Protein 5FQ0 (pdb70)

B-factor: mean 30.16, std 8.98, range [16.71, 75.07]

Sequence (439 aa):
TGSFFINHEHDWQDVEPGIQRKIVAHTPDLMAVCVKFDRGAVGTPHQHERHDQIGYVVQGAFEVELEGEKRRLSPGDAFVAPHHTMHGAVALEPDSLVIDLFSPRRDDMLGSFFINDEHDWQDVEPGIQRKIVAHTPDLMAVCVKFDRGAVGTPHQHERHDQIGYVVQGAFEVELEGEKRRLSPGDAFVAPHHTMHGAVALEPDSLVIDLFSPRRDDMLSFFINDEHDWQDVEPGIQRKIVAHTPDLMAVCVKFDRGAVGTPHQHERHDQIGYVVQGAFEVELEGEKRRRLSPGDAFVAPHHTMHGAVALEPDSLVIDLFSPRRDDMLKSFFINDEHDWQDVEPGIQRKIVAHTPDLMAVCVKFDRGAVGTPHQHERHDQIGYVVQGAFEVELEGEKRRLSPGDAFVAPHHTMHGAVALEPDSLVIDLFSPRRDDMLHHH

Solvent-accessible surface area: 19416 Å² total; per-residue (Å²): 147,23,59,30,7,35,36,170,126,85,128,74,101,120,59,89,128,29,10,48,56,11,44,10,9,74,5,55,37,0,0,0,1,5,11,37,15,72,161,44,12,71,18,96,66,72,75,22,116,53,36,1,10,0,0,9,1,38,80,17,0,2,66,3,41,8,100,51,99,107,85,130,0,38,73,12,10,0,12,7,1,36,12,51,11,68,6,7,19,63,1,62,64,72,66,0,26,10,3,23,0,4,7,36,62,37,96,101,24,158,67,63,32,5,25,40,139,111,85,115,79,101,118,59,92,132,26,10,48,56,14,53,9,10,71,5,50,37,0,0,0,0,7,14,31,14,70,164,44,12,67,19,94,73,74,83,25,99,35,33,0,8,0,0,6,0,30,85,10,10,2,62,3,43,7,93,53,90,104,90,186,0,46,72,11,10,0,12,8,1,19,13,43,7,60,4,5,20,58,1,71,82,80,72,0,27,10,2,22,0,4,6,31,61,36,89,101,30,155,95,39,8,23,41,136,119,84,124,72,112,119,58,93,132,27,12,46,58,13,48,9,11,68,5,56,39,0,0,0,1,6,13,38,15,69,157,42,12,72,18,97,65,74,82,22,60,55,34,0,10,0,0,7,1,34,80,14,7,3,65,2,34,0,40,52,73,119,102,176,0,47,74,12,12,0,11,16,1,42,7,61,11,58,6,7,19,59,1,69,77,74,71,0,26,10,4,23,0,2,6,37,63,35,89,106,33,54,156,61,30,7,28,38,126,132,82,117,76,99,117,60,93,124,25,9,52,48,14,44,9,10,69,5,46,37,0,0,0,0,6,13,33,14,71,154,48,12,60,18,94,72,70,88,22,61,48,31,1,10,0,0,6,1,31,87,16,1,2,70,2,54,8,102,76,47,62,99,135,0,42,73,13,11,0,11,12,1,51,15,60,24,66,4,7,19,51,1,55,58,83,74,0,26,10,2,21,1,3,6,31,58,34,88,110,34,114,177,43,186

CATH classification: 2.60.120.10

Nearest PDB structures (foldseek):
  5fq0-assembly1_A  TM=1.008E+00  e=1.518E-20  Halomonas sp.
  5fq0-assembly2_D  TM=1.006E+00  e=2.445E-20  Halomonas sp.
  5fpz-assembly1_A-2  TM=9.943E-01  e=1.951E-15  Yersinia enterocolitica subsp. enterocolitica 8081
  5fpx-assembly1_A  TM=9.899E-01  e=4.690E-14  Yersinia enterocolitica subsp. enterocolitica 8081
  7x85-assembly2_C  TM=8.427E-01  e=2.463E-07  Gallus gallus

Radius of gyration: 24.19 Å; Cα contacts (8 Å, |Δi|>4): 1274; chains: 5; bounding box: 64×55×61 Å

Foldseek 3Di:
DDDAFDPVPDDWDDPDVQKTKDWGDADQFKTKMKMWGAAFDKFDKDFAQPKKKKKAWQAAWKFKAKQNDTDIGHHGDMDIAGGPIIMMITGHHGGTIIMIMMTRDDPVVD/DDAFDPVVDDWDDDDVQKTKDFGDADQFKTKIKMWGAAFDKFDKDFAQPKKKKKAWAAAWKFKAWQNDTDIDHHGDMDIGGGPIIMMITGHHGGTIIIIMITRDDPVVD/DAFDPVVDDWDDDDVQKTKDWGDADQFKTKIKMWGAAFDKFPKDFAQPKKKKKAWQAAWKFKDKPRDTDIDHHGGMDIAGGPIIMMITGHHGGTIIMIMITGDDCVVPD/DAFDPVVDDWDDPDPQKTKDFRDADQFKTKMKMWGAAFRKFDKDFAQPKKKKKAWAAAWKFKDKPHDTDIDHHGDMDIDGGPIIMMIGGHHGRTIIMIMITRDDPVVD

Secondary structure (DSSP, 8-state):
--EEE-GGGSPPEEEETTEEEEEEEEETTEEEEEEEE-TT-EEEEE--SS-EEEEEEEES-EEEEETTEEEEE-TT-EEEE-TT--EEEEE-STTEEEEEEEES--GGG-/-EEE-GGG---EEEETTEEEEEEEEETTEEEEEEEE-TT-EEEEE--SS-EEEEEEEES-EEEEETTEEEEE-TT-EEEE-TT--EEEEE-STTEEEEEEEES--GGG-/-EE-GGG-PPEEEETTEEEEEEEEETTEEEEEEEE-TT-EEEEE--SS-EEEEEEEES-EEEEETTEEEEE-TT-EEEE-TT--EEEEE-STTEEEEEEEES--GGG--/-EE-GGGS--EEEETTEEEEEEEEETTEEEEEEEE-TT-EEEEE--SS-EEEEEEEES-EEEEETTEEEEE-TT-EEEE-TT--EEEEE-STTEEEEEEEES--GGG-/---

Structure (mmCIF, N/CA/C/O backbone):
data_5FQ0
#
_entry.id   5FQ0
#
_cell.length_a   110.934
_cell.length_b   78.680
_cell.length_c   68.002
_cell.angle_alpha   90.00
_cell.angle_beta   113.91
_cell.angle_gamma   90.00
#
_symmetry.space_group_name_H-M   'C 1 2 1'
#
loop_
_entity.id
_entity.type
_entity.pdbx_description
1 polymer KDGF
2 polymer KDGF
3 polymer 'RESIDUAL CLEAVED HIS TAG'
4 non-polymer 'NICKEL (II) ION'
5 non-polymer 'CITRATE ANION'
6 water water
#
loop_
_atom_site.group_PDB
_atom_site.id
_atom_site.type_symbol
_atom_site.label_atom_id
_atom_site.label_alt_id
_atom_site.label_comp_id
_atom_site.label_asym_id
_atom_site.label_entity_id
_atom_site.label_seq_id
_atom_site.pdbx_PDB_ins_code
_atom_site.Cartn_x
_atom_site.Cartn_y
_atom_site.Cartn_z
_atom_site.occupancy
_atom_site.B_iso_or_equiv
_atom_site.auth_seq_id
_atom_site.auth_comp_id
_atom_site.auth_asym_id
_atom_site.auth_atom_id
_atom_site.pdbx_PDB_model_num
ATOM 1 N N . THR A 1 3 ? 22.257 61.268 0.249 1.00 52.64 3 THR A N 1
ATOM 2 C CA . THR A 1 3 ? 22.460 60.851 -1.180 1.00 55.61 3 THR A CA 1
ATOM 3 C C . THR A 1 3 ? 23.907 60.814 -1.759 1.00 55.66 3 THR A C 1
ATOM 4 O O . THR A 1 3 ? 24.197 59.985 -2.636 1.00 58.35 3 THR A O 1
ATOM 8 N N . GLY A 1 4 ? 24.782 61.724 -1.328 1.00 45.35 4 GLY A N 1
ATOM 9 C CA . GLY A 1 4 ? 26.132 61.813 -1.930 1.00 41.90 4 GLY A CA 1
ATOM 10 C C . GLY A 1 4 ? 26.350 63.067 -2.780 1.00 38.35 4 GLY A C 1
ATOM 11 O O . GLY A 1 4 ? 25.482 63.436 -3.561 1.00 37.27 4 GLY A O 1
ATOM 12 N N . SER A 1 5 ? 27.480 63.750 -2.582 1.00 31.80 5 SER A N 1
ATOM 13 C CA . SER A 1 5 ? 27.832 64.963 -3.347 1.00 31.38 5 SER A CA 1
ATOM 14 C C . SER A 1 5 ? 29.327 65.022 -3.568 1.00 28.00 5 SER A C 1
ATOM 15 O O . SER A 1 5 ? 30.107 64.344 -2.870 1.00 23.28 5 SER A O 1
ATOM 18 N N . PHE A 1 6 ? 29.714 65.879 -4.500 1.00 29.01 6 PHE A N 1
ATOM 19 C CA . PHE A 1 6 ? 31.116 66.202 -4.744 1.00 27.35 6 PHE A CA 1
ATOM 20 C C . PHE A 1 6 ? 31.340 67.649 -4.311 1.00 26.61 6 PHE A C 1
ATOM 21 O O . PHE A 1 6 ? 30.415 68.467 -4.370 1.00 26.66 6 PHE A O 1
ATOM 29 N N . PHE A 1 7 ? 32.550 67.967 -3.866 1.00 23.97 7 PHE A N 1
ATOM 30 C CA . PHE A 1 7 ? 32.941 69.359 -3.618 1.00 23.19 7 PHE A CA 1
ATOM 31 C C . PHE A 1 7 ? 34.100 69.687 -4.562 1.00 22.29 7 PHE A C 1
ATOM 32 O O . PHE A 1 7 ? 35.178 69.108 -4.444 1.00 22.21 7 PHE A O 1
ATOM 40 N N . ILE A 1 8 ? 33.881 70.601 -5.508 1.00 23.95 8 ILE A N 1
ATOM 41 C CA . ILE A 1 8 ? 34.958 71.058 -6.396 1.00 23.02 8 ILE A CA 1
ATOM 42 C C . ILE A 1 8 ? 35.445 72.404 -5.882 1.00 23.62 8 ILE A C 1
ATOM 43 O O . ILE A 1 8 ? 34.761 73.430 -6.012 1.00 23.00 8 ILE A O 1
ATOM 48 N N . ASN A 1 9 ? 36.623 72.390 -5.259 1.00 23.31 9 ASN A N 1
ATOM 49 C CA . ASN A 1 9 ? 37.117 73.557 -4.519 1.00 25.23 9 ASN A CA 1
ATOM 50 C C . ASN A 1 9 ? 37.086 74.868 -5.338 1.00 26.28 9 ASN A C 1
ATOM 51 O O . ASN A 1 9 ? 36.653 75.920 -4.847 1.00 22.72 9 ASN A O 1
ATOM 56 N N . HIS A 1 10 ? 37.562 74.788 -6.582 1.00 29.43 10 HIS A N 1
ATOM 57 C CA . HIS A 1 10 ? 37.630 75.950 -7.498 1.00 33.46 10 HIS A CA 1
ATOM 58 C C . HIS A 1 10 ? 36.304 76.662 -7.745 1.00 30.61 10 HIS A C 1
ATOM 59 O O . HIS A 1 10 ? 36.280 77.854 -8.082 1.00 31.81 10 HIS A O 1
ATOM 66 N N . GLU A 1 11 ? 35.229 75.898 -7.610 1.00 30.63 11 GLU A N 1
ATOM 67 C CA . GLU A 1 11 ? 33.847 76.315 -7.850 1.00 33.33 11 GLU A CA 1
ATOM 68 C C . GLU A 1 11 ? 33.211 77.086 -6.708 1.00 32.71 11 GLU A C 1
ATOM 69 O O . GLU A 1 11 ? 32.046 77.484 -6.856 1.00 29.72 11 GLU A O 1
ATOM 75 N N . HIS A 1 12 ? 33.912 77.253 -5.575 1.00 26.88 12 HIS A N 1
ATOM 76 C CA . HIS A 1 12 ? 33.294 77.884 -4.388 1.00 27.69 12 HIS A CA 1
ATOM 77 C C . HIS A 1 12 ? 34.162 79.049 -3.892 1.00 29.36 12 HIS A C 1
ATOM 78 O O . HIS A 1 12 ? 35.381 78.932 -3.878 1.00 29.75 12 HIS A O 1
ATOM 85 N N . ASP A 1 13 ? 33.549 80.186 -3.568 1.00 31.66 13 ASP A N 1
ATOM 86 C CA . ASP A 1 13 ? 34.254 81.331 -2.971 1.00 35.38 13 ASP A CA 1
ATOM 87 C C . ASP A 1 13 ? 34.610 81.073 -1.506 1.00 31.85 13 ASP A C 1
ATOM 88 O O . ASP A 1 13 ? 33.961 80.303 -0.819 1.00 27.68 13 ASP A O 1
ATOM 93 N N . TRP A 1 14 ? 35.603 81.807 -1.037 1.00 31.58 14 TRP A N 1
ATOM 94 C CA . TRP A 1 14 ? 35.880 81.961 0.367 1.00 29.43 14 TRP A CA 1
ATOM 95 C C . TRP A 1 14 ? 34.820 82.848 0.986 1.00 32.07 14 TRP A C 1
ATOM 96 O O . TRP A 1 14 ? 34.456 83.856 0.397 1.00 31.86 14 TRP A O 1
ATOM 107 N N . GLN A 1 15 ? 34.310 82.452 2.152 1.00 29.52 15 GLN A N 1
ATOM 108 C CA . GLN A 1 15 ? 33.495 83.315 2.971 1.00 31.35 15 GLN A CA 1
ATOM 109 C C . GLN A 1 15 ? 34.319 83.910 4.089 1.00 35.63 15 GLN A C 1
ATOM 110 O O . GLN A 1 15 ? 35.143 83.193 4.721 1.00 31.74 15 GLN A O 1
ATOM 116 N N . ASP A 1 16 ? 34.073 85.192 4.376 1.00 34.93 16 ASP A N 1
ATOM 117 C CA . ASP A 1 16 ? 34.732 85.878 5.506 1.00 38.09 16 ASP A CA 1
ATOM 118 C C . ASP A 1 16 ? 34.221 85.386 6.854 1.00 35.34 16 ASP A C 1
ATOM 119 O O . ASP A 1 16 ? 33.026 85.332 7.085 1.00 34.58 16 ASP A O 1
ATOM 124 N N . VAL A 1 17 ? 35.133 85.017 7.745 1.00 33.15 17 VAL A N 1
ATOM 125 C CA . VAL A 1 17 ? 34.753 84.627 9.102 1.00 33.28 17 VAL A CA 1
ATOM 126 C C . VAL A 1 17 ? 35.044 85.819 10.000 1.00 38.83 17 VAL A C 1
ATOM 127 O O . VAL A 1 17 ? 34.189 86.250 10.773 1.00 41.53 17 VAL A O 1
ATOM 131 N N . GLU A 1 18 ? 36.267 86.327 9.882 1.00 36.56 18 GLU A N 1
ATOM 132 C CA . GLU A 1 18 ? 36.692 87.532 10.544 1.00 38.41 18 GLU A CA 1
ATOM 133 C C . GLU A 1 18 ? 38.027 87.938 9.927 1.00 39.26 18 GLU A C 1
ATOM 134 O O . GLU A 1 18 ? 38.584 87.183 9.120 1.00 35.45 18 GLU A O 1
ATOM 140 N N . PRO A 1 19 ? 38.561 89.121 10.308 1.00 39.49 19 PRO A N 1
ATOM 141 C CA . PRO A 1 19 ? 39.800 89.623 9.681 1.00 40.47 19 PRO A CA 1
ATOM 142 C C . PRO A 1 19 ? 40.953 88.603 9.739 1.00 38.58 19 PRO A C 1
ATOM 143 O O . PRO A 1 19 ? 41.254 88.074 10.804 1.00 38.93 19 PRO A O 1
ATOM 147 N N . GLY A 1 20 ? 41.551 88.316 8.590 1.00 34.26 20 GLY A N 1
ATOM 148 C CA . GLY A 1 20 ? 42.597 87.310 8.495 1.00 39.69 20 GLY A CA 1
ATOM 149 C C . GLY A 1 20 ? 42.107 85.864 8.384 1.00 36.79 20 GLY A C 1
ATOM 150 O O . GLY A 1 20 ? 42.918 84.960 8.143 1.00 32.76 20 GLY A O 1
ATOM 151 N N . ILE A 1 21 ? 40.798 85.641 8.564 1.00 33.85 21 ILE A N 1
ATOM 152 C CA . ILE A 1 21 ? 40.227 84.274 8.512 1.00 29.83 21 ILE A CA 1
ATOM 153 C C . ILE A 1 21 ? 39.078 84.114 7.489 1.00 31.13 21 ILE A C 1
ATOM 154 O O . ILE A 1 21 ? 38.075 84.834 7.544 1.00 28.84 21 ILE A O 1
ATOM 159 N N . GLN A 1 22 ? 39.246 83.170 6.558 1.00 27.83 22 GLN A N 1
ATOM 160 C CA . GLN A 1 22 ? 38.188 82.806 5.622 1.00 27.48 22 GLN A CA 1
ATOM 161 C C . GLN A 1 22 ? 37.899 81.307 5.676 1.00 27.02 22 GLN A C 1
ATOM 162 O O . GLN A 1 22 ? 38.773 80.502 6.088 1.00 24.57 22 GLN A O 1
ATOM 168 N N . ARG A 1 23 ? 36.691 80.915 5.257 1.00 25.70 23 ARG A N 1
ATOM 169 C CA . ARG A 1 23 ? 36.396 79.495 5.150 1.00 24.68 23 ARG A CA 1
ATOM 170 C C . ARG A 1 23 ? 35.510 79.135 3.971 1.00 24.11 23 ARG A C 1
ATOM 171 O O . ARG A 1 23 ? 34.898 80.015 3.342 1.00 22.54 23 ARG A O 1
ATOM 179 N N . LYS A 1 24 ? 35.452 77.834 3.694 1.00 22.79 24 LYS A N 1
ATOM 180 C CA . LYS A 1 24 ? 34.478 77.243 2.768 1.00 23.75 24 LYS A CA 1
ATOM 181 C C . LYS A 1 24 ? 33.921 75.989 3.412 1.00 24.82 24 LYS A C 1
ATOM 182 O O . LYS A 1 24 ? 34.691 75.142 3.914 1.00 23.81 24 LYS A O 1
ATOM 188 N N . ILE A 1 25 ? 32.600 75.833 3.377 1.00 24.81 25 ILE A N 1
ATOM 189 C CA . ILE A 1 25 ? 31.999 74.585 3.844 1.00 25.20 25 ILE A CA 1
ATOM 190 C C . ILE A 1 25 ? 32.263 73.539 2.765 1.00 24.65 25 ILE A C 1
ATOM 191 O O . ILE A 1 25 ? 31.915 73.735 1.609 1.00 21.57 25 ILE A O 1
ATOM 196 N N . VAL A 1 26 ? 32.897 72.432 3.124 1.00 22.26 26 VAL A N 1
ATOM 197 C CA . VAL A 1 26 ? 33.261 71.442 2.122 1.00 22.07 26 VAL A CA 1
ATOM 198 C C . VAL A 1 26 ? 32.114 70.411 1.910 1.00 23.06 26 VAL A C 1
ATOM 199 O O . VAL A 1 26 ? 31.643 70.210 0.793 1.00 22.74 26 VAL A O 1
ATOM 203 N N . ALA A 1 27 ? 31.711 69.704 2.955 1.00 20.86 27 ALA A N 1
ATOM 204 C CA . ALA A 1 27 ? 30.636 68.714 2.809 1.00 22.35 27 ALA A CA 1
ATOM 205 C C . ALA A 1 27 ? 30.059 68.467 4.168 1.00 22.03 27 ALA A C 1
ATOM 206 O O . ALA A 1 27 ? 30.682 68.815 5.190 1.00 21.48 27 ALA A O 1
ATOM 208 N N . HIS A 1 28 ? 28.867 67.900 4.215 1.00 21.43 28 HIS A N 1
ATOM 209 C CA . HIS A 1 28 ? 28.311 67.475 5.501 1.00 23.69 28 HIS A CA 1
ATOM 210 C C . HIS A 1 28 ? 27.158 66.504 5.368 1.00 24.68 28 HIS A C 1
ATOM 211 O O . HIS A 1 28 ? 26.483 66.459 4.349 1.00 23.55 28 HIS A O 1
ATOM 218 N N . THR A 1 29 ? 26.976 65.719 6.419 1.00 23.06 29 THR A N 1
ATOM 219 C CA . THR A 1 29 ? 25.774 64.943 6.655 1.00 24.72 29 THR A CA 1
ATOM 220 C C . THR A 1 29 ? 25.321 65.425 8.031 1.00 26.62 29 THR A C 1
ATOM 221 O O . THR A 1 29 ? 25.997 66.270 8.633 1.00 26.74 29 THR A O 1
ATOM 225 N N . PRO A 1 30 ? 24.202 64.879 8.561 1.00 26.78 30 PRO A N 1
ATOM 226 C CA . PRO A 1 30 ? 23.873 65.333 9.918 1.00 26.11 30 PRO A CA 1
ATOM 227 C C . PRO A 1 30 ? 24.936 64.977 10.987 1.00 26.71 30 PRO A C 1
ATOM 228 O O . PRO A 1 30 ? 25.069 65.712 11.946 1.00 26.15 30 PRO A O 1
ATOM 232 N N . ASP A 1 31 ? 25.701 63.898 10.784 1.00 25.73 31 ASP A N 1
ATOM 233 C CA . ASP A 1 31 ? 26.724 63.416 11.739 1.00 26.18 31 ASP A CA 1
ATOM 234 C C . ASP A 1 31 ? 28.161 63.869 11.487 1.00 25.54 31 ASP A C 1
ATOM 235 O O . ASP A 1 31 ? 29.041 63.610 12.315 1.00 25.87 31 ASP A O 1
ATOM 240 N N . LEU A 1 32 ? 28.426 64.491 10.343 1.00 24.75 32 LEU A N 1
ATOM 241 C CA . LEU A 1 32 ? 29.797 64.693 9.905 1.00 23.74 32 LEU A CA 1
ATOM 242 C C . LEU A 1 32 ? 29.913 65.891 9.004 1.00 24.88 32 LEU A C 1
ATOM 243 O O . LEU A 1 32 ? 29.213 65.971 7.997 1.00 25.24 32 LEU A O 1
ATOM 248 N N . MET A 1 33 ? 30.850 66.793 9.323 1.00 22.95 33 MET A N 1
ATOM 249 C CA . MET A 1 33 ? 31.062 68.004 8.520 1.00 23.20 33 MET A CA 1
ATOM 250 C C . MET A 1 33 ? 32.565 68.290 8.321 1.00 23.64 33 MET A C 1
ATOM 251 O O . MET A 1 33 ? 33.362 68.022 9.249 1.00 22.55 33 MET A O 1
ATOM 256 N N . ALA A 1 34 ? 32.949 68.797 7.133 1.00 19.59 34 ALA A N 1
ATOM 257 C CA . ALA A 1 34 ? 34.317 69.293 6.849 1.00 20.13 34 ALA A CA 1
ATOM 258 C C . ALA A 1 34 ? 34.213 70.712 6.383 1.00 20.81 34 ALA A C 1
ATOM 259 O O . ALA A 1 34 ? 33.304 71.049 5.613 1.00 22.16 34 ALA A O 1
ATOM 261 N N . VAL A 1 35 ? 35.137 71.545 6.869 1.00 19.79 35 VAL A N 1
ATOM 262 C CA . VAL A 1 35 ? 35.194 72.978 6.574 1.00 19.57 35 VAL A CA 1
ATOM 263 C C . VAL A 1 35 ? 36.687 73.241 6.247 1.00 20.34 35 VAL A C 1
ATOM 264 O O . VAL A 1 35 ? 37.568 72.772 6.975 1.00 23.52 35 VAL A O 1
ATOM 268 N N . CYS A 1 36 ? 36.973 73.932 5.160 1.00 20.09 36 CYS A N 1
ATOM 269 C CA . CYS A 1 36 ? 38.359 74.364 4.861 1.00 21.84 36 CYS A CA 1
ATOM 270 C C . CYS A 1 36 ? 38.539 75.806 5.379 1.00 21.30 36 CYS A C 1
ATOM 271 O O . CYS A 1 36 ? 37.730 76.700 5.064 1.00 21.22 36 CYS A O 1
ATOM 274 N N . VAL A 1 37 ? 39.542 76.034 6.229 1.00 21.98 37 VAL A N 1
ATOM 275 C CA . VAL A 1 37 ? 39.720 77.361 6.829 1.00 21.66 37 VAL A CA 1
ATOM 276 C C . VAL A 1 37 ? 41.100 77.884 6.493 1.00 24.26 37 VAL A C 1
ATOM 277 O O . VAL A 1 37 ? 42.109 77.164 6.705 1.00 22.75 37 VAL A O 1
ATOM 281 N N . LYS A 1 38 ? 41.126 79.136 6.002 1.00 24.65 38 LYS A N 1
ATOM 282 C CA . LYS A 1 38 ? 42.337 79.819 5.533 1.00 27.35 38 LYS A CA 1
ATOM 283 C C . LYS A 1 38 ? 42.709 80.959 6.491 1.00 27.29 38 LYS A C 1
ATOM 284 O O . LYS A 1 38 ? 41.882 81.797 6.826 1.00 27.57 38 LYS A O 1
ATOM 290 N N . PHE A 1 39 ? 43.958 80.972 6.950 1.00 27.56 39 PHE A N 1
ATOM 291 C CA . PHE A 1 39 ? 44.405 81.970 7.951 1.00 25.13 39 PHE A CA 1
ATOM 292 C C . PHE A 1 39 ? 45.558 82.773 7.335 1.00 26.44 39 PHE A C 1
ATOM 293 O O . PHE A 1 39 ? 46.485 82.184 6.787 1.00 26.27 39 PHE A O 1
ATOM 301 N N . ASP A 1 40 ? 45.510 84.100 7.419 1.00 26.86 40 ASP A N 1
ATOM 302 C CA . ASP A 1 40 ? 46.734 84.896 7.235 1.00 28.25 40 ASP A CA 1
ATOM 303 C C . ASP A 1 40 ? 47.701 84.594 8.373 1.00 27.87 40 ASP A C 1
ATOM 304 O O . ASP A 1 40 ? 47.316 84.099 9.437 1.00 26.95 40 ASP A O 1
ATOM 309 N N . ARG A 1 41 ? 48.971 84.884 8.139 1.00 27.98 41 ARG A N 1
ATOM 310 C CA . ARG A 1 41 ? 49.970 84.711 9.164 1.00 26.70 41 ARG A CA 1
ATOM 311 C C . ARG A 1 41 ? 49.601 85.581 10.373 1.00 24.40 41 ARG A C 1
ATOM 312 O O . ARG A 1 41 ? 49.202 86.753 10.241 1.00 24.95 41 ARG A O 1
ATOM 320 N N . GLY A 1 42 ? 49.687 85.002 11.551 1.00 24.04 42 GLY A N 1
ATOM 321 C CA . GLY A 1 42 ? 49.295 85.731 12.746 1.00 24.58 42 GLY A CA 1
ATOM 322 C C . GLY A 1 42 ? 47.796 85.789 13.023 1.00 25.45 42 GLY A C 1
ATOM 323 O O . GLY A 1 42 ? 47.402 86.318 14.068 1.00 24.25 42 GLY A O 1
ATOM 324 N N . ALA A 1 43 ? 46.939 85.255 12.126 1.00 23.11 43 ALA A N 1
ATOM 325 C CA . ALA A 1 43 ? 45.507 85.197 12.480 1.00 20.82 43 ALA A CA 1
ATOM 326 C C . ALA A 1 43 ? 45.315 84.224 13.615 1.00 22.49 43 ALA A C 1
ATOM 327 O O . ALA A 1 43 ? 46.051 83.217 13.730 1.00 23.01 43 ALA A O 1
ATOM 329 N N . VAL A 1 44 ? 44.336 84.508 14.468 1.00 22.87 44 VAL A N 1
ATOM 330 C CA . VAL A 1 44 ? 44.145 83.768 15.717 1.00 25.23 44 VAL A CA 1
ATOM 331 C C . VAL A 1 44 ? 42.765 83.112 15.819 1.00 25.80 44 VAL A C 1
ATOM 332 O O . VAL A 1 44 ? 41.765 83.801 15.757 1.00 23.72 44 VAL A O 1
ATOM 336 N N . GLY A 1 45 ? 42.722 81.789 15.993 1.00 27.55 45 GLY A N 1
ATOM 337 C CA . GLY A 1 45 ? 41.506 81.124 16.468 1.00 26.66 45 GLY A CA 1
ATOM 338 C C . GLY A 1 45 ? 41.528 81.147 17.984 1.00 26.78 45 GLY A C 1
ATOM 339 O O . GLY A 1 45 ? 42.311 80.429 18.615 1.00 25.07 45 GLY A O 1
ATOM 340 N N . THR A 1 46 ? 40.688 81.997 18.573 1.00 30.79 46 THR A N 1
ATOM 341 C CA . THR A 1 46 ? 40.598 82.197 20.048 1.00 33.13 46 THR A CA 1
ATOM 342 C C . THR A 1 46 ? 40.303 80.880 20.788 1.00 31.05 46 THR A C 1
ATOM 343 O O . THR A 1 46 ? 39.495 80.075 20.317 1.00 33.76 46 THR A O 1
ATOM 347 N N . PRO A 1 47 ? 40.966 80.641 21.930 1.00 30.06 47 PRO A N 1
ATOM 348 C CA . PRO A 1 47 ? 40.722 79.351 22.577 1.00 29.18 47 PRO A CA 1
ATOM 349 C C . PRO A 1 47 ? 39.262 79.216 23.021 1.00 28.16 47 PRO A C 1
ATOM 350 O O . PRO A 1 47 ? 38.653 80.184 23.477 1.00 27.33 47 PRO A O 1
ATOM 354 N N . HIS A 1 48 ? 38.694 78.032 22.825 1.00 26.66 48 HIS A N 1
ATOM 355 C CA . HIS A 1 48 ? 37.271 77.795 23.082 1.00 24.01 48 HIS A CA 1
ATOM 356 C C . HIS A 1 48 ? 37.063 76.305 23.188 1.00 24.93 48 HIS A C 1
ATOM 357 O O . HIS A 1 48 ? 37.961 75.529 22.913 1.00 24.92 48 HIS A O 1
ATOM 364 N N . GLN A 1 49 ? 35.845 75.914 23.548 1.00 25.12 49 GLN A N 1
ATOM 365 C CA . GLN A 1 49 ? 35.472 74.542 23.755 1.00 27.01 49 GLN A CA 1
ATOM 366 C C . GLN A 1 49 ? 34.138 74.373 23.021 1.00 27.94 49 GLN A C 1
ATOM 367 O O . GLN A 1 49 ? 33.376 75.368 22.897 1.00 27.85 49 GLN A O 1
ATOM 373 N N . HIS A 1 50 ? 33.843 73.142 22.579 1.00 22.87 50 HIS A N 1
ATOM 374 C CA . HIS A 1 50 ? 32.492 72.777 22.107 1.00 24.39 50 HIS A CA 1
ATOM 375 C C . HIS A 1 50 ? 31.850 71.802 23.082 1.00 24.15 50 HIS A C 1
ATOM 376 O O . HIS A 1 50 ? 32.430 70.776 23.432 1.00 24.12 50 HIS A O 1
ATOM 383 N N . GLU A 1 51 ? 30.643 72.111 23.506 1.00 26.09 51 GLU A N 1
ATOM 384 C CA . GLU A 1 51 ? 29.984 71.214 24.451 1.00 29.02 51 GLU A CA 1
ATOM 385 C C . GLU A 1 51 ? 29.452 69.969 23.797 1.00 25.95 51 GLU A C 1
ATOM 386 O O . GLU A 1 51 ? 29.422 68.937 24.427 1.00 26.30 51 GLU A O 1
ATOM 392 N N . ARG A 1 52 ? 29.100 70.040 22.520 1.00 24.71 52 ARG A N 1
ATOM 393 C CA . ARG A 1 52 ? 28.408 68.902 21.881 1.00 25.79 52 ARG A CA 1
ATOM 394 C C . ARG A 1 52 ? 29.092 68.374 20.620 1.00 27.54 52 ARG A C 1
ATOM 395 O O . ARG A 1 52 ? 28.651 67.356 20.056 1.00 31.30 52 ARG A O 1
ATOM 403 N N . HIS A 1 53 ? 30.156 69.045 20.174 1.00 24.35 53 HIS A N 1
ATOM 404 C CA . HIS A 1 53 ? 30.860 68.591 18.947 1.00 24.60 53 HIS A CA 1
ATOM 405 C C . HIS A 1 53 ? 32.293 68.117 19.183 1.00 23.91 53 HIS A C 1
ATOM 406 O O . HIS A 1 53 ? 33.076 68.792 19.836 1.00 21.70 53 HIS A O 1
ATOM 413 N N . ASP A 1 54 ? 32.647 66.987 18.592 1.00 21.66 54 ASP A N 1
ATOM 414 C CA . ASP A 1 54 ? 34.058 66.625 18.488 1.00 22.04 54 ASP A CA 1
ATOM 415 C C . ASP A 1 54 ? 34.650 67.374 17.301 1.00 22.14 54 ASP A C 1
ATOM 416 O O . ASP A 1 54 ? 33.936 67.706 16.360 1.00 21.41 54 ASP A O 1
ATOM 421 N N . GLN A 1 55 ? 35.960 67.635 17.338 1.00 22.23 55 GLN A N 1
ATOM 422 C CA . GLN A 1 55 ? 36.628 68.371 16.259 1.00 21.28 55 GLN A CA 1
ATOM 423 C C . GLN A 1 55 ? 38.017 67.806 16.068 1.00 21.62 55 GLN A C 1
ATOM 424 O O . GLN A 1 55 ? 38.715 67.487 17.050 1.00 22.85 55 GLN A O 1
ATOM 430 N N . ILE A 1 56 ? 38.402 67.659 14.813 1.00 20.16 56 ILE A N 1
ATOM 431 C CA . ILE A 1 56 ? 39.770 67.328 14.412 1.00 19.40 56 ILE A CA 1
ATOM 432 C C . ILE A 1 56 ? 40.142 68.453 13.447 1.00 22.10 56 ILE A C 1
ATOM 433 O O . ILE A 1 56 ? 39.296 68.867 12.586 1.00 21.33 56 ILE A O 1
ATOM 438 N N . GLY A 1 57 ? 41.361 68.978 13.604 1.00 20.41 57 GLY A N 1
ATOM 439 C CA . GLY A 1 57 ? 41.900 69.951 12.671 1.00 20.13 57 GLY A CA 1
ATOM 440 C C . GLY A 1 57 ? 43.063 69.286 11.959 1.00 21.23 57 GLY A C 1
ATOM 441 O O . GLY A 1 57 ? 44.007 68.817 12.605 1.00 19.85 57 GLY A O 1
ATOM 442 N N . TYR A 1 58 ? 43.001 69.197 10.636 1.00 20.35 58 TYR A N 1
ATOM 443 C CA . TYR A 1 58 ? 44.071 68.553 9.845 1.00 20.23 58 TYR A CA 1
ATOM 444 C C . TYR A 1 58 ? 44.807 69.619 9.018 1.00 20.13 58 TYR A C 1
ATOM 445 O O . TYR A 1 58 ? 44.193 70.320 8.210 1.00 20.62 58 TYR A O 1
ATOM 454 N N . VAL A 1 59 ? 46.122 69.741 9.178 1.00 19.96 59 VAL A N 1
ATOM 455 C CA . VAL A 1 59 ? 46.806 70.856 8.556 1.00 19.10 59 VAL A CA 1
ATOM 456 C C . VAL A 1 59 ? 47.199 70.440 7.142 1.00 19.39 59 VAL A C 1
ATOM 457 O O . VAL A 1 59 ? 47.812 69.401 6.948 1.00 19.75 59 VAL A O 1
ATOM 461 N N . VAL A 1 60 ? 46.870 71.300 6.194 1.00 20.07 60 VAL A N 1
ATOM 462 C CA . VAL A 1 60 ? 47.042 71.047 4.767 1.00 24.50 60 VAL A CA 1
ATOM 463 C C . VAL A 1 60 ? 48.107 71.957 4.198 1.00 24.71 60 VAL A C 1
ATOM 464 O O . VAL A 1 60 ? 48.789 71.560 3.288 1.00 28.27 60 VAL A O 1
ATOM 468 N N . GLN A 1 61 ? 48.285 73.154 4.757 1.00 23.96 61 GLN A N 1
ATOM 469 C CA . GLN A 1 61 ? 49.259 74.109 4.211 1.00 25.35 61 GLN A CA 1
ATOM 470 C C . GLN A 1 61 ? 49.670 75.109 5.303 1.00 24.40 61 GLN A C 1
ATOM 471 O O . GLN A 1 61 ? 48.875 75.397 6.199 1.00 22.08 61 GLN A O 1
ATOM 477 N N . GLY A 1 62 ? 50.885 75.658 5.194 1.00 24.98 62 GLY A N 1
ATOM 478 C CA . GLY A 1 62 ? 51.396 76.631 6.192 1.00 24.02 62 GLY A CA 1
ATOM 479 C C . GLY A 1 62 ? 51.667 75.876 7.482 1.00 21.86 62 GLY A C 1
ATOM 480 O O . GLY A 1 62 ? 52.033 74.718 7.446 1.00 21.45 62 GLY A O 1
ATOM 481 N N . ALA A 1 63 ? 51.459 76.535 8.615 1.00 22.60 63 ALA A N 1
ATOM 482 C CA . ALA A 1 63 ? 51.632 75.909 9.905 1.00 21.40 63 ALA A CA 1
ATOM 483 C C . ALA A 1 63 ? 50.844 76.698 10.955 1.00 20.81 63 ALA A C 1
ATOM 484 O O . ALA A 1 63 ? 50.448 77.848 10.703 1.00 20.00 63 ALA A O 1
ATOM 486 N N . PHE A 1 64 ? 50.605 76.068 12.104 1.00 21.00 64 PHE A N 1
ATOM 487 C CA . PHE A 1 64 ? 49.793 76.628 13.170 1.00 22.29 64 PHE A CA 1
ATOM 488 C C . PHE A 1 64 ? 50.477 76.255 14.452 1.00 24.54 64 PHE A C 1
ATOM 489 O O . PHE A 1 64 ? 51.050 75.159 14.543 1.00 26.01 64 PHE A O 1
ATOM 497 N N . GLU A 1 65 ? 50.433 77.150 15.448 1.00 23.85 65 GLU A N 1
ATOM 498 C CA . GLU A 1 65 ? 50.682 76.680 16.802 1.00 24.38 65 GLU A CA 1
ATOM 499 C C . GLU A 1 65 ? 49.305 76.430 17.411 1.00 24.27 65 GLU A C 1
ATOM 500 O O . GLU A 1 65 ? 48.454 77.333 17.413 1.00 24.12 65 GLU A O 1
ATOM 506 N N . VAL A 1 66 ? 49.081 75.203 17.869 1.00 23.36 66 VAL A N 1
ATOM 507 C CA . VAL A 1 66 ? 47.759 74.794 18.354 1.00 25.18 66 VAL A CA 1
ATOM 508 C C . VAL A 1 66 ? 47.867 74.477 19.818 1.00 26.34 66 VAL A C 1
ATOM 509 O O . VAL A 1 66 ? 48.800 73.793 20.258 1.00 25.19 66 VAL A O 1
ATOM 513 N N . GLU A 1 67 ? 46.910 75.008 20.571 1.00 27.61 67 GLU A N 1
ATOM 514 C CA . GLU A 1 67 ? 46.870 74.749 22.007 1.00 29.10 67 GLU A CA 1
ATOM 515 C C . GLU A 1 67 ? 45.685 73.865 22.353 1.00 26.22 67 GLU A C 1
ATOM 516 O O . GLU A 1 67 ? 44.553 74.149 21.964 1.00 25.50 67 GLU A O 1
ATOM 522 N N . LEU A 1 68 ? 45.947 72.783 23.065 1.00 26.76 68 LEU A N 1
ATOM 523 C CA . LEU A 1 68 ? 44.903 71.864 23.504 1.00 26.29 68 LEU A CA 1
ATOM 524 C C . LEU A 1 68 ? 45.000 71.792 25.034 1.00 29.46 68 LEU A C 1
ATOM 525 O O . LEU A 1 68 ? 45.939 71.174 25.573 1.00 24.95 68 LEU A O 1
ATOM 530 N N . GLU A 1 69 ? 44.056 72.427 25.730 1.00 29.19 69 GLU A N 1
ATOM 531 C CA . GLU A 1 69 ? 44.066 72.423 27.196 1.00 32.83 69 GLU A CA 1
ATOM 532 C C . GLU A 1 69 ? 45.456 72.827 27.719 1.00 31.87 69 GLU A C 1
ATOM 533 O O . GLU A 1 69 ? 46.085 72.071 28.439 1.00 32.22 69 GLU A O 1
ATOM 539 N N . GLY A 1 70 ? 45.955 73.972 27.288 1.00 32.96 70 GLY A N 1
ATOM 540 C CA . GLY A 1 70 ? 47.259 74.465 27.754 1.00 38.46 70 GLY A CA 1
ATOM 541 C C . GLY A 1 70 ? 48.509 73.908 27.070 1.00 38.58 70 GLY A C 1
ATOM 542 O O . GLY A 1 70 ? 49.533 74.580 27.061 1.00 39.24 70 GLY A O 1
ATOM 543 N N . GLU A 1 71 ? 48.433 72.685 26.533 1.00 34.91 71 GLU A N 1
ATOM 544 C CA . GLU A 1 71 ? 49.533 72.050 25.806 1.00 35.71 71 GLU A CA 1
ATOM 545 C C . GLU A 1 71 ? 49.668 72.579 24.347 1.00 34.93 71 GLU A C 1
ATOM 546 O O . GLU A 1 71 ? 48.726 72.515 23.559 1.00 31.74 71 GLU A O 1
ATOM 552 N N . LYS A 1 72 ? 50.841 73.077 23.981 1.00 33.43 72 LYS A N 1
ATOM 553 C CA . LYS A 1 72 ? 51.033 73.638 22.641 1.00 34.53 72 LYS A CA 1
ATOM 554 C C . LYS A 1 72 ? 51.843 72.732 21.732 1.00 34.42 72 LYS A C 1
ATOM 555 O O . LYS A 1 72 ? 52.795 72.074 22.143 1.00 33.30 72 LYS A O 1
ATOM 561 N N . ARG A 1 73 ? 51.467 72.693 20.473 1.00 32.19 73 ARG A N 1
ATOM 562 C CA . ARG A 1 73 ? 52.298 71.976 19.538 1.00 33.68 73 ARG A CA 1
ATOM 563 C C . ARG A 1 73 ? 52.284 72.712 18.199 1.00 31.56 73 ARG A C 1
ATOM 564 O O . ARG A 1 73 ? 51.282 73.363 17.853 1.00 29.30 73 ARG A O 1
ATOM 572 N N . ARG A 1 74 ? 53.419 72.678 17.497 1.00 28.76 74 ARG A N 1
ATOM 573 C CA . ARG A 1 74 ? 53.513 73.335 16.191 1.00 30.52 74 ARG A CA 1
ATOM 574 C C . ARG A 1 74 ? 53.076 72.294 15.174 1.00 28.92 74 ARG A C 1
ATOM 575 O O . ARG A 1 74 ? 53.610 71.182 15.168 1.00 29.11 74 ARG A O 1
ATOM 583 N N . LEU A 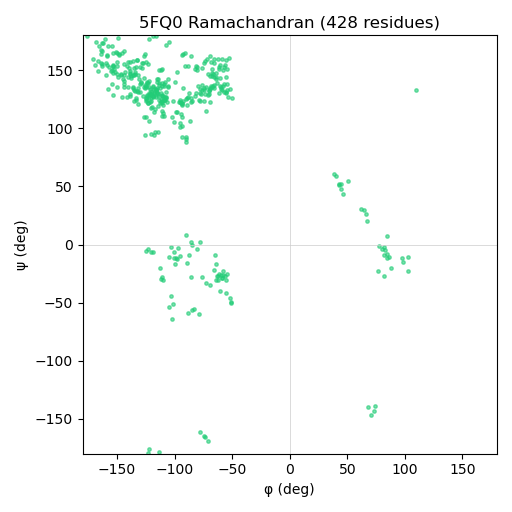1 75 ? 52.095 72.632 14.337 1.00 26.47 75 LEU A N 1
ATOM 584 C CA . LEU A 1 75 ? 51.561 71.640 13.369 1.00 23.72 75 LEU A CA 1
ATOM 585 C C . LEU A 1 75 ? 51.808 72.155 11.960 1.00 24.40 75 LEU A C 1
ATOM 586 O O . LEU A 1 75 ? 51.495 73.301 11.640 1.00 24.36 75 LEU A O 1
ATOM 591 N N . SER A 1 76 ? 52.378 71.303 11.119 1.00 25.10 76 SER A N 1
ATOM 592 C CA . SER A 1 76 ? 52.656 71.710 9.754 1.00 26.89 76 SER A CA 1
ATOM 593 C C . SER A 1 76 ? 51.914 70.719 8.854 1.00 24.39 76 SER A C 1
ATOM 594 O O . SER A 1 76 ? 51.182 69.865 9.357 1.00 22.68 76 SER A O 1
ATOM 597 N N . PRO A 1 77 ? 52.079 70.828 7.527 1.00 25.91 77 PRO A N 1
ATOM 598 C CA . PRO A 1 77 ? 51.113 70.077 6.725 1.00 23.13 77 PRO A CA 1
ATOM 599 C C . PRO A 1 77 ? 51.179 68.573 6.979 1.00 23.33 77 PRO A C 1
ATOM 600 O O . PRO A 1 77 ? 52.274 67.985 6.982 1.00 21.16 77 PRO A O 1
ATOM 604 N N . GLY A 1 78 ? 50.027 67.957 7.231 1.00 21.98 78 GLY A N 1
ATOM 605 C CA . GLY A 1 78 ? 50.007 66.512 7.419 1.00 19.94 78 GLY A CA 1
ATOM 606 C C . GLY A 1 78 ? 49.892 66.170 8.895 1.00 18.55 78 GLY A C 1
ATOM 607 O O . GLY A 1 78 ? 49.656 65.027 9.255 1.00 18.58 78 GLY A O 1
ATOM 608 N N . ASP A 1 79 ? 50.042 67.168 9.754 1.00 19.14 79 ASP A N 1
ATOM 609 C CA . ASP A 1 79 ? 49.855 66.980 11.191 1.00 19.24 79 ASP A CA 1
ATOM 610 C C . ASP A 1 79 ? 48.414 67.334 11.535 1.00 20.96 79 ASP A C 1
ATOM 611 O O . ASP A 1 79 ? 47.723 68.059 10.771 1.00 20.84 79 ASP A O 1
ATOM 616 N N . ALA A 1 80 ? 47.975 66.889 12.705 1.00 19.74 80 ALA A N 1
ATOM 617 C CA . ALA A 1 80 ? 46.591 67.118 13.117 1.00 20.00 80 ALA A CA 1
ATOM 618 C C . ALA A 1 80 ? 46.456 67.275 14.638 1.00 19.91 80 ALA A C 1
ATOM 619 O O . ALA A 1 80 ? 47.353 66.892 15.411 1.00 18.50 80 ALA A O 1
ATOM 621 N N . PHE A 1 81 ? 45.315 67.817 15.067 1.00 20.30 81 PHE A N 1
ATOM 622 C CA . PHE A 1 81 ? 44.905 67.693 16.470 1.00 22.08 81 PHE A CA 1
ATOM 623 C C . PHE A 1 81 ? 43.473 67.147 16.527 1.00 22.99 81 PHE A C 1
ATOM 624 O O . PHE A 1 81 ? 42.697 67.294 15.549 1.00 22.96 81 PHE A O 1
ATOM 632 N N . VAL A 1 82 ? 43.132 66.522 17.661 1.00 21.67 82 VAL A N 1
ATOM 633 C CA . VAL A 1 82 ? 41.746 66.155 17.969 1.00 21.86 82 VAL A CA 1
ATOM 634 C C . VAL A 1 82 ? 41.374 66.765 19.333 1.00 22.20 82 VAL A C 1
ATOM 635 O O . VAL A 1 82 ? 42.094 66.581 20.325 1.00 21.07 82 VAL A O 1
ATOM 639 N N . ALA A 1 83 ? 40.265 67.511 19.332 1.00 21.42 83 ALA A N 1
ATOM 640 C CA . ALA A 1 83 ? 39.661 68.052 20.521 1.00 23.51 83 ALA A CA 1
ATOM 641 C C . ALA A 1 83 ? 38.296 67.394 20.690 1.00 21.85 83 ALA A C 1
ATOM 642 O O . ALA A 1 83 ? 37.327 67.890 20.103 1.00 22.73 83 ALA A O 1
ATOM 644 N N . PRO A 1 84 ? 38.203 66.324 21.537 1.00 22.64 84 PRO A N 1
ATOM 645 C CA . PRO A 1 84 ? 36.873 65.813 21.899 1.00 23.09 84 PRO A CA 1
ATOM 646 C C . PRO A 1 84 ? 36.015 66.959 22.422 1.00 23.13 84 PRO A C 1
ATOM 647 O O . PRO A 1 84 ? 36.548 67.991 22.872 1.00 21.96 84 PRO A O 1
ATOM 651 N N . HIS A 1 85 ? 34.699 66.799 22.421 1.00 22.56 85 HIS A N 1
ATOM 652 C CA . HIS A 1 85 ? 33.897 67.847 23.019 1.00 22.60 85 HIS A CA 1
ATOM 653 C C . HIS A 1 85 ? 34.340 68.058 24.494 1.00 22.92 85 HIS A C 1
ATOM 654 O O . HIS A 1 85 ? 34.852 67.139 25.149 1.00 21.54 85 HIS A O 1
ATOM 661 N N . HIS A 1 86 ? 34.133 69.273 24.986 1.00 25.17 86 HIS A N 1
ATOM 662 C CA . HIS A 1 86 ? 34.659 69.722 26.280 1.00 28.71 86 HIS A CA 1
ATOM 663 C C . HIS A 1 86 ? 36.188 69.836 26.356 1.00 31.11 86 HIS A C 1
ATOM 664 O O . HIS A 1 86 ? 36.741 69.727 27.444 1.00 29.62 86 HIS A O 1
ATOM 671 N N . THR A 1 87 ? 36.864 70.065 25.221 1.00 30.57 87 THR A N 1
ATOM 672 C CA . THR A 1 87 ? 38.335 70.250 25.228 1.00 28.46 87 THR A CA 1
ATOM 673 C C . THR A 1 87 ? 38.694 71.616 24.678 1.00 28.06 87 THR A C 1
ATOM 674 O O . THR A 1 87 ? 38.337 71.926 23.541 1.00 27.02 87 THR A O 1
ATOM 678 N N . MET A 1 88 ? 39.342 72.458 25.503 1.00 26.80 88 MET A N 1
ATOM 679 C CA . MET A 1 88 ? 39.741 73.808 25.079 1.00 25.90 88 MET A CA 1
ATOM 680 C C . MET A 1 88 ? 40.784 73.645 23.991 1.00 25.30 88 MET A C 1
ATOM 681 O O . MET A 1 88 ? 41.678 72.813 24.121 1.00 24.32 88 MET A O 1
ATOM 686 N N . HIS A 1 89 ? 40.647 74.409 22.913 1.00 24.52 89 HIS A N 1
ATOM 687 C CA . HIS A 1 89 ? 41.603 74.382 21.815 1.00 23.51 89 HIS A CA 1
ATOM 688 C C . HIS A 1 89 ? 41.607 75.738 21.212 1.00 24.40 89 HIS A C 1
ATOM 689 O O . HIS A 1 89 ? 40.600 76.463 21.301 1.00 25.55 89 HIS A O 1
ATOM 696 N N . GLY A 1 90 ? 42.740 76.081 20.607 1.00 23.70 90 GLY A N 1
ATOM 697 C CA . GLY A 1 90 ? 42.923 77.371 19.935 1.00 23.71 90 GLY A CA 1
ATOM 698 C C . GLY A 1 90 ? 44.137 77.303 19.017 1.00 22.66 90 GLY A C 1
ATOM 699 O O . GLY A 1 90 ? 44.965 76.383 19.132 1.00 22.70 90 GLY A O 1
ATOM 700 N N . ALA A 1 91 ? 44.256 78.262 18.104 1.00 21.87 91 ALA A N 1
ATOM 701 C CA . ALA A 1 91 ? 45.363 78.230 17.132 1.00 23.42 91 ALA A CA 1
ATOM 702 C C . ALA A 1 91 ? 45.880 79.622 16.809 1.00 24.24 91 ALA A C 1
ATOM 703 O O . ALA A 1 91 ? 45.147 80.594 16.928 1.00 24.22 91 ALA A O 1
ATOM 705 N N . VAL A 1 92 ? 47.146 79.691 16.380 1.00 24.44 92 VAL A N 1
ATOM 706 C CA . VAL A 1 92 ? 47.727 80.916 15.830 1.00 24.18 92 VAL A CA 1
ATOM 707 C C . VAL A 1 92 ? 48.433 80.442 14.587 1.00 22.38 92 VAL A C 1
ATOM 708 O O . VAL A 1 92 ? 49.279 79.529 14.645 1.00 25.83 92 VAL A O 1
ATOM 712 N N . ALA A 1 93 ? 48.101 81.062 13.479 1.00 21.88 93 ALA A N 1
ATOM 713 C CA . ALA A 1 93 ? 48.698 80.711 12.188 1.00 24.25 93 ALA A CA 1
ATOM 714 C C . ALA A 1 93 ? 50.106 81.327 12.099 1.00 25.91 93 ALA A C 1
ATOM 715 O O . ALA A 1 93 ? 50.288 82.505 12.398 1.00 25.33 93 ALA A O 1
ATOM 717 N N . LEU A 1 94 ? 51.064 80.526 11.655 1.00 26.92 94 LEU A N 1
ATOM 718 C CA . LEU A 1 94 ? 52.492 80.859 11.674 1.00 28.10 94 LEU A CA 1
ATOM 719 C C . LEU A 1 94 ? 53.115 81.233 10.320 1.00 34.04 94 LEU A C 1
ATOM 720 O O . LEU A 1 94 ? 54.280 81.688 10.291 1.00 32.34 94 LEU A O 1
ATOM 725 N N . GLU A 1 95 ? 52.363 81.006 9.224 1.00 31.46 95 GLU A N 1
ATOM 726 C CA . GLU A 1 95 ? 52.801 81.271 7.866 1.00 33.17 95 GLU A CA 1
ATOM 727 C C . GLU A 1 95 ? 51.620 81.849 7.087 1.00 32.46 95 GLU A C 1
ATOM 728 O O . GLU A 1 95 ? 50.456 81.632 7.458 1.00 30.60 95 GLU A O 1
ATOM 734 N N . PRO A 1 96 ? 51.907 82.589 5.998 1.00 32.13 96 PRO A N 1
ATOM 735 C CA . PRO A 1 96 ? 50.829 83.099 5.152 1.00 31.12 96 PRO A CA 1
ATOM 736 C C . PRO A 1 96 ? 50.019 81.936 4.560 1.00 30.94 96 PRO A C 1
ATOM 737 O O . PRO A 1 96 ? 50.541 80.819 4.418 1.00 25.85 96 PRO A O 1
ATOM 741 N N . ASP A 1 97 ? 48.740 82.198 4.296 1.00 34.30 97 ASP A N 1
ATOM 742 C CA . ASP A 1 97 ? 47.796 81.211 3.723 1.00 33.49 97 ASP A CA 1
ATOM 743 C C . ASP A 1 97 ? 47.927 79.836 4.348 1.00 30.24 97 ASP A C 1
ATOM 744 O O . ASP A 1 97 ? 48.078 78.817 3.657 1.00 30.40 97 ASP A O 1
ATOM 749 N N . SER A 1 98 ? 47.872 79.818 5.673 1.00 28.37 98 SER A N 1
ATOM 750 C CA . SER A 1 98 ? 47.803 78.573 6.397 1.00 24.45 98 SER A CA 1
ATOM 751 C C . SER A 1 98 ? 46.383 78.041 6.222 1.00 24.03 98 SER A C 1
ATOM 752 O O . SER A 1 98 ? 45.412 78.804 6.279 1.00 25.35 98 SER A O 1
ATOM 755 N N . LEU A 1 99 ? 46.290 76.748 5.921 1.00 24.26 99 LEU A N 1
ATOM 756 C CA . LEU A 1 99 ? 45.017 76.021 5.644 1.00 24.65 99 LEU A CA 1
ATOM 757 C C . LEU A 1 99 ? 44.847 74.858 6.589 1.00 23.08 99 LEU A C 1
ATOM 758 O O . LEU A 1 99 ? 45.758 74.019 6.751 1.00 23.96 99 LEU A O 1
ATOM 763 N N . VAL A 1 100 ? 43.691 74.797 7.235 1.00 23.43 100 VAL A N 1
ATOM 764 C CA . VAL A 1 100 ? 43.381 73.635 8.085 1.00 23.34 100 VAL A CA 1
ATOM 765 C C . VAL A 1 100 ? 41.979 73.152 7.695 1.00 21.96 100 VAL A C 1
ATOM 766 O O . VAL A 1 100 ? 41.099 73.979 7.310 1.00 20.57 100 VAL A O 1
ATOM 770 N N . ILE A 1 101 ? 41.809 71.827 7.692 1.00 19.82 101 ILE A N 1
ATOM 771 C CA . ILE A 1 101 ? 40.493 71.222 7.533 1.00 20.79 101 ILE A CA 1
ATOM 772 C C . ILE A 1 101 ? 39.953 70.952 8.931 1.00 20.43 101 ILE A C 1
ATOM 773 O O . ILE A 1 101 ? 40.521 70.153 9.673 1.00 20.63 101 ILE A O 1
ATOM 778 N N . ASP A 1 102 ? 38.902 71.663 9.321 1.00 21.17 102 ASP A N 1
ATOM 779 C CA . ASP A 1 102 ? 38.172 71.370 10.566 1.00 19.75 102 ASP A CA 1
ATOM 780 C C . ASP A 1 102 ? 37.053 70.384 10.235 1.00 20.39 102 ASP A C 1
ATOM 781 O O . ASP A 1 102 ? 36.220 70.607 9.321 1.00 20.93 102 ASP A O 1
ATOM 786 N N . LEU A 1 103 ? 37.061 69.284 10.963 1.00 22.26 103 LEU A N 1
ATOM 787 C CA . LEU A 1 103 ? 36.089 68.225 10.850 1.00 23.17 103 LEU A CA 1
ATOM 788 C C . LEU A 1 103 ? 35.327 68.160 12.144 1.00 22.76 103 LEU A C 1
ATOM 789 O O . LEU A 1 103 ? 35.924 68.323 13.199 1.00 23.24 103 LEU A O 1
ATOM 794 N N . PHE A 1 104 ? 34.032 67.893 12.079 1.00 20.60 104 PHE A N 1
ATOM 795 C CA . PHE A 1 104 ? 33.163 67.934 13.247 1.00 18.98 104 PHE A CA 1
ATOM 796 C C . PHE A 1 104 ? 32.188 66.752 13.215 1.00 20.97 104 PHE A C 1
ATOM 797 O O . PHE A 1 104 ? 31.779 66.280 12.134 1.00 19.56 104 PHE A O 1
ATOM 805 N N . SER A 1 105 ? 31.850 66.247 14.399 1.00 21.29 105 SER A N 1
ATOM 806 C CA . SER A 1 105 ? 30.714 65.358 14.571 1.00 21.30 105 SER A CA 1
ATOM 807 C C . SER A 1 105 ? 30.021 65.777 15.859 1.00 23.88 105 SER A C 1
ATOM 808 O O . SER A 1 105 ? 30.697 65.928 16.883 1.00 23.62 105 SER A O 1
ATOM 811 N N . PRO A 1 106 ? 28.704 66.029 15.824 1.00 25.38 106 PRO A N 1
ATOM 812 C CA . PRO A 1 106 ? 27.881 66.023 14.598 1.00 25.03 106 PRO A CA 1
ATOM 813 C C . PRO A 1 106 ? 28.180 67.257 13.759 1.00 25.28 106 PRO A C 1
ATOM 814 O O . PRO A 1 106 ? 29.168 67.952 14.016 1.00 23.57 106 PRO A O 1
ATOM 818 N N . ARG A 1 107 ? 27.324 67.537 12.787 1.00 24.71 107 ARG A N 1
ATOM 819 C CA . ARG A 1 107 ? 27.469 68.697 11.938 1.00 28.26 107 ARG A CA 1
ATOM 820 C C . ARG A 1 107 ? 27.338 70.004 12.754 1.00 27.81 107 ARG A C 1
ATOM 821 O O . ARG A 1 107 ? 26.596 70.041 13.736 1.00 27.59 107 ARG A O 1
ATOM 829 N N . ARG A 1 108 ? 28.058 71.058 12.354 1.00 25.59 108 ARG A N 1
ATOM 830 C CA . ARG A 1 108 ? 27.921 72.367 13.008 1.00 25.42 108 ARG A CA 1
ATOM 831 C C . ARG A 1 108 ? 26.828 73.205 12.308 1.00 26.81 108 ARG A C 1
ATOM 832 O O . ARG A 1 108 ? 27.106 73.940 11.345 1.00 24.83 108 ARG A O 1
ATOM 840 N N . ASP A 1 109 ? 25.594 73.088 12.789 1.00 26.98 109 ASP A N 1
ATOM 841 C CA . ASP A 1 109 ? 24.463 73.751 12.133 1.00 30.86 109 ASP A CA 1
ATOM 842 C C . ASP A 1 109 ? 24.575 75.260 12.154 1.00 31.52 109 ASP A C 1
ATOM 843 O O . ASP A 1 109 ? 24.125 75.921 11.227 1.00 32.80 109 ASP A O 1
ATOM 848 N N . ASP A 1 110 ? 25.218 75.799 13.189 1.00 31.34 110 ASP A N 1
ATOM 849 C CA . ASP A 1 110 ? 25.489 77.237 13.279 1.00 33.88 110 ASP A CA 1
ATOM 850 C C . ASP A 1 110 ? 26.301 77.809 12.116 1.00 36.80 110 ASP A C 1
ATOM 851 O O . ASP A 1 110 ? 26.171 78.985 11.800 1.00 40.96 110 ASP A O 1
ATOM 856 N N . MET A 1 111 ? 27.121 76.994 11.458 1.00 38.03 111 MET A N 1
ATOM 857 C CA . MET A 1 111 ? 27.827 77.445 10.244 1.00 38.52 111 MET A CA 1
ATOM 858 C C . MET A 1 111 ? 26.963 77.290 8.986 1.00 41.36 111 MET A C 1
ATOM 859 O O . MET A 1 111 ? 27.414 77.635 7.882 1.00 39.63 111 MET A O 1
ATOM 864 N N . LEU A 1 112 ? 25.739 76.779 9.162 1.00 43.66 112 LEU A N 1
ATOM 865 C CA . LEU A 1 112 ? 24.861 76.318 8.058 1.00 47.96 112 LEU A CA 1
ATOM 866 C C . LEU A 1 112 ? 25.491 75.196 7.211 1.00 51.31 112 LEU A C 1
ATOM 867 O O . LEU A 1 112 ? 25.367 74.001 7.517 1.00 51.17 112 LEU A O 1
ATOM 872 N N . GLY B 2 4 ? 42.301 65.624 24.735 1.00 36.44 4 GLY B N 1
ATOM 873 C CA . GLY B 2 4 ? 42.910 65.998 23.403 1.00 37.41 4 GLY B CA 1
ATOM 874 C C . GLY B 2 4 ? 44.212 65.307 23.015 1.00 37.24 4 GLY B C 1
ATOM 875 O O . GLY B 2 4 ? 44.936 64.789 23.868 1.00 35.98 4 GLY B O 1
ATOM 876 N N . SER B 2 5 ? 44.534 65.297 21.719 1.00 34.26 5 SER B N 1
ATOM 877 C CA . SER B 2 5 ? 45.731 64.599 21.255 1.00 29.47 5 SER B CA 1
ATOM 878 C C . SER B 2 5 ? 46.263 65.235 19.953 1.00 26.41 5 SER B C 1
ATOM 879 O O . SER B 2 5 ? 45.508 65.900 19.215 1.00 22.70 5 SER B O 1
ATOM 882 N N . PHE B 2 6 ? 47.561 65.091 19.702 1.00 24.14 6 PHE B N 1
ATOM 883 C CA . PHE B 2 6 ? 48.196 65.622 18.471 1.00 23.58 6 PHE B CA 1
ATOM 884 C C . PHE B 2 6 ? 48.627 64.487 17.580 1.00 23.92 6 PHE B C 1
ATOM 885 O O . PHE B 2 6 ? 48.954 63.416 18.054 1.00 24.28 6 PHE B O 1
ATOM 893 N N . PHE B 2 7 ? 48.652 64.724 16.284 1.00 21.79 7 PHE B N 1
ATOM 894 C CA . PHE B 2 7 ? 49.200 63.708 15.392 1.00 22.24 7 PHE B CA 1
ATOM 895 C C . PHE B 2 7 ? 50.311 64.417 14.650 1.00 22.35 7 PHE B C 1
ATOM 896 O O . PHE B 2 7 ? 50.066 65.453 14.007 1.00 19.83 7 PHE B O 1
ATOM 904 N N . ILE B 2 8 ? 51.524 63.886 14.766 1.00 20.84 8 ILE B N 1
ATOM 905 C CA . ILE B 2 8 ? 52.659 64.444 14.081 1.00 21.49 8 ILE B CA 1
ATOM 906 C C . ILE B 2 8 ? 53.051 63.418 13.018 1.00 21.93 8 ILE B C 1
ATOM 907 O O . ILE B 2 8 ? 53.553 62.303 13.310 1.00 21.85 8 ILE B O 1
ATOM 912 N N . ASN B 2 9 ? 52.817 63.794 11.778 1.00 19.97 9 ASN B N 1
ATOM 913 C CA . ASN B 2 9 ? 52.992 62.853 10.686 1.00 21.04 9 ASN B CA 1
ATOM 914 C C . ASN B 2 9 ? 54.381 62.230 10.652 1.00 20.52 9 ASN B C 1
ATOM 915 O O . ASN B 2 9 ? 54.501 61.050 10.425 1.00 19.48 9 ASN B O 1
ATOM 920 N N . ASP B 2 10 ? 55.427 63.031 10.890 1.00 21.47 10 ASP B N 1
ATOM 921 C CA . ASP B 2 10 ? 56.802 62.530 10.889 1.00 23.46 10 ASP B CA 1
ATOM 922 C C . ASP B 2 10 ? 57.104 61.528 11.994 1.00 23.89 10 ASP B C 1
ATOM 923 O O . ASP B 2 10 ? 58.170 60.916 11.970 1.00 22.43 10 ASP B O 1
ATOM 928 N N . GLU B 2 11 ? 56.186 61.337 12.954 1.00 22.01 11 GLU B N 1
ATOM 929 C CA . GLU B 2 11 ? 56.434 60.391 14.031 1.00 22.24 11 GLU B CA 1
ATOM 930 C C . GLU B 2 11 ? 55.800 59.036 13.769 1.00 23.57 11 GLU B C 1
ATOM 931 O O . GLU B 2 11 ? 56.011 58.119 14.562 1.00 24.50 11 GLU B O 1
ATOM 937 N N . HIS B 2 12 ? 55.064 58.891 12.666 1.00 22.10 12 HIS B N 1
ATOM 938 C CA . HIS B 2 12 ? 54.312 57.654 12.380 1.00 21.83 12 HIS B CA 1
ATOM 939 C C . HIS B 2 12 ? 54.675 57.004 11.038 1.00 23.57 12 HIS B C 1
ATOM 940 O O . HIS B 2 12 ? 54.833 57.692 10.041 1.00 23.33 12 HIS B O 1
ATOM 947 N N . ASP B 2 13 ? 54.785 55.676 11.030 1.00 22.66 13 ASP B N 1
ATOM 948 C CA . ASP B 2 13 ? 55.065 54.889 9.821 1.00 24.49 13 ASP B CA 1
ATOM 949 C C . ASP B 2 13 ? 53.812 54.675 8.997 1.00 23.10 13 ASP B C 1
ATOM 950 O O . ASP B 2 13 ? 52.711 54.596 9.561 1.00 22.76 13 ASP B O 1
ATOM 955 N N . TRP B 2 14 ? 53.958 54.503 7.681 1.00 20.96 14 TRP B N 1
ATOM 956 C CA . TRP B 2 14 ? 52.830 54.026 6.880 1.00 22.84 14 TRP B CA 1
ATOM 957 C C . TRP B 2 14 ? 52.522 52.567 7.220 1.00 23.52 14 TRP B C 1
ATOM 958 O O . TRP B 2 14 ? 53.428 51.806 7.497 1.00 24.04 14 TRP B O 1
ATOM 969 N N . GLN B 2 15 ? 51.239 52.206 7.197 1.00 26.80 15 GLN B N 1
ATOM 970 C CA . GLN B 2 15 ? 50.774 50.849 7.475 1.00 29.95 15 GLN B CA 1
ATOM 971 C C . GLN B 2 15 ? 50.204 50.300 6.177 1.00 29.83 15 GLN B C 1
ATOM 972 O O . GLN B 2 15 ? 49.436 50.989 5.515 1.00 27.13 15 GLN B O 1
ATOM 978 N N . ASP B 2 16 ? 50.548 49.068 5.822 1.00 30.80 16 ASP B N 1
ATOM 979 C CA . ASP B 2 16 ? 49.999 48.451 4.610 1.00 33.98 16 ASP B CA 1
ATOM 980 C C . ASP B 2 16 ? 48.516 48.147 4.756 1.00 35.79 16 ASP B C 1
ATOM 981 O O . ASP B 2 16 ? 48.090 47.648 5.773 1.00 37.92 16 ASP B O 1
ATOM 986 N N . VAL B 2 17 ? 47.727 48.498 3.756 1.00 34.01 17 VAL B N 1
ATOM 987 C CA . VAL B 2 17 ? 46.319 48.185 3.770 1.00 34.56 17 VAL B CA 1
ATOM 988 C C . VAL B 2 17 ? 46.161 46.993 2.847 1.00 38.80 17 VAL B C 1
ATOM 989 O O . VAL B 2 17 ? 45.770 45.917 3.305 1.00 37.73 17 VAL B O 1
ATOM 993 N N . GLU B 2 18 ? 46.465 47.196 1.558 1.00 37.17 18 GLU B N 1
ATOM 994 C CA . GLU B 2 18 ? 46.539 46.124 0.553 1.00 39.61 18 GLU B CA 1
ATOM 995 C C . GLU B 2 18 ? 47.583 46.525 -0.501 1.00 41.12 18 GLU B C 1
ATOM 996 O O . GLU B 2 18 ? 48.176 47.596 -0.380 1.00 38.27 18 GLU B O 1
ATOM 1002 N N . PRO B 2 19 ? 47.855 45.663 -1.513 1.00 42.56 19 PRO B N 1
ATOM 1003 C CA . PRO B 2 19 ? 48.831 46.115 -2.514 1.00 40.42 19 PRO B CA 1
ATOM 1004 C C . PRO B 2 19 ? 48.435 47.443 -3.186 1.00 36.63 19 PRO B C 1
ATOM 1005 O O . PRO B 2 19 ? 47.265 47.654 -3.554 1.00 34.55 19 PRO B O 1
ATOM 1009 N N . GLY B 2 20 ? 49.405 48.356 -3.234 1.00 34.29 20 GLY B N 1
ATOM 1010 C CA . GLY B 2 20 ? 49.211 49.726 -3.762 1.00 30.05 20 GLY B CA 1
ATOM 1011 C C . GLY B 2 20 ? 48.596 50.724 -2.797 1.00 27.94 20 GLY B C 1
ATOM 1012 O O . GLY B 2 20 ? 48.408 51.893 -3.156 1.00 26.50 20 GLY B O 1
ATOM 1013 N N . ILE B 2 21 ? 48.251 50.274 -1.584 1.00 26.53 21 ILE B N 1
ATOM 1014 C CA . ILE B 2 21 ? 47.565 51.143 -0.608 1.00 26.31 21 ILE B CA 1
ATOM 1015 C C . ILE B 2 21 ? 48.172 51.067 0.804 1.00 25.62 21 ILE B C 1
ATOM 1016 O O . ILE B 2 21 ? 48.246 49.997 1.394 1.00 24.50 21 ILE B O 1
ATOM 1021 N N . GLN B 2 22 ? 48.561 52.221 1.337 1.00 24.72 22 GLN B N 1
ATOM 1022 C CA . GLN B 2 22 ? 49.033 52.362 2.723 1.00 24.81 22 GLN B CA 1
ATOM 1023 C C . GLN B 2 22 ? 48.251 53.451 3.457 1.00 23.38 22 GLN B C 1
ATOM 1024 O O . GLN B 2 22 ? 47.627 54.329 2.818 1.00 22.58 22 GLN B O 1
ATOM 1030 N N . ARG B 2 23 ? 48.305 53.436 4.790 1.00 22.24 23 ARG B N 1
ATOM 1031 C CA . ARG B 2 23 ? 47.612 54.465 5.549 1.00 23.17 23 ARG B CA 1
ATOM 1032 C C . ARG B 2 23 ? 48.251 54.788 6.863 1.00 21.40 23 ARG B C 1
ATOM 1033 O O . ARG B 2 23 ? 49.084 54.045 7.352 1.00 23.07 23 ARG B O 1
ATOM 1041 N N . LYS B 2 24 ? 47.844 55.908 7.426 1.00 20.04 24 LYS B N 1
ATOM 1042 C CA . LYS B 2 24 ? 48.139 56.215 8.823 1.00 20.69 24 LYS B CA 1
ATOM 1043 C C . LYS B 2 24 ? 46.824 56.667 9.476 1.00 20.81 24 LYS B C 1
ATOM 1044 O O . LYS B 2 24 ? 46.129 57.552 8.920 1.00 21.20 24 LYS B O 1
ATOM 1050 N N . ILE B 2 25 ? 46.504 56.093 10.636 1.00 20.04 25 ILE B N 1
ATOM 1051 C CA . ILE B 2 25 ? 45.356 56.543 11.434 1.00 21.35 25 ILE B CA 1
ATOM 1052 C C . ILE B 2 25 ? 45.764 57.880 12.045 1.00 22.51 25 ILE B C 1
ATOM 1053 O O . ILE B 2 25 ? 46.698 57.919 12.804 1.00 24.88 25 ILE B O 1
ATOM 1058 N N . VAL B 2 26 ? 45.103 58.965 11.669 1.00 20.14 26 VAL B N 1
ATOM 1059 C CA . VAL B 2 26 ? 45.488 60.308 12.095 1.00 20.26 26 VAL B CA 1
ATOM 1060 C C . VAL B 2 26 ? 45.013 60.597 13.542 1.00 23.63 26 VAL B C 1
ATOM 1061 O O . VAL B 2 26 ? 45.826 60.834 14.436 1.00 23.20 26 VAL B O 1
ATOM 1065 N N . ALA B 2 27 ? 43.703 60.534 13.774 1.00 21.82 27 ALA B N 1
ATOM 1066 C CA . ALA B 2 27 ? 43.141 60.877 15.098 1.00 22.81 27 ALA B CA 1
ATOM 1067 C C . ALA B 2 27 ? 41.715 60.330 15.144 1.00 22.86 27 ALA B C 1
ATOM 1068 O O . ALA B 2 27 ? 41.071 60.118 14.092 1.00 22.61 27 ALA B O 1
ATOM 1070 N N . HIS B 2 28 ? 41.206 60.092 16.346 1.00 22.50 28 HIS B N 1
ATOM 1071 C CA . HIS B 2 28 ? 39.810 59.683 16.450 1.00 22.56 28 HIS B CA 1
ATOM 1072 C C . HIS B 2 28 ? 39.239 59.951 17.826 1.00 24.01 28 HIS B C 1
ATOM 1073 O O . HIS B 2 28 ? 39.984 60.064 18.785 1.00 21.99 28 HIS B O 1
ATOM 1080 N N . THR B 2 29 ? 37.917 60.121 17.884 1.00 24.68 29 THR B N 1
ATOM 1081 C CA . THR B 2 29 ? 37.154 59.982 19.099 1.00 25.36 29 THR B CA 1
ATOM 1082 C C . THR B 2 29 ? 36.196 58.837 18.758 1.00 26.25 29 THR B C 1
ATOM 1083 O O . THR B 2 29 ? 36.229 58.331 17.622 1.00 24.97 29 THR B O 1
ATOM 1087 N N . PRO B 2 30 ? 35.325 58.433 19.706 1.00 24.71 30 PRO B N 1
ATOM 1088 C CA . PRO B 2 30 ? 34.308 57.464 19.309 1.00 23.91 30 PRO B CA 1
ATOM 1089 C C . PRO B 2 30 ? 33.381 57.916 18.194 1.00 24.32 30 PRO B C 1
ATOM 1090 O O . PRO B 2 30 ? 32.826 57.078 17.479 1.00 23.65 30 PRO B O 1
ATOM 1094 N N . ASP B 2 31 ? 33.173 59.216 18.038 1.00 24.09 31 ASP B N 1
ATOM 1095 C CA . ASP B 2 31 ? 32.244 59.684 17.006 1.00 26.16 31 ASP B CA 1
ATOM 1096 C C . ASP B 2 31 ? 32.914 60.246 15.758 1.00 25.71 31 ASP B C 1
ATOM 1097 O O . ASP B 2 31 ? 32.199 60.688 14.852 1.00 24.44 31 ASP B O 1
ATOM 1102 N N . LEU B 2 32 ? 34.253 60.301 15.724 1.00 23.24 32 LEU B N 1
ATOM 1103 C CA . LEU B 2 32 ? 34.922 61.00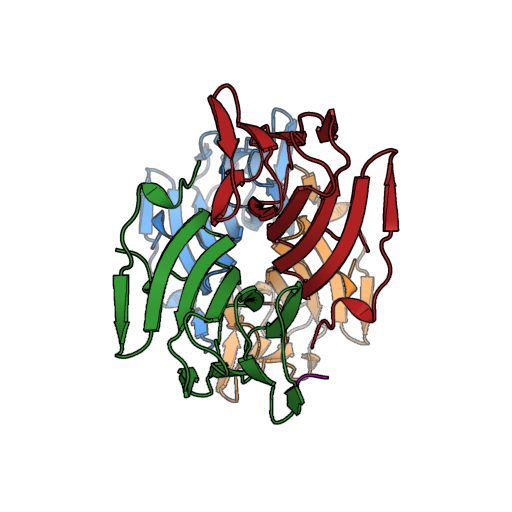1 14.632 1.00 21.91 32 LEU B CA 1
ATOM 1104 C C . LEU B 2 32 ? 36.310 60.441 14.431 1.00 22.05 32 LEU B C 1
ATOM 1105 O O . LEU B 2 32 ? 37.026 60.197 15.386 1.00 20.55 32 LEU B O 1
ATOM 1110 N N . MET B 2 33 ? 36.700 60.256 13.174 1.00 21.67 33 MET B N 1
ATOM 1111 C CA . MET B 2 33 ? 37.996 59.679 12.862 1.00 22.15 33 MET B CA 1
ATOM 1112 C C . MET B 2 33 ? 38.522 60.247 11.536 1.00 23.32 33 MET B C 1
ATOM 1113 O O . MET B 2 33 ? 37.735 60.504 10.600 1.00 22.43 33 MET B O 1
ATOM 1118 N N . ALA B 2 34 ? 39.836 60.437 11.467 1.00 21.75 34 ALA B N 1
ATOM 1119 C CA . ALA B 2 34 ? 40.517 60.849 10.248 1.00 21.01 34 ALA B CA 1
ATOM 1120 C C . ALA B 2 34 ? 41.621 59.835 9.965 1.00 21.01 34 ALA B C 1
ATOM 1121 O O . ALA B 2 34 ? 42.343 59.428 10.882 1.00 21.22 34 ALA B O 1
ATOM 1123 N N . VAL B 2 35 ? 41.756 59.451 8.699 1.00 21.68 35 VAL B N 1
ATOM 1124 C CA . VAL B 2 35 ? 42.757 58.485 8.262 1.00 22.14 35 VAL B CA 1
ATOM 1125 C C . VAL B 2 35 ? 43.423 59.089 7.035 1.00 22.65 35 VAL B C 1
ATOM 1126 O O . VAL B 2 35 ? 42.740 59.586 6.144 1.00 24.09 35 VAL B O 1
ATOM 1130 N N . CYS B 2 36 ? 44.751 59.086 6.977 1.00 21.35 36 CYS B N 1
ATOM 1131 C CA . CYS B 2 36 ? 45.410 59.554 5.750 1.00 21.50 36 CYS B CA 1
ATOM 1132 C C . CYS B 2 36 ? 45.701 58.301 4.930 1.00 19.97 36 CYS B C 1
ATOM 1133 O O . CYS B 2 36 ? 46.379 57.397 5.431 1.00 19.65 36 CYS B O 1
ATOM 1136 N N . VAL B 2 37 ? 45.188 58.240 3.690 1.00 19.82 37 VAL B N 1
ATOM 1137 C CA . VAL B 2 37 ? 45.358 57.048 2.822 1.00 18.94 37 VAL B CA 1
ATOM 1138 C C . VAL B 2 37 ? 46.175 57.401 1.559 1.00 19.19 37 VAL B C 1
ATOM 1139 O O . VAL B 2 37 ? 45.866 58.356 0.832 1.00 18.21 37 VAL B O 1
ATOM 1143 N N . LYS B 2 38 ? 47.232 56.628 1.326 1.00 19.48 38 LYS B N 1
ATOM 1144 C CA . LYS B 2 38 ? 48.139 56.830 0.196 1.00 20.18 38 LYS B CA 1
ATOM 1145 C C . LYS B 2 38 ? 47.980 55.724 -0.846 1.00 23.26 38 LYS B C 1
ATOM 1146 O O . LYS B 2 38 ? 48.165 54.532 -0.534 1.00 24.26 38 LYS B O 1
ATOM 1152 N N . PHE B 2 39 ? 47.708 56.138 -2.088 1.00 22.62 39 PHE B N 1
ATOM 1153 C CA . PHE B 2 39 ? 47.511 55.219 -3.193 1.00 23.14 39 PHE B CA 1
ATOM 1154 C C . PHE B 2 39 ? 48.685 55.341 -4.164 1.00 22.62 39 PHE B C 1
ATOM 1155 O O . PHE B 2 39 ? 49.107 56.426 -4.488 1.00 23.61 39 PHE B O 1
ATOM 1163 N N . ASP B 2 40 ? 49.191 54.212 -4.625 1.00 25.41 40 ASP B N 1
ATOM 1164 C CA . ASP B 2 40 ? 50.019 54.172 -5.805 1.00 26.55 40 ASP B CA 1
ATOM 1165 C C . ASP B 2 40 ? 49.126 54.510 -6.988 1.00 26.07 40 ASP B C 1
ATOM 1166 O O . ASP B 2 40 ? 47.903 54.365 -6.915 1.00 25.91 40 ASP B O 1
ATOM 1171 N N . ARG B 2 41 ? 49.727 54.991 -8.070 1.00 24.52 41 ARG B N 1
ATOM 1172 C CA . ARG B 2 41 ? 48.961 55.286 -9.275 1.00 24.99 41 ARG B CA 1
ATOM 1173 C C . ARG B 2 41 ? 48.231 54.032 -9.797 1.00 25.21 41 ARG B C 1
ATOM 1174 O O . ARG B 2 41 ? 48.792 52.939 -9.851 1.00 25.07 41 ARG B O 1
ATOM 1182 N N . GLY B 2 42 ? 46.955 54.173 -10.123 1.00 25.14 42 GLY B N 1
ATOM 1183 C CA . GLY B 2 42 ? 46.196 53.014 -10.601 1.00 24.80 42 GLY B CA 1
ATOM 1184 C C . GLY B 2 42 ? 45.734 52.037 -9.515 1.00 28.34 42 GLY B C 1
ATOM 1185 O O . GLY B 2 42 ? 45.084 51.045 -9.844 1.00 25.73 42 GLY B O 1
ATOM 1186 N N . ALA B 2 43 ? 46.066 52.287 -8.232 1.00 25.64 43 ALA B N 1
ATOM 1187 C CA . ALA B 2 43 ? 45.491 51.489 -7.135 1.00 26.37 43 ALA B CA 1
ATOM 1188 C C . ALA B 2 43 ? 43.985 51.775 -7.017 1.00 25.37 43 ALA B C 1
ATOM 1189 O O . ALA B 2 43 ? 43.520 52.892 -7.250 1.00 23.94 43 ALA B O 1
ATOM 1191 N N . VAL B 2 44 ? 43.222 50.745 -6.673 1.00 25.62 44 VAL B N 1
ATOM 1192 C CA . VAL B 2 44 ? 41.780 50.827 -6.740 1.00 26.10 44 VAL B CA 1
ATOM 1193 C C . VAL B 2 44 ? 41.163 50.632 -5.344 1.00 26.49 44 VAL B C 1
ATOM 1194 O O . VAL B 2 44 ? 41.464 49.649 -4.677 1.00 25.44 44 VAL B O 1
ATOM 1198 N N . GLY B 2 45 ? 40.294 51.567 -4.926 1.00 26.42 45 GLY B N 1
ATOM 1199 C CA . GLY B 2 45 ? 39.409 51.325 -3.784 1.00 25.98 45 GLY B CA 1
ATOM 1200 C C . GLY B 2 45 ? 38.115 50.852 -4.405 1.00 27.94 45 GLY B C 1
ATOM 1201 O O . GLY B 2 45 ? 37.400 51.650 -4.996 1.00 27.94 45 GLY B O 1
ATOM 1202 N N . THR B 2 46 ? 37.842 49.552 -4.330 1.00 28.36 46 THR B N 1
ATOM 1203 C CA . THR B 2 46 ? 36.665 48.961 -4.990 1.00 30.53 46 THR B CA 1
ATOM 1204 C C . THR B 2 46 ? 35.342 49.474 -4.382 1.00 31.59 46 THR B C 1
ATOM 1205 O O . THR B 2 46 ? 35.257 49.716 -3.177 1.00 29.24 46 THR B O 1
ATOM 1209 N N . PRO B 2 47 ? 34.314 49.658 -5.221 1.00 33.59 47 PRO B N 1
ATOM 1210 C CA . PRO B 2 47 ? 33.083 50.288 -4.735 1.00 34.25 47 PRO B CA 1
ATOM 1211 C C . PRO B 2 47 ? 32.457 49.486 -3.613 1.00 33.22 47 PRO B C 1
ATOM 1212 O O . PRO B 2 47 ? 32.416 48.267 -3.682 1.00 33.43 47 PRO B O 1
ATOM 1216 N N . HIS B 2 48 ? 32.005 50.185 -2.571 1.00 31.02 48 HIS B N 1
ATOM 1217 C CA . HIS B 2 48 ? 31.458 49.565 -1.375 1.00 27.41 48 HIS B CA 1
ATOM 1218 C C . HIS B 2 48 ? 30.573 50.639 -0.708 1.00 26.66 48 HIS B C 1
ATOM 1219 O O . HIS B 2 48 ? 30.559 51.814 -1.117 1.00 28.49 48 HIS B O 1
ATOM 1226 N N . GLN B 2 49 ? 29.833 50.215 0.306 1.00 28.22 49 GLN B N 1
ATOM 1227 C CA . GLN B 2 49 ? 28.908 51.050 1.081 1.00 29.24 49 GLN B CA 1
ATOM 1228 C C . GLN B 2 49 ? 29.259 50.799 2.512 1.00 26.52 49 GLN B C 1
ATOM 1229 O O . GLN B 2 49 ? 29.713 49.696 2.843 1.00 28.29 49 GLN B O 1
ATOM 1235 N N . HIS B 2 50 ? 29.011 51.775 3.377 1.00 24.97 50 HIS B N 1
ATOM 1236 C CA . HIS B 2 50 ? 29.031 51.494 4.796 1.00 26.20 50 HIS B CA 1
ATOM 1237 C C . HIS B 2 50 ? 27.618 51.498 5.361 1.00 25.80 50 HIS B C 1
ATOM 1238 O O . HIS B 2 50 ? 26.886 52.459 5.180 1.00 26.34 50 HIS B O 1
ATOM 1245 N N . GLU B 2 51 ? 27.251 50.407 6.025 1.00 27.52 51 GLU B N 1
ATOM 1246 C CA . GLU B 2 51 ? 25.958 50.303 6.721 1.00 29.75 51 GLU B CA 1
ATOM 1247 C C . GLU B 2 51 ? 25.842 51.376 7.813 1.00 29.93 51 GLU B C 1
ATOM 1248 O O . GLU B 2 51 ? 24.781 51.974 7.997 1.00 31.59 51 GLU B O 1
ATOM 1254 N N . ARG B 2 52 ? 26.938 51.628 8.532 1.00 28.20 52 ARG B N 1
ATOM 1255 C CA . ARG B 2 52 ? 26.872 52.426 9.765 1.00 27.52 52 ARG B CA 1
ATOM 1256 C C . ARG B 2 52 ? 27.679 53.721 9.794 1.00 28.33 52 ARG B C 1
ATOM 1257 O O . ARG B 2 52 ? 27.620 54.446 10.802 1.00 29.84 52 ARG B O 1
ATOM 1265 N N . HIS B 2 53 ? 28.497 53.988 8.774 1.00 25.61 53 HIS B N 1
ATOM 1266 C CA . HIS B 2 53 ? 29.406 55.157 8.846 1.00 23.57 53 HIS B CA 1
ATOM 1267 C C . HIS B 2 53 ? 29.185 56.155 7.707 1.00 22.03 53 HIS B C 1
ATOM 1268 O O . HIS B 2 53 ? 29.087 55.750 6.526 1.00 22.50 53 HIS B O 1
ATOM 1275 N N . ASP B 2 54 ? 29.120 57.448 8.033 1.00 20.77 54 ASP B N 1
ATOM 1276 C CA . ASP B 2 54 ? 29.208 58.485 6.995 1.00 21.41 54 ASP B CA 1
ATOM 1277 C C . ASP B 2 54 ? 30.702 58.642 6.688 1.00 24.09 54 ASP B C 1
ATOM 1278 O O . ASP B 2 54 ? 31.544 58.399 7.556 1.00 26.18 54 ASP B O 1
ATOM 1283 N N . GLN B 2 55 ? 31.021 59.012 5.453 1.00 23.37 55 GLN B N 1
ATOM 1284 C CA . GLN B 2 55 ? 32.391 59.166 5.007 1.00 21.32 55 GLN B CA 1
ATOM 1285 C C . GLN B 2 55 ? 32.534 60.445 4.197 1.00 21.88 55 GLN B C 1
ATOM 1286 O O . GLN B 2 55 ? 31.673 60.769 3.355 1.00 23.05 55 GLN B O 1
ATOM 1292 N N . ILE B 2 56 ? 33.605 61.192 4.470 1.00 21.18 56 ILE B N 1
ATOM 1293 C CA . ILE B 2 56 ? 34.059 62.235 3.559 1.00 20.72 56 ILE B CA 1
ATOM 1294 C C . ILE B 2 56 ? 35.472 61.877 3.113 1.00 22.07 56 ILE B C 1
ATOM 1295 O O . ILE B 2 56 ? 36.312 61.482 3.944 1.00 22.19 56 ILE B O 1
ATOM 1300 N N . GLY B 2 57 ? 35.753 62.012 1.817 1.00 20.44 57 GLY B N 1
ATOM 1301 C CA . GLY B 2 57 ? 37.134 61.904 1.313 1.00 19.57 57 GLY B CA 1
ATOM 1302 C C . GLY B 2 57 ? 37.621 63.261 0.836 1.00 20.79 57 GLY B C 1
ATOM 1303 O O . GLY B 2 57 ? 37.070 63.863 -0.101 1.00 21.49 57 GLY B O 1
ATOM 1304 N N . TYR B 2 58 ? 38.623 63.799 1.513 1.00 20.55 58 TYR B N 1
ATOM 1305 C CA . TYR B 2 58 ? 39.182 65.074 1.132 1.00 20.03 58 TYR B CA 1
ATOM 1306 C C . TYR B 2 58 ? 40.562 64.854 0.477 1.00 20.41 58 TYR B C 1
ATOM 1307 O O . TYR B 2 58 ? 41.464 64.251 1.102 1.00 21.89 58 TYR B O 1
ATOM 1316 N N . VAL B 2 59 ? 40.721 65.320 -0.767 1.00 19.21 59 VAL B N 1
ATOM 1317 C CA . VAL B 2 59 ? 41.919 65.058 -1.565 1.00 18.66 59 VAL B CA 1
ATOM 1318 C C . VAL B 2 59 ? 42.984 66.091 -1.214 1.00 19.82 59 VAL B C 1
ATOM 1319 O O . VAL B 2 59 ? 42.784 67.337 -1.309 1.00 18.35 59 VAL B O 1
ATOM 1323 N N . VAL B 2 60 ? 44.132 65.584 -0.803 1.00 19.82 60 VAL B N 1
ATOM 1324 C CA . VAL B 2 60 ? 45.218 66.526 -0.475 1.00 22.50 60 VAL B CA 1
ATOM 1325 C C . VAL B 2 60 ? 46.437 66.481 -1.408 1.00 22.44 60 VAL B C 1
ATOM 1326 O O . VAL B 2 60 ? 47.187 67.446 -1.447 1.00 23.27 60 VAL B O 1
ATOM 1330 N N . GLN B 2 61 ? 46.625 65.389 -2.144 1.00 21.13 61 GLN B N 1
ATOM 1331 C CA . GLN B 2 61 ? 47.766 65.252 -3.078 1.00 23.82 61 GLN B CA 1
ATOM 1332 C C . GLN B 2 61 ? 47.399 64.271 -4.204 1.00 24.02 61 GLN B C 1
ATOM 1333 O O . GLN B 2 61 ? 46.647 63.314 -3.978 1.00 23.59 61 GLN B O 1
ATOM 1339 N N . GLY B 2 62 ? 47.938 64.515 -5.401 1.00 24.30 62 GLY B N 1
ATOM 1340 C CA . GLY B 2 62 ? 47.685 63.663 -6.570 1.00 24.61 62 GLY B CA 1
ATOM 1341 C C . GLY B 2 62 ? 46.277 63.932 -7.081 1.00 25.45 62 GLY B C 1
ATOM 1342 O O . GLY B 2 62 ? 45.835 65.075 -7.086 1.00 26.75 62 GLY B O 1
ATOM 1343 N N . ALA B 2 63 ? 45.574 62.860 -7.462 1.00 25.68 63 ALA B N 1
ATOM 1344 C CA . ALA B 2 63 ? 44.268 62.927 -8.106 1.00 24.12 63 ALA B CA 1
ATOM 1345 C C . ALA B 2 63 ? 43.646 61.543 -8.080 1.00 22.73 63 ALA B C 1
ATOM 1346 O O . ALA B 2 63 ? 44.364 60.521 -8.059 1.00 24.77 63 ALA B O 1
ATOM 1348 N N . PHE B 2 64 ? 42.316 61.525 -8.025 1.00 22.25 64 PHE B N 1
ATOM 1349 C CA . PHE B 2 64 ? 41.510 60.291 -8.018 1.00 22.23 64 PHE B CA 1
ATOM 1350 C C . PHE B 2 64 ? 40.330 60.435 -8.965 1.00 24.17 64 PHE B C 1
ATOM 1351 O O . PHE B 2 64 ? 39.745 61.531 -9.065 1.00 22.43 64 PHE B O 1
ATOM 1359 N N . GLU B 2 65 ? 39.938 59.336 -9.611 1.00 24.78 65 GLU B N 1
ATOM 1360 C CA . GLU B 2 65 ? 38.580 59.303 -10.136 1.00 25.28 65 GLU B CA 1
ATOM 1361 C C . GLU B 2 65 ? 37.712 58.650 -9.073 1.00 23.61 65 GLU B C 1
ATOM 1362 O O . GLU B 2 65 ? 37.950 57.502 -8.668 1.00 25.39 65 GLU B O 1
ATOM 1368 N N . VAL B 2 66 ? 36.725 59.385 -8.599 1.00 21.86 66 VAL B N 1
ATOM 1369 C CA . VAL B 2 66 ? 35.878 58.893 -7.522 1.00 24.56 66 VAL B CA 1
ATOM 1370 C C . VAL B 2 66 ? 34.509 58.593 -8.115 1.00 25.32 66 VAL B C 1
ATOM 1371 O O . VAL B 2 66 ? 33.972 59.384 -8.925 1.00 24.69 66 VAL B O 1
ATOM 1375 N N . GLU B 2 67 ? 33.976 57.447 -7.712 1.00 25.27 67 GLU B N 1
ATOM 1376 C CA . GLU B 2 67 ? 32.642 57.020 -8.096 1.00 28.52 67 GLU B CA 1
ATOM 1377 C C . GLU B 2 67 ? 31.695 57.089 -6.912 1.00 28.71 67 GLU B C 1
ATOM 1378 O O . GLU B 2 67 ? 31.960 56.484 -5.867 1.00 29.80 67 GLU B O 1
ATOM 1384 N N . LEU B 2 68 ? 30.599 57.832 -7.089 1.00 27.35 68 LEU B N 1
ATOM 1385 C CA . LEU B 2 68 ? 29.590 58.007 -6.072 1.00 30.08 68 LEU B CA 1
ATOM 1386 C C . LEU B 2 68 ? 28.252 57.599 -6.663 1.00 29.51 68 LEU B C 1
ATOM 1387 O O . LEU B 2 68 ? 27.723 58.305 -7.516 1.00 29.62 68 LEU B O 1
ATOM 1392 N N . GLU B 2 69 ? 27.721 56.481 -6.190 1.00 32.98 69 GLU B N 1
ATOM 1393 C CA . GLU B 2 69 ? 26.489 55.863 -6.721 1.00 37.32 69 GLU B CA 1
ATOM 1394 C C . GLU B 2 69 ? 26.473 55.950 -8.252 1.00 37.43 69 GLU B C 1
ATOM 1395 O O . GLU B 2 69 ? 25.595 56.588 -8.830 1.00 37.87 69 GLU B O 1
ATOM 1401 N N . GLY B 2 70 ? 27.484 55.367 -8.893 1.00 37.37 70 GLY B N 1
ATOM 1402 C CA . GLY B 2 70 ? 27.594 55.402 -10.361 1.00 38.71 70 GLY B CA 1
ATOM 1403 C C . GLY B 2 70 ? 28.069 56.686 -11.033 1.00 38.33 70 GLY B C 1
ATOM 1404 O O . GLY B 2 70 ? 28.565 56.620 -12.149 1.00 43.90 70 GLY B O 1
ATOM 1405 N N . GLU B 2 71 ? 27.930 57.847 -10.384 1.00 38.00 71 GLU B N 1
ATOM 1406 C CA . GLU B 2 71 ? 28.489 59.107 -10.907 1.00 34.93 71 GLU B CA 1
ATOM 1407 C C . GLU B 2 71 ? 30.024 59.206 -10.666 1.00 34.65 71 GLU B C 1
ATOM 1408 O O . GLU B 2 71 ? 30.494 59.012 -9.547 1.00 35.48 71 GLU B O 1
ATOM 1414 N N . LYS B 2 72 ? 30.788 59.523 -11.708 1.00 32.04 72 LYS B N 1
ATOM 1415 C CA . LYS B 2 72 ? 32.250 59.650 -11.620 1.00 34.28 72 LYS B CA 1
ATOM 1416 C C . LYS B 2 72 ? 32.702 61.107 -11.736 1.00 39.29 72 LYS B C 1
ATOM 1417 O O . LYS B 2 72 ? 32.193 61.860 -12.590 1.00 39.73 72 LYS B O 1
ATOM 1423 N N . ARG B 2 73 ? 33.674 61.500 -10.907 1.00 34.27 73 ARG B N 1
ATOM 1424 C CA . ARG B 2 73 ? 34.372 62.783 -11.089 1.00 34.33 73 ARG B CA 1
ATOM 1425 C C . ARG B 2 73 ? 35.868 62.640 -10.839 1.00 29.96 73 ARG B C 1
ATOM 1426 O O . ARG B 2 73 ? 36.282 61.818 -10.005 1.00 28.03 73 ARG B O 1
ATOM 1434 N N . ARG B 2 74 ? 36.663 63.459 -11.529 1.00 27.29 74 ARG B N 1
ATOM 1435 C CA . ARG B 2 74 ? 38.122 63.530 -11.314 1.00 28.98 74 ARG B CA 1
ATOM 1436 C C . ARG B 2 74 ? 38.332 64.579 -10.233 1.00 27.69 74 ARG B C 1
ATOM 1437 O O . ARG B 2 74 ? 37.943 65.723 -10.411 1.00 29.31 74 ARG B O 1
ATOM 1445 N N . LEU B 2 75 ? 38.934 64.188 -9.118 1.00 23.89 75 LEU B N 1
ATOM 1446 C CA . LEU B 2 75 ? 39.116 65.092 -7.959 1.00 22.73 75 LEU B CA 1
ATOM 1447 C C . LEU B 2 75 ? 40.598 65.335 -7.740 1.00 23.18 75 LEU B C 1
ATOM 1448 O O . LEU B 2 75 ? 41.396 64.390 -7.732 1.00 24.22 75 LEU B O 1
ATOM 1453 N N . SER B 2 76 ? 40.972 66.601 -7.591 1.00 23.64 76 SER B N 1
ATOM 1454 C CA . SER B 2 76 ? 42.377 66.949 -7.343 1.00 24.89 76 SER B CA 1
ATOM 1455 C C . SER B 2 76 ? 42.486 67.610 -5.936 1.00 22.95 76 SER B C 1
ATOM 1456 O O . SER B 2 76 ? 41.455 67.708 -5.251 1.00 20.52 76 SER B O 1
ATOM 1459 N N . PRO B 2 77 ? 43.718 68.004 -5.484 1.00 23.41 77 PRO B N 1
ATOM 1460 C CA . PRO B 2 77 ? 43.928 68.555 -4.131 1.00 22.91 77 PRO B CA 1
ATOM 1461 C C . PRO B 2 77 ? 42.962 69.651 -3.800 1.00 22.95 77 PRO B C 1
ATOM 1462 O O . PRO B 2 77 ? 42.843 70.599 -4.557 1.00 22.03 77 PRO B O 1
ATOM 1466 N N . GLY B 2 78 ? 42.257 69.532 -2.677 1.00 22.49 78 GLY B N 1
ATOM 1467 C CA . GLY B 2 78 ? 41.290 70.569 -2.340 1.00 21.26 78 GLY B CA 1
ATOM 1468 C C . GLY B 2 78 ? 39.857 70.153 -2.633 1.00 21.85 78 GLY B C 1
ATOM 1469 O O . GLY B 2 78 ? 38.934 70.694 -2.023 1.00 21.68 78 GLY B O 1
ATOM 1470 N N . ASP B 2 79 ? 39.661 69.186 -3.535 1.00 21.35 79 ASP B N 1
ATOM 1471 C CA . ASP B 2 79 ? 38.316 68.682 -3.819 1.00 20.22 79 ASP B CA 1
ATOM 1472 C C . ASP B 2 79 ? 37.917 67.589 -2.863 1.00 20.13 79 ASP B C 1
ATOM 1473 O O . ASP B 2 79 ? 38.789 66.972 -2.218 1.00 22.00 79 ASP B O 1
ATOM 1478 N N . ALA B 2 80 ? 36.614 67.302 -2.777 1.00 19.04 80 ALA B N 1
ATOM 1479 C CA . ALA B 2 80 ? 36.149 66.249 -1.860 1.00 20.65 80 ALA B CA 1
ATOM 1480 C C . ALA B 2 80 ? 34.896 65.501 -2.341 1.00 21.16 80 ALA B C 1
ATOM 1481 O O . ALA B 2 80 ? 34.183 65.975 -3.225 1.00 23.07 80 ALA B O 1
ATOM 1483 N N . PHE B 2 81 ? 34.623 64.338 -1.769 1.00 22.39 81 PHE B N 1
ATOM 1484 C CA . PHE B 2 81 ? 33.270 63.740 -1.875 1.00 23.48 81 PHE B CA 1
ATOM 1485 C C . PHE B 2 81 ? 32.696 63.475 -0.487 1.00 23.33 81 PHE B C 1
ATOM 1486 O O . PHE B 2 81 ? 33.470 63.272 0.469 1.00 22.99 81 PHE B O 1
ATOM 1494 N N . VAL B 2 82 ? 31.358 63.432 -0.387 1.00 20.96 82 VAL B N 1
ATOM 1495 C CA . VAL B 2 82 ? 30.680 62.970 0.822 1.00 20.33 82 VAL B CA 1
ATOM 1496 C C . VAL B 2 82 ? 29.829 61.774 0.441 1.00 21.72 82 VAL B C 1
ATOM 1497 O O . VAL B 2 82 ? 29.068 61.880 -0.505 1.00 22.12 82 VAL B O 1
ATOM 1501 N N . ALA B 2 83 ? 30.014 60.644 1.151 1.00 19.42 83 ALA B N 1
ATOM 1502 C CA . ALA B 2 83 ? 29.159 59.468 1.054 1.00 21.21 83 ALA B CA 1
ATOM 1503 C C . ALA B 2 83 ? 28.433 59.125 2.358 1.00 21.69 83 ALA B C 1
ATOM 1504 O O . ALA B 2 83 ? 29.004 58.416 3.217 1.00 23.28 83 ALA B O 1
ATOM 1506 N N . PRO B 2 84 ? 27.163 59.559 2.494 1.00 21.03 84 PRO B N 1
ATOM 1507 C CA . PRO B 2 84 ? 26.412 59.197 3.718 1.00 21.55 84 PRO B CA 1
ATOM 1508 C C . PRO B 2 84 ? 26.355 57.664 3.826 1.00 22.12 84 PRO B C 1
ATOM 1509 O O . PRO B 2 84 ? 26.545 56.981 2.810 1.00 23.59 84 PRO B O 1
ATOM 1513 N N . HIS B 2 85 ? 26.098 57.113 5.007 1.00 22.85 85 HIS B N 1
ATOM 1514 C CA . HIS B 2 85 ? 26.008 55.660 5.112 1.00 23.32 85 HIS B CA 1
ATOM 1515 C C . HIS B 2 85 ? 24.985 55.108 4.096 1.00 25.13 85 HIS B C 1
ATOM 1516 O O . HIS B 2 85 ? 24.051 55.828 3.688 1.00 23.02 85 HIS B O 1
ATOM 1523 N N . HIS B 2 86 ? 25.200 53.868 3.645 1.00 25.68 86 HIS B N 1
ATOM 1524 C CA . HIS B 2 86 ? 24.417 53.294 2.533 1.00 30.04 86 HIS B CA 1
ATOM 1525 C C . HIS B 2 86 ? 24.617 53.929 1.143 1.00 31.66 86 HIS B C 1
ATOM 1526 O O . HIS B 2 86 ? 23.731 53.793 0.286 1.00 31.42 86 HIS B O 1
ATOM 1533 N N . THR B 2 87 ? 25.727 54.645 0.927 1.00 31.03 87 THR B N 1
ATOM 1534 C CA . THR B 2 87 ? 26.023 55.247 -0.392 1.00 28.72 87 THR B CA 1
ATOM 1535 C C . THR B 2 87 ? 27.269 54.529 -0.951 1.00 30.44 87 THR B C 1
ATOM 1536 O O . THR B 2 87 ? 28.313 54.427 -0.281 1.00 28.35 87 THR B O 1
ATOM 1540 N N . MET B 2 88 ? 27.121 53.985 -2.154 1.00 27.14 88 MET B N 1
ATOM 1541 C CA . MET B 2 88 ? 28.201 53.310 -2.850 1.00 27.08 88 MET B CA 1
ATOM 1542 C C . MET B 2 88 ? 29.243 54.300 -3.302 1.00 25.00 88 MET B C 1
ATOM 1543 O O . MET B 2 88 ? 28.926 55.325 -3.908 1.00 24.60 88 MET B O 1
ATOM 1548 N N . HIS B 2 89 ? 30.499 53.979 -3.046 1.00 22.87 89 HIS B N 1
ATOM 1549 C CA . HIS B 2 89 ? 31.571 54.862 -3.443 1.00 22.31 89 HIS B CA 1
ATOM 1550 C C . HIS B 2 89 ? 32.809 54.001 -3.646 1.00 23.45 89 HIS B C 1
ATOM 1551 O O . HIS B 2 89 ? 32.928 52.905 -3.072 1.00 25.63 89 HIS B O 1
ATOM 1558 N N . GLY B 2 90 ? 33.698 54.482 -4.496 1.00 24.59 90 GLY B N 1
ATOM 1559 C CA . GLY B 2 90 ? 34.958 53.795 -4.837 1.00 25.77 90 GLY B CA 1
ATOM 1560 C C . GLY B 2 90 ? 35.878 54.813 -5.483 1.00 24.94 90 GLY B C 1
ATOM 1561 O O . GLY B 2 90 ? 35.462 55.944 -5.757 1.00 23.80 90 GLY B O 1
ATOM 1562 N N . ALA B 2 91 ? 37.121 54.428 -5.744 1.00 24.38 91 ALA B N 1
ATOM 1563 C CA . ALA B 2 91 ? 38.115 55.370 -6.301 1.00 25.85 91 ALA B CA 1
ATOM 1564 C C . ALA B 2 91 ? 39.198 54.655 -7.082 1.00 25.38 91 ALA B C 1
ATOM 1565 O O . ALA B 2 91 ? 39.583 53.540 -6.748 1.00 25.54 91 ALA B O 1
ATOM 1567 N N . VAL B 2 92 ? 39.735 55.339 -8.084 1.00 24.49 92 VAL B N 1
ATOM 1568 C CA . VAL B 2 92 ? 40.946 54.892 -8.741 1.00 24.58 92 VAL B CA 1
ATOM 1569 C C . VAL B 2 92 ? 41.933 56.053 -8.621 1.00 23.65 92 VAL B C 1
ATOM 1570 O O . VAL B 2 92 ? 41.644 57.183 -9.038 1.00 25.18 92 VAL B O 1
ATOM 1574 N N . ALA B 2 93 ? 43.084 55.792 -8.013 1.00 24.15 93 ALA B N 1
ATOM 1575 C CA . ALA B 2 93 ? 44.131 56.823 -7.941 1.00 24.82 93 ALA B CA 1
ATOM 1576 C C . ALA B 2 93 ? 44.711 57.080 -9.342 1.00 25.42 93 ALA B C 1
ATOM 1577 O O . ALA B 2 93 ? 44.986 56.124 -10.083 1.00 24.51 93 ALA B O 1
ATOM 1579 N N . LEU B 2 94 ? 44.916 58.352 -9.687 1.00 24.18 94 LEU B N 1
ATOM 1580 C CA . LEU B 2 94 ? 45.450 58.712 -11.023 1.00 25.08 94 LEU B CA 1
ATOM 1581 C C . LEU B 2 94 ? 46.975 59.037 -11.036 1.00 25.53 94 LEU B C 1
ATOM 1582 O O . LEU B 2 94 ? 47.562 59.145 -12.109 1.00 24.96 94 LEU B O 1
ATOM 1587 N N . GLU B 2 95 ? 47.605 59.202 -9.867 1.00 23.36 95 GLU B N 1
ATOM 1588 C CA . GLU B 2 95 ? 49.036 59.648 -9.772 1.00 22.89 95 GLU B CA 1
ATOM 1589 C C . GLU B 2 95 ? 49.730 58.900 -8.649 1.00 22.81 95 GLU B C 1
ATOM 1590 O O . GLU B 2 95 ? 49.063 58.478 -7.697 1.00 24.43 95 GLU B O 1
ATOM 1596 N N . PRO B 2 96 ? 51.056 58.732 -8.731 1.00 22.34 96 PRO B N 1
ATOM 1597 C CA . PRO B 2 96 ? 51.773 58.083 -7.642 1.00 22.15 96 PRO B CA 1
ATOM 1598 C C . PRO B 2 96 ? 51.596 58.919 -6.364 1.00 23.33 96 PRO B C 1
ATOM 1599 O O . PRO B 2 96 ? 51.378 60.147 -6.441 1.00 21.40 96 PRO B O 1
ATOM 1603 N N . ASP B 2 97 ? 51.680 58.259 -5.215 1.00 21.76 97 ASP B N 1
ATOM 1604 C CA . ASP B 2 97 ? 51.506 58.959 -3.937 1.00 22.54 97 ASP B CA 1
ATOM 1605 C C . ASP B 2 97 ? 50.288 59.894 -3.924 1.00 21.05 97 ASP B C 1
ATOM 1606 O O . ASP B 2 97 ? 50.392 61.024 -3.458 1.00 19.99 97 ASP B O 1
ATOM 1611 N N . SER B 2 98 ? 49.138 59.449 -4.454 1.00 21.20 98 SER B N 1
ATOM 1612 C CA . SER B 2 98 ? 47.939 60.266 -4.327 1.00 21.06 98 SER B CA 1
ATOM 1613 C C . SER B 2 98 ? 47.429 60.113 -2.865 1.00 21.02 98 SER B C 1
ATOM 1614 O O . SER B 2 98 ? 47.361 58.996 -2.350 1.00 20.23 98 SER B O 1
ATOM 1617 N N . LEU B 2 99 ? 47.106 61.227 -2.208 1.00 20.10 99 LEU B N 1
ATOM 1618 C CA . LEU B 2 99 ? 46.698 61.186 -0.793 1.00 20.27 99 LEU B CA 1
ATOM 1619 C C . LEU B 2 99 ? 45.272 61.651 -0.615 1.00 19.46 99 LEU B C 1
ATOM 1620 O O . LEU B 2 99 ? 44.885 62.681 -1.157 1.00 19.37 99 LEU B O 1
ATOM 1625 N N . VAL B 2 100 ? 44.490 60.888 0.146 1.00 19.44 100 VAL B N 1
ATOM 1626 C CA . VAL B 2 100 ? 43.127 61.312 0.486 1.00 18.41 100 VAL B CA 1
ATOM 1627 C C . VAL B 2 100 ? 42.973 61.167 2.012 1.00 19.76 100 VAL B C 1
ATOM 1628 O O . VAL B 2 100 ? 43.436 60.195 2.620 1.00 20.20 100 VAL B O 1
ATOM 1632 N N . ILE B 2 101 ? 42.337 62.149 2.626 1.00 20.50 101 ILE B N 1
ATOM 1633 C CA . ILE B 2 101 ? 41.994 62.037 4.041 1.00 22.37 101 ILE B CA 1
ATOM 1634 C C . ILE B 2 101 ? 40.578 61.476 4.073 1.00 21.40 101 ILE B C 1
ATOM 1635 O O . ILE B 2 101 ? 39.627 62.167 3.636 1.00 19.34 101 ILE B O 1
ATOM 1640 N N . ASP B 2 102 ? 40.431 60.223 4.511 1.00 19.96 102 ASP B N 1
ATOM 1641 C CA . ASP B 2 102 ? 39.095 59.687 4.735 1.00 21.12 102 ASP B CA 1
ATOM 1642 C C . ASP B 2 102 ? 38.638 60.066 6.141 1.00 21.34 102 ASP B C 1
ATOM 1643 O O . ASP B 2 102 ? 39.345 59.788 7.115 1.00 19.88 102 ASP B O 1
ATOM 1648 N N . LEU B 2 103 ? 37.461 60.693 6.222 1.00 22.05 103 LEU B N 1
ATOM 1649 C CA . LEU B 2 103 ? 36.849 61.142 7.481 1.00 23.32 103 LEU B CA 1
ATOM 1650 C C . LEU B 2 103 ? 35.572 60.335 7.741 1.00 24.58 103 LEU B C 1
ATOM 1651 O O . LEU B 2 103 ? 34.784 60.126 6.819 1.00 22.87 103 LEU B O 1
ATOM 1656 N N . PHE B 2 104 ? 35.364 59.908 8.983 1.00 21.93 104 PHE B N 1
ATOM 1657 C CA . PHE B 2 104 ? 34.250 59.009 9.316 1.00 22.91 104 PHE B CA 1
ATOM 1658 C C . PHE B 2 104 ? 33.509 59.461 10.567 1.00 24.46 104 PHE B C 1
ATOM 1659 O O . PHE B 2 104 ? 34.103 60.056 11.466 1.00 22.11 104 PHE B O 1
ATOM 1667 N N . SER B 2 105 ? 32.206 59.179 10.610 1.00 25.02 105 SER B N 1
ATOM 1668 C CA . SER B 2 105 ? 31.427 59.253 11.835 1.00 23.68 105 SER B CA 1
ATOM 1669 C C . SER B 2 105 ? 30.458 58.065 11.781 1.00 25.19 105 SER B C 1
ATOM 1670 O O . SER B 2 105 ? 29.782 57.882 10.765 1.00 23.69 105 SER B O 1
ATOM 1673 N N . PRO B 2 106 ? 30.427 57.223 12.820 1.00 25.49 106 PRO B N 1
ATOM 1674 C CA . PRO B 2 106 ? 31.340 57.319 13.957 1.00 25.15 106 PRO B CA 1
ATOM 1675 C C . PRO B 2 106 ? 32.718 56.820 13.553 1.00 25.75 106 PRO B C 1
ATOM 1676 O O . PRO B 2 106 ? 33.018 56.716 12.361 1.00 24.58 106 PRO B O 1
ATOM 1680 N N . ARG B 2 107 ? 33.575 56.543 14.515 1.00 25.27 107 ARG B N 1
ATOM 1681 C CA . ARG B 2 107 ? 34.907 56.116 14.135 1.00 26.23 107 ARG B CA 1
ATOM 1682 C C . ARG B 2 107 ? 34.820 54.669 13.634 1.00 26.81 107 ARG B C 1
ATOM 1683 O O . ARG B 2 107 ? 33.866 53.957 13.991 1.00 23.08 107 ARG B O 1
ATOM 1691 N N . ARG B 2 108 ? 35.792 54.256 12.804 1.00 22.81 108 ARG B N 1
ATOM 1692 C CA . ARG B 2 108 ? 35.829 52.925 12.235 1.00 24.16 108 ARG B CA 1
ATOM 1693 C C . ARG B 2 108 ? 36.623 52.019 13.185 1.00 26.63 108 ARG B C 1
ATOM 1694 O O . ARG B 2 108 ? 37.837 51.986 13.110 1.00 27.41 108 ARG B O 1
ATOM 1702 N N . ASP B 2 109 ? 35.937 51.343 14.116 1.00 28.93 109 ASP B N 1
ATOM 1703 C CA . ASP B 2 109 ? 36.634 50.479 15.103 1.00 33.43 109 ASP B CA 1
ATOM 1704 C C . ASP B 2 109 ? 37.371 49.323 14.439 1.00 33.63 109 ASP B C 1
ATOM 1705 O O . ASP B 2 109 ? 38.391 48.857 14.959 1.00 34.48 109 ASP B O 1
ATOM 1710 N N . ASP B 2 110 ? 36.895 48.889 13.270 1.00 33.58 110 ASP B N 1
ATOM 1711 C CA . ASP B 2 110 ? 37.580 47.812 12.527 1.00 38.00 110 ASP B CA 1
ATOM 1712 C C . ASP B 2 110 ? 38.977 48.181 12.045 1.00 37.02 110 ASP B C 1
ATOM 1713 O O . ASP B 2 110 ? 39.735 47.313 11.689 1.00 41.01 110 ASP B O 1
ATOM 1718 N N . MET B 2 111 ? 39.307 49.468 12.012 1.00 39.35 111 MET B N 1
ATOM 1719 C CA . MET B 2 111 ? 40.688 49.906 11.743 1.00 37.12 111 MET B CA 1
ATOM 1720 C C . MET B 2 111 ? 41.486 50.022 13.037 1.00 40.48 111 MET B C 1
ATOM 1721 O O . MET B 2 111 ? 42.702 50.103 12.976 1.00 36.59 111 MET B O 1
ATOM 1726 N N . LEU B 2 112 ? 40.778 50.041 14.179 1.00 42.95 112 LEU B N 1
ATOM 1727 C CA . LEU B 2 112 ? 41.303 50.366 15.533 1.00 44.98 112 LEU B CA 1
ATOM 1728 C C . LEU B 2 112 ? 41.569 51.865 15.751 1.00 51.59 112 LEU B C 1
ATOM 1729 O O . LEU B 2 112 ? 40.662 52.666 16.014 1.00 45.01 112 LEU B O 1
ATOM 1734 N N . SER C 2 5 ? 14.873 68.246 31.645 1.00 38.24 5 SER C N 1
ATOM 1735 C CA . SER C 2 5 ? 15.633 67.563 32.759 1.00 42.26 5 SER C CA 1
ATOM 1736 C C . SER C 2 5 ? 14.837 66.469 33.551 1.00 38.00 5 SER C C 1
ATOM 1737 O O . SER C 2 5 ? 15.301 65.319 33.688 1.00 39.60 5 SER C O 1
ATOM 1740 N N . PHE C 2 6 ? 13.670 66.824 34.076 1.00 29.94 6 PHE C N 1
ATOM 1741 C CA . PHE C 2 6 ? 12.704 65.854 34.587 1.00 28.39 6 PHE C CA 1
ATOM 1742 C C . PHE C 2 6 ? 11.453 65.858 33.719 1.00 28.32 6 PHE C C 1
ATOM 1743 O O . PHE C 2 6 ? 11.007 66.917 33.293 1.00 26.79 6 PHE C O 1
ATOM 1751 N N . PHE C 2 7 ? 10.892 64.678 33.438 1.00 26.30 7 PHE C N 1
ATOM 1752 C CA . PHE C 2 7 ? 9.591 64.605 32.764 1.00 25.85 7 PHE C CA 1
ATOM 1753 C C . PHE C 2 7 ? 8.616 64.003 33.755 1.00 26.67 7 PHE C C 1
ATOM 1754 O O . PHE C 2 7 ? 8.836 62.880 34.250 1.00 26.03 7 PHE C O 1
ATOM 1762 N N . ILE C 2 8 ? 7.577 64.757 34.094 1.00 26.46 8 ILE C N 1
ATOM 1763 C CA . ILE C 2 8 ? 6.549 64.257 35.033 1.00 26.96 8 ILE C CA 1
ATOM 1764 C C . ILE C 2 8 ? 5.288 64.013 34.222 1.00 26.52 8 ILE C C 1
ATOM 1765 O O . ILE C 2 8 ? 4.684 64.946 33.700 1.00 26.31 8 ILE C O 1
ATOM 1770 N N . ASN C 2 9 ? 4.945 62.742 34.059 1.00 26.52 9 ASN C N 1
ATOM 1771 C CA . ASN C 2 9 ? 3.893 62.341 33.144 1.00 29.93 9 ASN C CA 1
ATOM 1772 C C . ASN C 2 9 ? 2.577 63.123 33.337 1.00 33.23 9 ASN C C 1
ATOM 1773 O O . ASN C 2 9 ? 2.007 63.636 32.367 1.00 32.06 9 ASN C O 1
ATOM 1778 N N . ASP C 2 10 ? 2.123 63.203 34.591 1.00 34.03 10 ASP C N 1
ATOM 1779 C CA . ASP C 2 10 ? 0.889 63.908 34.990 1.00 37.92 10 ASP C CA 1
ATOM 1780 C C . ASP C 2 10 ? 0.826 65.365 34.553 1.00 37.04 10 ASP C C 1
ATOM 1781 O O . ASP C 2 10 ? -0.254 65.933 34.431 1.00 35.63 10 ASP C O 1
ATOM 1786 N N . GLU C 2 11 ? 1.986 65.976 34.364 1.00 35.05 11 GLU C N 1
ATOM 1787 C CA . GLU C 2 11 ? 2.036 67.385 34.019 1.00 35.15 11 GLU C CA 1
ATOM 1788 C C . GLU C 2 11 ? 1.914 67.622 32.506 1.00 35.50 11 GLU C C 1
ATOM 1789 O O . GLU C 2 11 ? 1.989 68.761 32.056 1.00 34.56 11 GLU C O 1
ATOM 1795 N N . HIS C 2 12 ? 1.740 66.556 31.712 1.00 34.16 12 HIS C N 1
ATOM 1796 C CA . HIS C 2 12 ? 1.677 66.711 30.254 1.00 32.81 12 HIS C CA 1
ATOM 1797 C C . HIS C 2 12 ? 0.455 66.029 29.669 1.00 34.13 12 HIS C C 1
ATOM 1798 O O . HIS C 2 12 ? 0.084 64.932 30.104 1.00 34.92 12 HIS C O 1
ATOM 1805 N N . ASP C 2 13 ? -0.165 66.691 28.695 1.00 36.27 13 ASP C N 1
ATOM 1806 C CA . ASP C 2 13 ? -1.317 66.151 27.979 1.00 38.51 13 ASP C CA 1
ATOM 1807 C C . ASP C 2 13 ? -0.855 65.327 26.794 1.00 35.98 13 ASP C C 1
ATOM 1808 O O . ASP C 2 13 ? 0.231 65.552 26.272 1.00 30.81 13 ASP C O 1
ATOM 1813 N N . TRP C 2 14 ? -1.686 64.369 26.384 1.00 35.45 14 TRP C N 1
ATOM 1814 C CA . TRP C 2 14 ? -1.443 63.604 25.186 1.00 36.58 14 TRP C CA 1
ATOM 1815 C C . TRP C 2 14 ? -1.576 64.519 23.976 1.00 40.95 14 TRP C C 1
ATOM 1816 O O . TRP C 2 14 ? -2.479 65.350 23.925 1.00 44.63 14 TRP C O 1
ATOM 1827 N N . GLN C 2 15 ? -0.648 64.402 23.035 1.00 37.30 15 GLN C N 1
ATOM 1828 C CA . GLN C 2 15 ? -0.785 65.028 21.732 1.00 39.41 15 GLN C CA 1
ATOM 1829 C C . GLN C 2 15 ? -1.423 64.023 20.789 1.00 39.50 15 GLN C C 1
ATOM 1830 O O . GLN C 2 15 ? -1.019 62.860 20.760 1.00 36.44 15 GLN C O 1
ATOM 1836 N N . ASP C 2 16 ? -2.406 64.462 20.013 1.00 40.46 16 ASP C N 1
ATOM 1837 C CA . ASP C 2 16 ? -3.034 63.604 18.992 1.00 41.89 16 ASP C CA 1
ATOM 1838 C C . ASP C 2 16 ? -2.057 63.373 17.864 1.00 38.07 16 ASP C C 1
ATOM 1839 O O . ASP C 2 16 ? -1.447 64.313 17.411 1.00 41.17 16 ASP C O 1
ATOM 1844 N N . VAL C 2 17 ? -1.878 62.125 17.434 1.00 36.29 17 VAL C N 1
ATOM 1845 C CA . VAL C 2 17 ? -0.976 61.835 16.303 1.00 37.55 17 VAL C CA 1
ATOM 1846 C C . VAL C 2 17 ? -1.846 61.532 15.083 1.00 38.91 17 VAL C C 1
ATOM 1847 O O . VAL C 2 17 ? -1.685 62.141 14.031 1.00 38.28 17 VAL C O 1
ATOM 1851 N N . GLU C 2 18 ? -2.758 60.577 15.248 1.00 40.31 18 GLU C N 1
ATOM 1852 C CA . GLU C 2 18 ? -3.765 60.239 14.255 1.00 41.13 18 GLU C CA 1
ATOM 1853 C C . GLU C 2 18 ? -4.808 59.438 15.024 1.00 42.95 18 GLU C C 1
ATOM 1854 O O . GLU C 2 18 ? -4.536 59.034 16.142 1.00 42.13 18 GLU C O 1
ATOM 1860 N N . PRO C 2 19 ? -6.009 59.215 14.450 1.00 44.69 19 PRO C N 1
ATOM 1861 C CA . PRO C 2 19 ? -7.013 58.476 15.213 1.00 41.70 19 PRO C CA 1
ATOM 1862 C C . PRO C 2 19 ? -6.465 57.159 15.764 1.00 37.88 19 PRO C C 1
ATOM 1863 O O . PRO C 2 19 ? -5.748 56.419 15.056 1.00 37.36 19 PRO C O 1
ATOM 1867 N N . GLY C 2 20 ? -6.749 56.921 17.040 1.00 34.32 20 GLY C N 1
ATOM 1868 C CA . GLY C 2 20 ? -6.273 55.739 17.752 1.00 34.30 20 GLY C CA 1
ATOM 1869 C C . GLY C 2 20 ? -4.889 55.869 18.376 1.00 34.31 20 GLY C C 1
ATOM 1870 O O . GLY C 2 20 ? -4.487 55.009 19.191 1.00 32.39 20 GLY C O 1
ATOM 1871 N N . ILE C 2 21 ? -4.175 56.945 18.029 1.00 30.60 21 ILE C N 1
ATOM 1872 C CA . ILE C 2 21 ? -2.761 57.087 18.402 1.00 28.34 21 ILE C CA 1
ATOM 1873 C C . ILE C 2 21 ? -2.495 58.479 19.013 1.00 31.57 21 ILE C C 1
ATOM 1874 O O . ILE C 2 21 ? -2.741 59.524 18.386 1.00 30.56 21 ILE C O 1
ATOM 1879 N N . GLN C 2 22 ? -2.013 58.485 20.253 1.00 29.11 22 GLN C N 1
ATOM 1880 C CA . GLN C 2 22 ? -1.569 59.726 20.884 1.00 29.97 22 GLN C CA 1
ATOM 1881 C C . GLN C 2 22 ? -0.142 59.600 21.391 1.00 29.22 22 GLN C C 1
ATOM 1882 O O . GLN C 2 22 ? 0.388 58.471 21.519 1.00 27.20 22 GLN C O 1
ATOM 1888 N N . ARG C 2 23 ? 0.498 60.731 21.684 1.00 26.94 23 ARG C N 1
ATOM 1889 C CA . ARG C 2 23 ? 1.868 60.668 22.219 1.00 28.91 23 ARG C CA 1
ATOM 1890 C C . ARG C 2 23 ? 2.250 61.813 23.142 1.00 27.86 23 ARG C C 1
ATOM 1891 O O . ARG C 2 23 ? 1.639 62.889 23.114 1.00 24.63 23 ARG C O 1
ATOM 1899 N N . LYS C 2 24 ? 3.246 61.543 23.975 1.00 26.24 24 LYS C N 1
ATOM 1900 C CA . LYS C 2 24 ? 3.888 62.585 24.767 1.00 26.41 24 LYS C CA 1
ATOM 1901 C C . LYS C 2 24 ? 5.385 62.500 24.466 1.00 28.26 24 LYS C C 1
ATOM 1902 O O . LYS C 2 24 ? 5.947 61.399 24.483 1.00 26.92 24 LYS C O 1
ATOM 1908 N N . ILE C 2 25 ? 6.031 63.642 24.226 1.00 26.45 25 ILE C N 1
ATOM 1909 C CA . ILE C 2 25 ? 7.473 63.654 24.115 1.00 27.38 25 ILE C CA 1
ATOM 1910 C C . ILE C 2 25 ? 8.043 63.593 25.531 1.00 26.44 25 ILE C C 1
ATOM 1911 O O . ILE C 2 25 ? 7.763 64.454 26.369 1.00 25.02 25 ILE C O 1
ATOM 1916 N N . VAL C 2 26 ? 8.865 62.596 25.792 1.00 24.28 26 VAL C N 1
ATOM 1917 C CA . VAL C 2 26 ? 9.372 62.419 27.142 1.00 24.28 26 VAL C CA 1
ATOM 1918 C C . VAL C 2 26 ? 10.593 63.312 27.406 1.00 24.14 26 VAL C C 1
ATOM 1919 O O . VAL C 2 26 ? 10.590 64.083 28.349 1.00 25.63 26 VAL C O 1
ATOM 1923 N N . ALA C 2 27 ? 11.618 63.200 26.578 1.00 23.38 27 ALA C N 1
ATOM 1924 C CA . ALA C 2 27 ? 12.857 63.919 26.772 1.00 24.33 27 ALA C CA 1
ATOM 1925 C C . ALA C 2 27 ? 13.709 63.733 25.522 1.00 24.67 27 ALA C C 1
ATOM 1926 O O . ALA C 2 27 ? 13.494 62.788 24.717 1.00 23.96 27 ALA C O 1
ATOM 1928 N N . HIS C 2 28 ? 14.668 64.631 25.339 1.00 23.98 28 HIS C N 1
ATOM 1929 C CA . HIS C 2 28 ? 15.671 64.501 24.268 1.00 25.28 28 HIS C CA 1
ATOM 1930 C C . HIS C 2 28 ? 16.914 65.319 24.542 1.00 26.82 28 HIS C C 1
ATOM 1931 O O . HIS C 2 28 ? 16.880 66.268 25.302 1.00 23.36 28 HIS C O 1
ATOM 1938 N N . THR C 2 29 ? 18.007 64.894 23.920 1.00 26.56 29 THR C N 1
ATOM 1939 C CA . THR C 2 29 ? 19.205 65.664 23.747 1.00 25.30 29 THR C CA 1
ATOM 1940 C C . THR C 2 29 ? 19.332 65.665 22.217 1.00 25.88 29 THR C C 1
ATOM 1941 O O . THR C 2 29 ? 18.541 65.019 21.524 1.00 25.27 29 THR C O 1
ATOM 1945 N N . PRO C 2 30 ? 20.336 66.357 21.661 1.00 26.40 30 PRO C N 1
ATOM 1946 C CA . PRO C 2 30 ? 20.517 66.210 20.205 1.00 26.61 30 PRO C CA 1
ATOM 1947 C C . PRO C 2 30 ? 20.686 64.733 19.704 1.00 27.82 30 PRO C C 1
ATOM 1948 O O . PRO C 2 30 ? 20.281 64.410 18.571 1.00 27.24 30 PRO C O 1
ATOM 1952 N N . ASP C 2 31 ? 21.258 63.864 20.543 1.00 24.86 31 ASP C N 1
ATOM 1953 C CA . ASP C 2 31 ? 21.584 62.485 20.156 1.00 27.18 31 ASP C CA 1
ATOM 1954 C C . ASP C 2 31 ? 20.570 61.403 20.560 1.00 26.42 31 ASP C C 1
ATOM 1955 O O . ASP C 2 31 ? 20.697 60.261 20.113 1.00 28.15 31 ASP C O 1
ATOM 1960 N N . LEU C 2 32 ? 19.617 61.740 21.428 1.00 24.49 32 LEU C N 1
ATOM 1961 C CA . LEU C 2 32 ? 18.795 60.738 22.060 1.00 24.77 32 LEU C CA 1
ATOM 1962 C C . LEU C 2 32 ? 17.423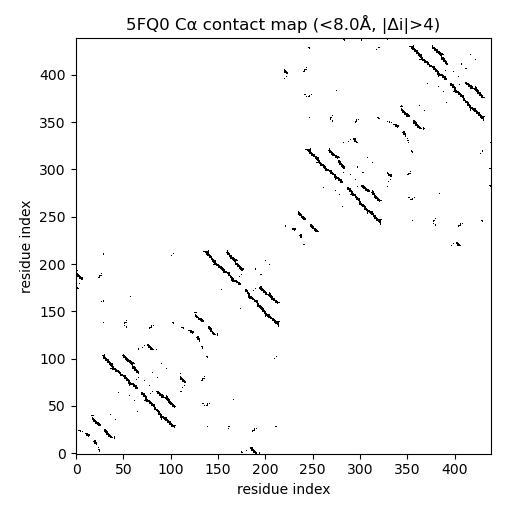 61.305 22.363 1.00 24.56 32 LEU C C 1
ATOM 1963 O O . LEU C 2 32 ? 17.310 62.435 22.863 1.00 23.49 32 LEU C O 1
ATOM 1968 N N . MET C 2 33 ? 16.383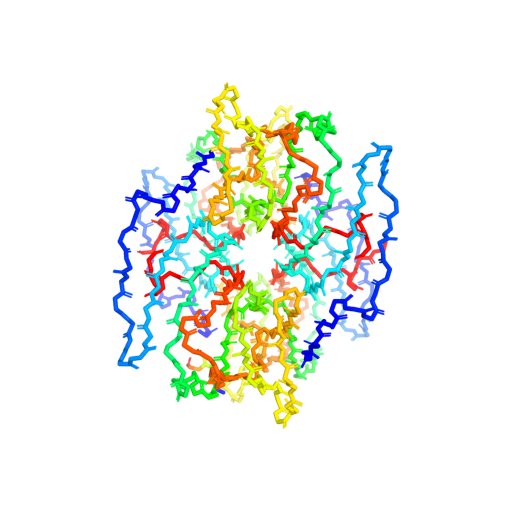 60.526 22.059 1.00 21.79 33 MET C N 1
ATOM 1969 C CA . MET C 2 33 ? 14.999 60.961 22.340 1.00 23.61 33 MET C CA 1
ATOM 1970 C C . MET C 2 33 ? 14.099 59.818 22.757 1.00 24.79 33 MET C C 1
ATOM 1971 O O . MET C 2 33 ? 14.229 58.726 22.206 1.00 24.32 33 MET C O 1
ATOM 1976 N N . ALA C 2 34 ? 13.202 60.059 23.730 1.00 22.87 34 ALA C N 1
ATOM 1977 C CA . ALA C 2 34 ? 12.216 59.073 24.095 1.00 22.10 34 ALA C CA 1
ATOM 1978 C C . ALA C 2 34 ? 10.833 59.693 23.975 1.00 25.04 34 ALA C C 1
ATOM 1979 O O . ALA C 2 34 ? 10.633 60.842 24.360 1.00 23.81 34 ALA C O 1
ATOM 1981 N N . VAL C 2 35 ? 9.887 58.909 23.456 1.00 24.79 35 VAL C N 1
ATOM 1982 C CA . VAL C 2 35 ? 8.490 59.320 23.256 1.00 25.53 35 VAL C CA 1
ATOM 1983 C C . VAL C 2 35 ? 7.612 58.204 23.815 1.00 27.20 35 VAL C C 1
ATOM 1984 O O . VAL C 2 35 ? 7.903 57.010 23.560 1.00 26.73 35 VAL C O 1
ATOM 1988 N N . CYS C 2 36 ? 6.571 58.562 24.587 1.00 26.22 36 CYS C N 1
ATOM 1989 C CA . CYS C 2 36 ? 5.553 57.602 25.021 1.00 24.99 36 CYS C CA 1
ATOM 1990 C C . CYS C 2 36 ? 4.399 57.620 24.021 1.00 27.27 36 CYS C C 1
ATOM 1991 O O . CYS C 2 36 ? 3.821 58.694 23.749 1.00 25.53 36 CYS C O 1
ATOM 1994 N N . VAL C 2 37 ? 4.081 56.457 23.447 1.00 23.51 37 VAL C N 1
ATOM 1995 C CA . VAL C 2 37 ? 3.027 56.396 22.440 1.00 24.54 37 VAL C CA 1
ATOM 1996 C C . VAL C 2 37 ? 1.881 55.470 22.913 1.00 25.66 37 VAL C C 1
ATOM 1997 O O . VAL C 2 37 ? 2.124 54.294 23.308 1.00 22.33 37 VAL C O 1
ATOM 2001 N N . LYS C 2 38 ? 0.657 56.011 22.877 1.00 22.84 38 LYS C N 1
ATOM 2002 C CA . LYS C 2 38 ? -0.558 55.297 23.329 1.00 26.11 38 LYS C CA 1
ATOM 2003 C C . LYS C 2 38 ? -1.415 54.881 22.144 1.00 26.44 38 LYS C C 1
ATOM 2004 O O . LYS C 2 38 ? -1.766 55.706 21.324 1.00 26.51 38 LYS C O 1
ATOM 2010 N N . PHE C 2 39 ? -1.756 53.595 22.092 1.00 28.71 39 PHE C N 1
ATOM 2011 C CA . PHE C 2 39 ? -2.489 52.998 20.972 1.00 29.09 39 PHE C CA 1
ATOM 2012 C C . PHE C 2 39 ? -3.790 52.436 21.518 1.00 27.73 39 PHE C C 1
ATOM 2013 O O . PHE C 2 39 ? -3.771 51.697 22.502 1.00 29.03 39 PHE C O 1
ATOM 2021 N N . ASP C 2 40 ? -4.910 52.750 20.870 1.00 28.58 40 ASP C N 1
ATOM 2022 C CA . ASP C 2 40 ? -6.157 51.996 21.092 1.00 29.44 40 ASP C CA 1
ATOM 2023 C C . ASP C 2 40 ? -6.029 50.622 20.465 1.00 28.60 40 ASP C C 1
ATOM 2024 O O . ASP C 2 40 ? -5.204 50.430 19.539 1.00 29.37 40 ASP C O 1
ATOM 2029 N N . ARG C 2 41 ? -6.863 49.676 20.904 1.00 27.54 41 ARG C N 1
ATOM 2030 C CA . ARG C 2 41 ? -6.837 48.327 20.302 1.00 28.56 41 ARG C CA 1
ATOM 2031 C C . ARG C 2 41 ? -7.025 48.428 18.798 1.00 28.61 41 ARG C C 1
ATOM 2032 O O . ARG C 2 41 ? -7.895 49.138 18.343 1.00 27.46 41 ARG C O 1
ATOM 2040 N N . GLY C 2 42 ? -6.175 47.755 18.031 1.00 28.79 42 GLY C N 1
ATOM 2041 C CA . GLY C 2 42 ? -6.343 47.771 16.591 1.00 28.63 42 GLY C CA 1
ATOM 2042 C C . GLY C 2 42 ? -5.727 48.945 15.861 1.00 27.24 42 GLY C C 1
ATOM 2043 O O . GLY C 2 42 ? -5.710 48.937 14.624 1.00 27.65 42 GLY C O 1
ATOM 2044 N N . ALA C 2 43 ? -5.230 49.954 16.603 1.00 27.45 43 ALA C N 1
ATOM 2045 C CA . ALA C 2 43 ? -4.486 51.066 15.987 1.00 24.41 43 ALA C CA 1
ATOM 2046 C C . ALA C 2 43 ? -3.175 50.523 15.356 1.00 25.01 43 ALA C C 1
ATOM 2047 O O . ALA C 2 43 ? -2.521 49.595 15.897 1.00 23.23 43 ALA C O 1
ATOM 2049 N N . VAL C 2 44 ? -2.814 51.118 14.228 1.00 23.63 44 VAL C N 1
ATOM 2050 C CA . VAL C 2 44 ? -1.778 50.587 13.363 1.00 26.03 44 VAL C CA 1
ATOM 2051 C C . VAL C 2 44 ? -0.626 51.571 13.151 1.00 27.47 44 VAL C C 1
ATOM 2052 O O . VAL C 2 44 ? -0.831 52.748 12.770 1.00 27.09 44 VAL C O 1
ATOM 2056 N N . GLY C 2 45 ? 0.588 51.067 13.368 1.00 26.75 45 GLY C N 1
ATOM 2057 C CA . GLY C 2 45 ? 1.809 51.779 12.934 1.00 29.07 45 GLY C CA 1
ATOM 2058 C C . GLY C 2 45 ? 2.190 51.209 11.585 1.00 27.44 45 GLY C C 1
ATOM 2059 O O . GLY C 2 45 ? 2.760 50.124 11.539 1.00 27.72 45 GLY C O 1
ATOM 2060 N N . THR C 2 46 ? 1.869 51.913 10.495 1.00 28.69 46 THR C N 1
ATOM 2061 C CA . THR C 2 46 ? 2.085 51.401 9.135 1.00 32.33 46 THR C CA 1
ATOM 2062 C C . THR C 2 46 ? 3.565 51.054 8.911 1.00 33.00 46 THR C C 1
ATOM 2063 O O . THR C 2 46 ? 4.434 51.817 9.330 1.00 32.85 46 THR C O 1
ATOM 2067 N N . PRO C 2 47 ? 3.861 49.899 8.279 1.00 33.74 47 PRO C N 1
ATOM 2068 C CA . PRO C 2 47 ? 5.285 49.593 8.139 1.00 31.45 47 PRO C CA 1
ATOM 2069 C C . PRO C 2 47 ? 6.040 50.750 7.456 1.00 33.24 47 PRO C C 1
ATOM 2070 O O . PRO C 2 47 ? 5.533 51.361 6.501 1.00 31.25 47 PRO C O 1
ATOM 2074 N N . HIS C 2 48 ? 7.228 51.063 7.970 1.00 29.78 48 HIS C N 1
ATOM 2075 C CA . HIS C 2 48 ? 8.050 52.154 7.434 1.00 28.22 48 HIS C CA 1
ATOM 2076 C C . HIS C 2 48 ? 9.508 51.964 7.883 1.00 27.99 48 HIS C C 1
ATOM 2077 O O . HIS C 2 48 ? 9.825 51.023 8.661 1.00 26.49 48 HIS C O 1
ATOM 2084 N N . GLN C 2 49 ? 10.373 52.865 7.403 1.00 26.83 49 GLN C N 1
ATOM 2085 C CA . GLN C 2 49 ? 11.822 52.800 7.619 1.00 30.21 49 GLN C CA 1
ATOM 2086 C C . GLN C 2 49 ? 12.357 54.192 7.912 1.00 29.22 49 GLN C C 1
ATOM 2087 O O . GLN C 2 49 ? 11.835 55.158 7.362 1.00 26.80 49 GLN C O 1
ATOM 2093 N N . HIS C 2 50 ? 13.400 54.308 8.737 1.00 26.68 50 HIS C N 1
ATOM 2094 C CA . HIS C 2 50 ? 14.091 55.606 8.892 1.00 25.30 50 HIS C CA 1
ATOM 2095 C C . HIS C 2 50 ? 15.464 55.556 8.238 1.00 26.53 50 HIS C C 1
ATOM 2096 O O . HIS C 2 50 ? 16.264 54.653 8.506 1.00 24.96 50 HIS C O 1
ATOM 2103 N N . GLU C 2 51 ? 15.718 56.524 7.370 1.00 24.56 51 GLU C N 1
ATOM 2104 C CA . GLU C 2 51 ? 17.018 56.594 6.685 1.00 26.17 51 GLU C CA 1
ATOM 2105 C C . GLU C 2 51 ? 18.166 56.961 7.649 1.00 24.87 51 GLU C C 1
ATOM 2106 O O . GLU C 2 51 ? 19.280 56.468 7.492 1.00 22.36 51 GLU C O 1
ATOM 2108 N N . ARG C 2 52 ? 17.885 57.813 8.646 1.00 22.92 52 ARG C N 1
ATOM 2109 C CA . ARG C 2 52 ? 18.943 58.344 9.525 1.00 23.76 52 ARG C CA 1
ATOM 2110 C C . ARG C 2 52 ? 18.775 58.036 11.035 1.00 25.35 52 ARG C C 1
ATOM 2111 O O . ARG C 2 52 ? 19.647 58.396 11.811 1.00 29.18 52 ARG C O 1
ATOM 2119 N N . HIS C 2 53 ? 17.663 57.440 11.462 1.00 22.67 53 HIS C N 1
ATOM 2120 C CA . HIS C 2 53 ? 17.404 57.256 12.901 1.00 22.95 53 HIS C CA 1
ATOM 2121 C C . HIS C 2 53 ? 17.351 55.784 13.253 1.00 22.04 53 HIS C C 1
ATOM 2122 O O . HIS C 2 53 ? 16.702 55.006 12.545 1.00 22.29 53 HIS C O 1
ATOM 2129 N N . ASP C 2 54 ? 18.043 55.391 14.326 1.00 21.29 54 ASP C N 1
ATOM 2130 C CA . ASP C 2 54 ? 17.873 54.048 14.943 1.00 20.47 54 ASP C CA 1
ATOM 2131 C C . ASP C 2 54 ? 16.637 54.166 15.839 1.00 21.55 54 ASP C C 1
ATOM 2132 O O . ASP C 2 54 ? 16.355 55.261 16.347 1.00 21.04 54 ASP C O 1
ATOM 2137 N N . GLN C 2 55 ? 15.910 53.058 16.047 1.00 21.40 55 GLN C N 1
ATOM 2138 C CA . GLN C 2 55 ? 14.704 53.068 16.891 1.00 21.18 55 GLN C CA 1
ATOM 2139 C C . GLN C 2 55 ? 14.626 51.818 17.738 1.00 23.22 55 GLN C C 1
ATOM 2140 O O . GLN C 2 55 ? 14.898 50.710 17.243 1.00 23.04 55 GLN C O 1
ATOM 2146 N N . ILE C 2 56 ? 14.284 51.982 19.019 1.00 19.74 56 ILE C N 1
ATOM 2147 C CA . ILE C 2 56 ? 13.953 50.839 19.840 1.00 21.07 56 ILE C CA 1
ATOM 2148 C C . ILE C 2 56 ? 12.529 51.103 20.353 1.00 21.66 56 ILE C C 1
ATOM 2149 O O . ILE C 2 56 ? 12.207 52.227 20.719 1.00 19.62 56 ILE C O 1
ATOM 2154 N N . GLY C 2 57 ? 11.661 50.088 20.306 1.00 22.40 57 GLY C N 1
ATOM 2155 C CA . GLY C 2 57 ? 10.305 50.167 20.902 1.00 20.77 57 GLY C CA 1
ATOM 2156 C C . GLY C 2 57 ? 10.321 49.277 22.132 1.00 25.01 57 GLY C C 1
ATOM 2157 O O . GLY C 2 57 ? 10.690 48.091 22.025 1.00 23.62 57 GLY C O 1
ATOM 2158 N N . TYR C 2 58 ? 9.964 49.839 23.306 1.00 23.77 58 TYR C N 1
ATOM 2159 C CA . TYR C 2 58 ? 9.886 49.054 24.555 1.00 22.15 58 TYR C CA 1
ATOM 2160 C C . TYR C 2 58 ? 8.422 49.093 25.030 1.00 22.38 58 TYR C C 1
ATOM 2161 O O . TYR C 2 58 ? 7.889 50.166 25.290 1.00 19.61 58 TYR C O 1
ATOM 2170 N N . VAL C 2 59 ? 7.759 47.929 25.077 1.00 21.73 59 VAL C N 1
ATOM 2171 C CA . VAL C 2 59 ? 6.342 47.875 25.441 1.00 20.39 59 VAL C CA 1
ATOM 2172 C C . VAL C 2 59 ? 6.166 47.997 26.954 1.00 21.51 59 VAL C C 1
ATOM 2173 O O . VAL C 2 59 ? 6.806 47.278 27.748 1.00 21.18 59 VAL C O 1
ATOM 2177 N N . VAL C 2 60 ? 5.274 48.893 27.339 1.00 21.47 60 VAL C N 1
ATOM 2178 C CA . VAL C 2 60 ? 5.068 49.193 28.751 1.00 24.09 60 VAL C CA 1
ATOM 2179 C C . VAL C 2 60 ? 3.697 48.693 29.203 1.00 25.03 60 VAL C C 1
ATOM 2180 O O . VAL C 2 60 ? 3.546 48.308 30.353 1.00 27.66 60 VAL C O 1
ATOM 2184 N N . GLN C 2 61 ? 2.731 48.633 28.282 1.00 24.21 61 GLN C N 1
ATOM 2185 C CA . GLN C 2 61 ? 1.333 48.308 28.630 1.00 27.93 61 GLN C CA 1
ATOM 2186 C C . GLN C 2 61 ? 0.642 47.732 27.410 1.00 26.63 61 GLN C C 1
ATOM 2187 O O . GLN C 2 61 ? 0.990 48.112 26.281 1.00 24.07 61 GLN C O 1
ATOM 2193 N N . GLY C 2 62 ? -0.337 46.840 27.630 1.00 25.21 62 GLY C N 1
ATOM 2194 C CA . GLY C 2 62 ? -1.055 46.242 26.517 1.00 23.06 62 GLY C CA 1
ATOM 2195 C C . GLY C 2 62 ? -0.127 45.328 25.740 1.00 22.50 62 GLY C C 1
ATOM 2196 O O . GLY C 2 62 ? 0.668 44.582 26.324 1.00 23.98 62 GLY C O 1
ATOM 2197 N N . ALA C 2 63 ? -0.230 45.347 24.425 1.00 23.86 63 ALA C N 1
ATOM 2198 C CA . ALA C 2 63 ? 0.539 44.386 23.594 1.00 26.10 63 ALA C CA 1
ATOM 2199 C C . ALA C 2 63 ? 0.472 44.774 22.144 1.00 26.27 63 ALA C C 1
ATOM 2200 O O . ALA C 2 63 ? -0.440 45.474 21.708 1.00 28.58 63 ALA C O 1
ATOM 2202 N N . PHE C 2 64 ? 1.484 44.358 21.400 1.00 26.91 64 PHE C N 1
ATOM 2203 C CA . PHE C 2 64 ? 1.610 44.738 19.998 1.00 25.36 64 PHE C CA 1
ATOM 2204 C C . PHE C 2 64 ? 2.054 43.514 19.227 1.00 27.09 64 PHE C C 1
ATOM 2205 O O . PHE C 2 64 ? 2.865 42.694 19.745 1.00 28.59 64 PHE C O 1
ATOM 2213 N N . GLU C 2 65 ? 1.565 43.391 17.993 1.00 26.07 65 GLU C N 1
ATOM 2214 C CA . GLU C 2 65 ? 2.296 42.584 17.029 1.00 26.66 65 GLU C CA 1
ATOM 2215 C C . GLU C 2 65 ? 3.210 43.512 16.255 1.00 22.83 65 GLU C C 1
ATOM 2216 O O . GLU C 2 65 ? 2.755 44.432 15.572 1.00 22.76 65 GLU C O 1
ATOM 2222 N N . VAL C 2 66 ? 4.493 43.211 16.319 1.00 23.91 66 VAL C N 1
ATOM 2223 C CA . VAL C 2 66 ? 5.516 44.057 15.697 1.00 24.14 66 VAL C CA 1
ATOM 2224 C C . VAL C 2 66 ? 6.194 43.309 14.584 1.00 23.60 66 VAL C C 1
ATOM 2225 O O . VAL C 2 66 ? 6.641 42.177 14.771 1.00 23.76 66 VAL C O 1
ATOM 2229 N N . GLU C 2 67 ? 6.280 43.956 13.437 1.00 24.52 67 GLU C N 1
ATOM 2230 C CA . GLU C 2 67 ? 6.967 43.380 12.303 1.00 28.22 67 GLU C CA 1
ATOM 2231 C C . GLU C 2 67 ? 8.329 44.058 12.059 1.00 28.90 67 GLU C C 1
ATOM 2232 O O . GLU C 2 67 ? 8.457 45.301 12.127 1.00 29.45 67 GLU C O 1
ATOM 2238 N N . LEU C 2 68 ? 9.341 43.227 11.800 1.00 26.90 68 LEU C N 1
ATOM 2239 C CA . LEU C 2 68 ? 10.677 43.691 11.384 1.00 26.58 68 LEU C CA 1
ATOM 2240 C C . LEU C 2 68 ? 11.018 42.960 10.097 1.00 25.15 68 LEU C C 1
ATOM 2241 O O . LEU C 2 68 ? 11.202 41.741 10.121 1.00 26.20 68 LEU C O 1
ATOM 2246 N N . GLU C 2 69 ? 11.042 43.685 8.983 1.00 24.54 69 GLU C N 1
ATOM 2247 C CA . GLU C 2 69 ? 11.371 43.090 7.696 1.00 28.62 69 GLU C CA 1
ATOM 2248 C C . GLU C 2 69 ? 10.661 41.725 7.538 1.00 27.28 69 GLU C C 1
ATOM 2249 O O . GLU C 2 69 ? 11.302 40.713 7.283 1.00 25.72 69 GLU C O 1
ATOM 2255 N N . GLY C 2 70 ? 9.356 41.696 7.775 1.00 29.68 70 GLY C N 1
ATOM 2256 C CA . GLY C 2 70 ? 8.567 40.482 7.546 1.00 29.63 70 GLY C CA 1
ATOM 2257 C C . GLY C 2 70 ? 8.496 39.512 8.709 1.00 33.58 70 GLY C C 1
ATOM 2258 O O . GLY C 2 70 ? 7.602 38.683 8.741 1.00 35.86 70 GLY C O 1
ATOM 2259 N N . GLU C 2 71 ? 9.421 39.582 9.667 1.00 30.19 71 GLU C N 1
ATOM 2260 C CA . GLU C 2 71 ? 9.269 38.776 10.869 1.00 31.81 71 GLU C CA 1
ATOM 2261 C C . GLU C 2 71 ? 8.316 39.453 11.850 1.00 34.69 71 GLU C C 1
ATOM 2262 O O . GLU C 2 71 ? 8.457 40.642 12.155 1.00 36.98 71 GLU C O 1
ATOM 2268 N N . LYS C 2 72 ? 7.342 38.695 12.340 1.00 36.50 72 LYS C N 1
ATOM 2269 C CA . LYS C 2 72 ? 6.346 39.209 13.268 1.00 35.29 72 LYS C CA 1
ATOM 2270 C C . LYS C 2 72 ? 6.519 38.514 14.612 1.00 34.42 72 LYS C C 1
ATOM 2271 O O . LYS C 2 72 ? 6.834 37.329 14.657 1.00 34.79 72 LYS C O 1
ATOM 2277 N N . ARG C 2 73 ? 6.337 39.255 15.699 1.00 29.45 73 ARG C N 1
ATOM 2278 C CA . ARG C 2 73 ? 6.381 38.685 17.044 1.00 29.77 73 ARG C CA 1
ATOM 2279 C C . ARG C 2 73 ? 5.403 39.455 17.871 1.00 26.50 73 ARG C C 1
ATOM 2280 O O . ARG C 2 73 ? 5.225 40.666 17.667 1.00 26.11 73 ARG C O 1
ATOM 2288 N N . ARG C 2 74 ? 4.786 38.737 18.805 1.00 25.47 74 A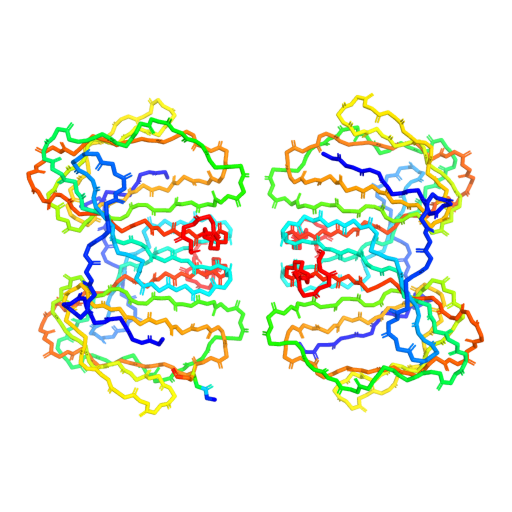RG C N 1
ATOM 2289 C CA A ARG C 2 74 ? 3.889 39.326 19.775 0.41 26.78 74 ARG C CA 1
ATOM 2290 C CA B ARG C 2 74 ? 3.903 39.333 19.768 0.59 26.53 74 ARG C CA 1
ATOM 2291 C C . ARG C 2 74 ? 4.733 39.919 20.909 1.00 27.69 74 ARG C C 1
ATOM 2292 O O . ARG C 2 74 ? 5.486 39.193 21.581 1.00 31.05 74 ARG C O 1
ATOM 2307 N N . LEU C 2 75 ? 4.616 41.227 21.126 1.00 25.12 75 LEU C N 1
ATOM 2308 C CA . LEU C 2 75 ? 5.407 41.871 22.230 1.00 25.34 75 LEU C CA 1
ATOM 2309 C C . LEU C 2 75 ? 4.511 42.329 23.365 1.00 24.55 75 LEU C C 1
ATOM 2310 O O . LEU C 2 75 ? 3.574 43.104 23.151 1.00 26.71 75 LEU C O 1
ATOM 2315 N N . SER C 2 76 ? 4.789 41.813 24.560 1.00 25.73 76 SER C N 1
ATOM 2316 C CA . SER C 2 76 ? 4.032 42.136 25.766 1.00 26.30 76 SER C CA 1
ATOM 2317 C C . SER C 2 76 ? 4.824 43.088 26.685 1.00 24.72 76 SER C C 1
ATOM 2318 O O . SER C 2 76 ? 5.960 43.385 26.387 1.00 22.02 76 SER C O 1
ATOM 2321 N N . PRO C 2 77 ? 4.214 43.571 27.790 1.00 26.56 77 PRO C N 1
ATOM 2322 C CA . PRO C 2 77 ? 4.944 44.589 28.584 1.00 26.68 77 PRO C CA 1
ATOM 2323 C C . PRO C 2 77 ? 6.304 44.050 28.977 1.00 25.41 77 PRO C C 1
ATOM 2324 O O . PRO C 2 77 ? 6.407 42.898 29.376 1.00 24.86 77 PRO C O 1
ATOM 2328 N N . GLY C 2 78 ? 7.369 44.818 28.743 1.00 26.23 78 GLY C N 1
ATOM 2329 C CA . GLY C 2 78 ? 8.712 44.310 29.064 1.00 24.22 78 GLY C CA 1
ATOM 2330 C C . GLY C 2 78 ? 9.453 43.739 27.870 1.00 24.42 78 GLY C C 1
ATOM 2331 O O . GLY C 2 78 ? 10.651 43.506 27.928 1.00 24.41 78 GLY C O 1
ATOM 2332 N N . ASP C 2 79 ? 8.747 43.477 26.777 1.00 24.83 79 ASP C N 1
ATOM 2333 C CA . ASP C 2 79 ? 9.417 43.026 25.571 1.00 23.32 79 ASP C CA 1
ATOM 2334 C C . ASP C 2 79 ? 9.767 44.261 24.727 1.00 21.77 79 ASP C C 1
ATOM 2335 O O . ASP C 2 79 ? 9.230 45.331 24.957 1.00 22.18 79 ASP C O 1
ATOM 2340 N N . ALA C 2 80 ? 10.645 44.096 23.740 1.00 21.31 80 ALA C N 1
ATOM 2341 C CA . ALA C 2 80 ? 11.095 45.210 22.924 1.00 23.05 80 ALA C CA 1
ATOM 2342 C C . ALA C 2 80 ? 11.474 44.747 21.535 1.00 21.47 80 ALA C C 1
ATOM 2343 O O . ALA C 2 80 ? 11.665 43.574 21.286 1.00 23.08 80 ALA C O 1
ATOM 2345 N N . PHE C 2 81 ? 11.620 45.694 20.639 1.00 22.43 81 PHE C N 1
ATOM 2346 C CA . PHE C 2 81 ? 12.293 45.436 19.380 1.00 22.33 81 PHE C CA 1
ATOM 2347 C C . PHE C 2 81 ? 13.303 46.543 19.124 1.00 22.55 81 PHE C C 1
ATOM 2348 O O . PHE C 2 81 ? 13.141 47.688 19.613 1.00 21.89 81 PHE C O 1
ATOM 2356 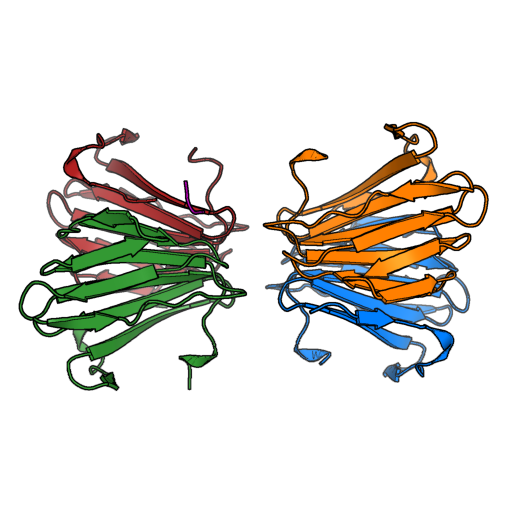N N . VAL C 2 82 ? 14.278 46.226 18.275 1.00 23.39 82 VAL C N 1
ATOM 2357 C CA . VAL C 2 82 ? 15.227 47.212 17.769 1.00 22.34 82 VAL C CA 1
ATOM 2358 C C . VAL C 2 82 ? 15.179 47.244 16.248 1.00 21.92 82 VAL C C 1
ATOM 2359 O O . VAL C 2 82 ? 15.274 46.203 15.598 1.00 22.46 82 VAL C O 1
ATOM 2363 N N . ALA C 2 83 ? 14.994 48.438 15.695 1.00 20.54 83 ALA C N 1
ATOM 2364 C CA . ALA C 2 83 ? 15.028 48.684 14.266 1.00 20.58 83 ALA C CA 1
ATOM 2365 C C . ALA C 2 83 ? 16.130 49.709 13.962 1.00 21.73 83 ALA C C 1
ATOM 2366 O O . ALA C 2 83 ? 15.885 50.929 14.046 1.00 22.37 83 ALA C O 1
ATOM 2368 N N . PRO C 2 84 ? 17.339 49.228 13.602 1.00 22.69 84 PRO C N 1
ATOM 2369 C CA . PRO C 2 84 ? 18.385 50.146 13.169 1.00 25.23 84 PRO C CA 1
ATOM 2370 C C . PRO C 2 84 ? 17.942 50.873 11.928 1.00 23.94 84 PRO C C 1
ATOM 2371 O O . PRO C 2 84 ? 17.012 50.413 11.263 1.00 22.02 84 PRO C O 1
ATOM 2375 N N . HIS C 2 85 ? 18.559 52.019 11.616 1.00 23.81 85 HIS C N 1
ATOM 2376 C CA . HIS C 2 85 ? 18.096 52.757 10.438 1.00 24.48 85 HIS C CA 1
ATOM 2377 C C . HIS C 2 85 ? 18.161 51.830 9.202 1.00 24.87 85 HIS C C 1
ATOM 2378 O O . HIS C 2 85 ? 18.941 50.887 9.175 1.00 22.73 85 HIS C O 1
ATOM 2385 N N . HIS C 2 86 ? 17.332 52.108 8.206 1.00 25.26 86 HIS C N 1
ATOM 2386 C CA . HIS C 2 86 ? 17.175 51.236 7.038 1.00 27.22 86 HIS C CA 1
ATOM 2387 C C . HIS C 2 86 ? 16.599 49.858 7.356 1.00 29.06 86 HIS C C 1
ATOM 2388 O O . HIS C 2 86 ? 16.907 48.898 6.660 1.00 30.66 86 HIS C O 1
ATOM 2395 N N . THR C 2 87 ? 15.761 49.765 8.399 1.00 28.05 87 THR C N 1
ATOM 2396 C CA . THR C 2 87 ? 15.025 48.539 8.721 1.00 26.17 87 THR C CA 1
ATOM 2397 C C . THR C 2 87 ? 13.518 48.806 8.795 1.00 26.46 87 THR C C 1
ATOM 2398 O O . THR C 2 87 ? 13.046 49.693 9.538 1.00 23.90 87 THR C O 1
ATOM 2402 N N . MET C 2 88 ? 12.773 48.033 8.003 1.00 25.66 88 MET C N 1
ATOM 2403 C CA . MET C 2 88 ? 11.314 48.112 7.976 1.00 24.55 88 MET C CA 1
ATOM 2404 C C . MET C 2 88 ? 10.699 47.581 9.258 1.00 24.59 88 MET C C 1
ATOM 2405 O O . MET C 2 88 ? 11.041 46.480 9.742 1.00 26.37 88 MET C O 1
ATOM 2410 N N . HIS C 2 89 ? 9.819 48.385 9.835 1.00 23.81 89 HIS C N 1
ATOM 2411 C CA . HIS C 2 89 ? 9.160 48.012 11.058 1.00 23.43 89 HIS C CA 1
ATOM 2412 C C . HIS C 2 89 ? 7.752 48.592 11.049 1.00 22.63 89 HIS C C 1
ATOM 2413 O O . HIS C 2 89 ? 7.504 49.656 10.497 1.00 24.21 89 HIS C O 1
ATOM 2420 N N . GLY C 2 90 ? 6.829 47.864 11.654 1.00 22.74 90 GLY C N 1
ATOM 2421 C CA . GLY C 2 90 ? 5.463 48.337 11.781 1.00 21.76 90 GLY C CA 1
ATOM 2422 C C . GLY C 2 90 ? 4.848 47.669 12.978 1.00 20.74 90 GLY C C 1
ATOM 2423 O O . GLY C 2 90 ? 5.439 46.751 13.545 1.00 23.81 90 GLY C O 1
ATOM 2424 N N . ALA C 2 91 ? 3.660 48.103 13.378 1.00 21.48 91 ALA C N 1
ATOM 2425 C CA . ALA C 2 91 ? 3.031 47.489 14.585 1.00 22.79 91 ALA C CA 1
ATOM 2426 C C . ALA C 2 91 ? 1.510 47.565 14.529 1.00 23.07 91 ALA C C 1
ATOM 2427 O O . ALA C 2 91 ? 0.938 48.456 13.897 1.00 24.48 91 ALA C O 1
ATOM 2429 N N . VAL C 2 92 ? 0.863 46.593 15.157 1.00 22.76 92 VAL C N 1
ATOM 2430 C CA . VAL C 2 92 ? -0.572 46.668 15.376 1.00 22.10 92 VAL C CA 1
ATOM 2431 C C . VAL C 2 92 ? -0.791 46.516 16.869 1.00 21.86 92 VAL C C 1
ATOM 2432 O O . VAL C 2 92 ? -0.269 45.565 17.464 1.00 23.52 92 VAL C O 1
ATOM 2436 N N . ALA C 2 93 ? -1.533 47.441 17.477 1.00 21.95 93 ALA C N 1
ATOM 2437 C CA . ALA C 2 93 ? -1.843 47.312 18.907 1.00 24.35 93 ALA C CA 1
ATOM 2438 C C . ALA C 2 93 ? -2.899 46.210 19.126 1.00 25.74 93 ALA C C 1
ATOM 2439 O O . ALA C 2 93 ? -3.877 46.147 18.410 1.00 26.13 93 ALA C O 1
ATOM 2441 N N . LEU C 2 94 ? -2.657 45.334 20.087 1.00 27.24 94 LEU C N 1
ATOM 2442 C CA . LEU C 2 94 ? -3.498 44.153 20.313 1.00 29.65 94 LEU C CA 1
ATOM 2443 C C . LEU C 2 94 ? -4.515 44.317 21.471 1.00 32.94 94 LEU C C 1
ATOM 2444 O O . LEU C 2 94 ? -5.480 43.532 21.574 1.00 32.68 94 LEU C O 1
ATOM 2449 N N . GLU C 2 95 ? -4.297 45.325 22.328 1.00 32.35 95 GLU C N 1
ATOM 2450 C CA . GLU C 2 95 ? -5.148 45.576 23.513 1.00 33.79 95 GLU C CA 1
ATOM 2451 C C . GLU C 2 95 ? -5.428 47.056 23.715 1.00 33.01 95 GLU C C 1
ATOM 2452 O O . GLU C 2 95 ? -4.666 47.892 23.233 1.00 35.43 95 GLU C O 1
ATOM 2458 N N . PRO C 2 96 ? -6.528 47.400 24.424 1.00 32.94 96 PRO C N 1
ATOM 2459 C CA . PRO C 2 96 ? -6.835 48.823 24.694 1.00 31.08 96 PRO C CA 1
ATOM 2460 C C . PRO C 2 96 ? -5.684 49.498 25.433 1.00 28.70 96 PRO C C 1
ATOM 2461 O O . PRO C 2 96 ? -4.968 48.833 26.184 1.00 25.52 96 PRO C O 1
ATOM 2465 N N . ASP C 2 97 ? -5.512 50.799 25.220 1.00 30.00 97 ASP C N 1
ATOM 2466 C CA . ASP C 2 97 ? -4.444 51.554 25.897 1.00 29.63 97 ASP C CA 1
ATOM 2467 C C . ASP C 2 97 ? -3.094 50.822 25.890 1.00 27.59 97 ASP C C 1
ATOM 2468 O O . ASP C 2 97 ? -2.478 50.614 26.945 1.00 28.07 97 ASP C O 1
ATOM 2473 N N . SER C 2 98 ? -2.650 50.401 24.706 1.00 25.46 98 SER C N 1
ATOM 2474 C CA . SER C 2 98 ? -1.347 49.761 24.613 1.00 27.00 98 SER C CA 1
ATOM 2475 C C . SER C 2 98 ? -0.300 50.886 24.624 1.00 25.94 98 SER C C 1
ATOM 2476 O O . SER C 2 98 ? -0.489 51.917 23.988 1.00 23.98 98 SER C O 1
ATOM 2479 N N . LEU C 2 99 ? 0.766 50.709 25.380 1.00 25.70 99 LEU C N 1
ATOM 2480 C CA . LEU C 2 99 ? 1.755 51.801 25.513 1.00 26.64 99 LEU C CA 1
ATOM 2481 C C . LEU C 2 99 ? 3.118 51.328 25.114 1.00 24.57 99 LEU C C 1
ATOM 2482 O O . LEU C 2 99 ? 3.612 50.312 25.619 1.00 22.10 99 LEU C O 1
ATOM 2487 N N . VAL C 2 100 ? 3.759 52.068 24.222 1.00 25.04 100 VAL C N 1
ATOM 2488 C CA . VAL C 2 100 ? 5.134 51.721 23.871 1.00 23.29 100 VAL C CA 1
ATOM 2489 C C . VAL C 2 100 ? 6.023 52.967 24.046 1.00 24.12 100 VAL C C 1
ATOM 2490 O O . VAL C 2 100 ? 5.596 54.106 23.734 1.00 20.98 100 VAL C O 1
ATOM 2494 N N . ILE C 2 101 ? 7.257 52.760 24.509 1.00 22.51 101 ILE C N 1
ATOM 2495 C CA . ILE C 2 101 ? 8.252 53.864 24.506 1.00 23.15 101 ILE C CA 1
ATOM 2496 C C . ILE C 2 101 ? 9.137 53.728 23.282 1.00 20.99 101 ILE C C 1
ATOM 2497 O O . ILE C 2 101 ? 9.862 52.724 23.140 1.00 20.86 101 ILE C O 1
ATOM 2502 N N . ASP C 2 102 ? 9.034 54.703 22.381 1.00 20.18 102 ASP C N 1
ATOM 2503 C CA . ASP C 2 102 ? 9.850 54.722 21.171 1.00 21.01 102 ASP C CA 1
ATOM 2504 C C . ASP C 2 102 ? 11.037 55.574 21.507 1.00 22.54 102 ASP C C 1
ATOM 2505 O O . ASP C 2 102 ? 10.870 56.750 21.923 1.00 22.84 102 ASP C O 1
ATOM 2510 N N . LEU C 2 103 ? 12.218 54.981 21.385 1.00 22.51 103 LEU C N 1
ATOM 2511 C CA . LEU C 2 103 ? 13.450 55.742 21.559 1.00 24.97 103 LEU C CA 1
ATOM 2512 C C . LEU C 2 103 ? 14.222 55.845 20.254 1.00 23.97 103 LEU C C 1
ATOM 2513 O O . LEU C 2 103 ? 14.230 54.906 19.451 1.00 22.00 103 LEU C O 1
ATOM 2518 N N . PHE C 2 104 ? 14.952 56.946 20.108 1.00 22.94 104 PHE C N 1
ATOM 2519 C CA . PHE C 2 104 ? 15.634 57.273 18.865 1.00 23.03 104 PHE C CA 1
ATOM 2520 C C . PHE C 2 104 ? 17.034 57.847 19.074 1.00 24.35 104 PHE C C 1
ATOM 2521 O O . PHE C 2 104 ? 17.327 58.495 20.101 1.00 24.15 104 PHE C O 1
ATOM 2529 N N . SER C 2 105 ? 17.879 57.615 18.080 1.00 22.37 105 SER C N 1
ATOM 2530 C CA . SER C 2 105 ? 19.140 58.278 17.973 1.00 24.40 105 SER C CA 1
ATOM 2531 C C . SER C 2 105 ? 19.394 58.475 16.464 1.00 26.36 105 SER C C 1
ATOM 2532 O O . SER C 2 105 ? 19.274 57.514 15.692 1.00 27.00 105 SER C O 1
ATOM 2535 N N . PRO C 2 106 ? 19.671 59.713 16.054 1.00 26.17 106 PRO C N 1
ATOM 2536 C CA . PRO C 2 106 ? 19.661 60.845 16.987 1.00 26.73 106 PRO C CA 1
ATOM 2537 C C . PRO C 2 106 ? 18.235 61.309 17.284 1.00 27.81 106 PRO C C 1
ATOM 2538 O O . PRO C 2 106 ? 17.259 60.570 17.061 1.00 28.19 106 PRO C O 1
ATOM 2542 N N . ARG C 2 107 ? 18.111 62.528 17.784 1.00 26.30 107 ARG C N 1
ATOM 2543 C CA . ARG C 2 107 ? 16.800 63.144 18.046 1.00 28.80 107 ARG C CA 1
ATOM 2544 C C . ARG C 2 107 ? 15.949 63.134 16.776 1.00 26.01 107 ARG C C 1
ATOM 2545 O O . ARG C 2 107 ? 16.488 63.350 15.719 1.00 25.95 107 ARG C O 1
ATOM 2553 N N . ARG C 2 108 ? 14.633 62.936 16.904 1.00 27.77 108 ARG C N 1
ATOM 2554 C CA . ARG C 2 108 ? 13.662 63.110 15.796 1.00 29.05 108 ARG C CA 1
ATOM 2555 C C . ARG C 2 108 ? 13.146 64.564 15.787 1.00 28.90 108 ARG C C 1
ATOM 2556 O O . ARG C 2 108 ? 12.120 64.895 16.404 1.00 27.10 108 ARG C O 1
ATOM 2564 N N . ASP C 2 109 ? 13.853 65.433 15.087 1.00 32.10 109 ASP C N 1
ATOM 2565 C CA . ASP C 2 109 ? 13.434 66.838 14.999 1.00 33.98 109 ASP C CA 1
ATOM 2566 C C . ASP C 2 109 ? 12.040 67.074 14.403 1.00 36.63 109 ASP C C 1
ATOM 2567 O O . ASP C 2 109 ? 11.367 68.047 14.761 1.00 35.72 109 ASP C O 1
ATOM 2572 N N . ASP C 2 110 ? 11.597 66.172 13.528 1.00 35.24 110 ASP C N 1
ATOM 2573 C CA . ASP C 2 110 ? 10.304 66.309 12.875 1.00 37.70 110 ASP C CA 1
ATOM 2574 C C . ASP C 2 110 ? 9.173 66.199 13.873 1.00 37.80 110 ASP C C 1
ATOM 2575 O O . ASP C 2 110 ? 8.087 66.652 13.607 1.00 41.26 110 ASP C O 1
ATOM 2580 N N . MET C 2 111 ? 9.416 65.580 15.023 1.00 38.01 111 MET C N 1
ATOM 2581 C CA . MET C 2 111 ? 8.376 65.469 16.043 1.00 35.35 111 MET C CA 1
ATOM 2582 C C . MET C 2 111 ? 8.367 66.686 16.961 1.00 37.60 111 MET C C 1
ATOM 2583 O O . MET C 2 111 ? 7.457 66.828 17.763 1.00 37.88 111 MET C O 1
ATOM 2588 N N . LEU C 2 112 ? 9.375 67.554 16.852 1.00 37.02 112 LEU C N 1
ATOM 2589 C CA . LEU C 2 112 ? 9.510 68.677 17.790 1.00 39.35 112 LEU C CA 1
ATOM 2590 C C . LEU C 2 112 ? 8.939 70.001 17.232 1.00 43.33 112 LEU C C 1
ATOM 2591 O O . LEU C 2 112 ? 8.949 70.224 16.012 1.00 43.26 112 LEU C O 1
ATOM 2596 N N . LYS C 2 113 ? 8.424 70.850 18.134 1.00 47.93 113 LYS C N 1
ATOM 2597 C CA . LYS C 2 113 ? 7.852 72.168 17.777 1.00 52.36 113 LYS C CA 1
ATOM 2598 C C . LYS C 2 113 ? 8.786 73.289 18.200 1.00 53.38 113 LYS C C 1
ATOM 2599 O O . LYS C 2 113 ? 9.908 73.375 17.708 1.00 56.20 113 LYS C O 1
ATOM 2601 N N . SER D 2 5 ? 17.196 41.791 17.181 1.00 29.27 5 SER D N 1
ATOM 2602 C CA . SER D 2 5 ? 15.854 42.024 16.593 1.00 31.44 5 SER D CA 1
ATOM 2603 C C . SER D 2 5 ? 14.708 42.197 17.619 1.00 28.57 5 SER D C 1
ATOM 2604 O O . SER D 2 5 ? 14.242 43.318 17.853 1.00 26.56 5 SER D O 1
ATOM 2607 N N . PHE D 2 6 ? 14.234 41.088 18.188 1.00 27.37 6 PHE D N 1
ATOM 2608 C CA . PHE D 2 6 ? 13.185 41.101 19.214 1.00 27.57 6 PHE D CA 1
ATOM 2609 C C . PHE D 2 6 ? 13.769 40.742 20.566 1.00 28.42 6 PHE D C 1
ATOM 2610 O O . PHE D 2 6 ? 14.607 39.837 20.662 1.00 30.05 6 PHE D O 1
ATOM 2618 N N . PHE D 2 7 ? 13.318 41.435 21.606 1.00 24.02 7 PHE D N 1
ATOM 2619 C CA . PHE D 2 7 ? 13.745 41.120 22.949 1.00 23.86 7 PHE D CA 1
ATOM 2620 C C . PHE D 2 7 ? 12.534 40.511 23.655 1.00 26.74 7 PHE D C 1
ATOM 2621 O O . PHE D 2 7 ? 11.527 41.182 23.831 1.00 25.75 7 PHE D O 1
ATOM 2629 N N . ILE D 2 8 ? 12.602 39.232 24.002 1.00 28.42 8 ILE D N 1
ATOM 2630 C CA . ILE D 2 8 ? 11.505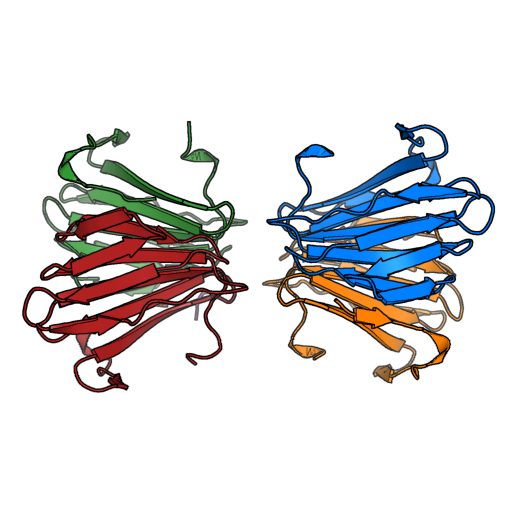 38.624 24.732 1.00 29.05 8 ILE D CA 1
ATOM 2631 C C . ILE D 2 8 ? 11.970 38.558 26.183 1.00 28.81 8 ILE D C 1
ATOM 2632 O O . ILE D 2 8 ? 12.874 37.797 26.508 1.00 26.94 8 ILE D O 1
ATOM 2637 N N . ASN D 2 9 ? 11.367 39.381 27.032 1.00 27.37 9 ASN D N 1
ATOM 2638 C CA . ASN D 2 9 ? 11.878 39.575 28.371 1.00 30.93 9 ASN D CA 1
ATOM 2639 C C . ASN D 2 9 ? 12.130 38.290 29.149 1.00 32.76 9 ASN D C 1
ATOM 2640 O O . ASN D 2 9 ? 13.202 38.115 29.728 1.00 30.64 9 ASN D O 1
ATOM 2645 N N . ASP D 2 10 ? 11.131 37.413 29.181 1.00 36.74 10 ASP D N 1
ATOM 2646 C CA . ASP D 2 10 ? 11.232 36.155 29.919 1.00 45.84 10 ASP D CA 1
ATOM 2647 C C . ASP D 2 10 ? 12.387 35.228 29.471 1.00 45.78 10 ASP D C 1
ATOM 2648 O O . ASP D 2 10 ? 12.942 34.493 30.285 1.00 48.55 10 ASP D O 1
ATOM 2653 N N . GLU D 2 11 ? 12.771 35.311 28.198 1.00 42.33 11 GLU D N 1
ATOM 2654 C CA . GLU D 2 11 ? 13.827 34.464 27.642 1.00 38.04 11 GLU D CA 1
ATOM 2655 C C . GLU D 2 11 ? 15.229 34.891 28.002 1.00 36.21 11 GLU D C 1
ATOM 2656 O O . GLU D 2 11 ? 16.165 34.260 27.555 1.00 37.74 11 GLU D O 1
ATOM 2662 N N . HIS D 2 12 ? 15.375 35.953 28.804 1.00 33.79 12 HIS D N 1
ATOM 2663 C CA . HIS D 2 12 ? 16.678 36.477 29.175 1.00 33.67 12 HIS D CA 1
ATOM 2664 C C . HIS D 2 12 ? 16.782 36.638 30.684 1.00 35.66 12 HIS D C 1
ATOM 2665 O O . HIS D 2 12 ? 15.828 37.064 31.337 1.00 36.01 12 HIS D O 1
ATOM 2672 N N . ASP D 2 13 ? 17.933 36.282 31.233 1.00 35.52 13 ASP D N 1
ATOM 2673 C CA . ASP D 2 13 ? 18.088 36.259 32.681 1.00 39.19 13 ASP D CA 1
ATOM 2674 C C . ASP D 2 13 ? 18.603 37.623 33.166 1.00 36.57 13 ASP D C 1
ATOM 2675 O O . ASP D 2 13 ? 19.278 38.334 32.426 1.00 36.76 13 ASP D O 1
ATOM 2680 N N . TRP D 2 14 ? 18.291 37.959 34.411 1.00 34.37 14 TRP D N 1
ATOM 2681 C CA . TRP D 2 14 ? 18.906 39.101 35.091 1.00 33.60 14 TRP D CA 1
ATOM 2682 C C . TRP D 2 14 ? 20.407 38.884 35.279 1.00 35.55 14 TRP D C 1
ATOM 2683 O O . TRP D 2 14 ? 20.852 37.766 35.523 1.00 35.59 14 TRP D O 1
ATOM 2694 N N . GLN D 2 15 ? 21.190 39.948 35.131 1.00 34.98 15 GLN D N 1
ATOM 2695 C CA . GLN D 2 15 ? 22.619 39.921 35.449 1.00 39.24 15 GLN D CA 1
ATOM 2696 C C . GLN D 2 15 ? 22.843 40.787 36.679 1.00 38.73 15 GLN D C 1
ATOM 2697 O O . GLN D 2 15 ? 22.238 41.851 36.814 1.00 39.01 15 GLN D O 1
ATOM 2703 N N . ASP D 2 16 ? 23.692 40.325 37.586 1.00 42.39 16 ASP D N 1
ATOM 2704 C CA . ASP D 2 16 ? 24.066 41.124 38.751 1.00 44.50 16 ASP D CA 1
ATOM 2705 C C . ASP D 2 16 ? 24.918 42.300 38.344 1.00 41.97 16 ASP D C 1
ATOM 2706 O O . ASP D 2 16 ? 25.849 42.156 37.553 1.00 44.12 16 ASP D O 1
ATOM 2711 N N . VAL D 2 17 ? 24.602 43.459 38.891 1.00 37.97 17 VAL D N 1
ATOM 2712 C CA . VAL D 2 17 ? 25.410 44.627 38.662 1.00 38.52 17 VAL D CA 1
ATOM 2713 C C . VAL D 2 17 ? 26.237 44.820 39.936 1.00 45.79 17 VAL D C 1
ATOM 2714 O O . VAL D 2 17 ? 27.447 45.064 39.873 1.00 43.80 17 VAL D O 1
ATOM 2718 N N . GLU D 2 18 ? 25.555 44.681 41.076 1.00 49.36 18 GLU D N 1
ATOM 2719 C CA . GLU D 2 18 ? 26.107 44.824 42.416 1.00 50.32 18 GLU D CA 1
ATOM 2720 C C . GLU D 2 18 ? 24.973 44.485 43.366 1.00 54.04 18 GLU D C 1
ATOM 2721 O O . GLU D 2 18 ? 23.873 44.171 42.911 1.00 50.14 18 GLU D O 1
ATOM 2727 N N . PRO D 2 19 ? 25.218 44.529 44.688 1.00 56.81 19 PRO D N 1
ATOM 2728 C CA . PRO D 2 19 ? 24.110 44.057 45.536 1.00 53.01 19 PRO D CA 1
ATOM 2729 C C . PRO D 2 19 ? 22.868 44.974 45.454 1.00 45.00 19 PRO D C 1
ATOM 2730 O O . PRO D 2 19 ? 22.994 46.199 45.427 1.00 47.20 19 PRO D O 1
ATOM 2734 N N . GLY D 2 20 ? 21.693 44.363 45.375 1.00 40.31 20 GLY D N 1
ATOM 2735 C CA . GLY D 2 20 ? 20.429 45.086 45.225 1.00 40.40 20 GLY D CA 1
ATOM 2736 C C . GLY D 2 20 ? 20.043 45.517 43.803 1.00 37.35 20 GLY D C 1
ATOM 2737 O O . GLY D 2 20 ? 18.936 46.040 43.586 1.00 36.61 20 GLY D O 1
ATOM 2738 N N . ILE D 2 21 ? 20.936 45.291 42.839 1.00 36.40 21 ILE D N 1
ATOM 2739 C CA . ILE D 2 21 ? 20.751 45.807 41.457 1.00 33.43 21 ILE D CA 1
ATOM 2740 C C . ILE D 2 21 ? 21.085 44.747 40.406 1.00 32.83 21 ILE D C 1
ATOM 2741 O O . ILE D 2 21 ? 22.187 44.191 40.393 1.00 32.06 21 ILE D O 1
ATOM 2746 N N . GLN D 2 22 ? 20.114 44.473 39.538 1.00 31.32 22 GLN D N 1
ATOM 2747 C CA . GLN D 2 22 ? 20.274 43.530 38.432 1.00 30.73 22 GLN D CA 1
ATOM 2748 C C . GLN D 2 22 ? 19.856 44.195 37.130 1.00 30.07 22 GLN D C 1
ATOM 2749 O O . GLN D 2 22 ? 19.052 45.141 37.130 1.00 28.41 22 GLN D O 1
ATOM 2755 N N . ARG D 2 23 ? 20.390 43.690 36.017 1.00 31.62 23 ARG D N 1
ATOM 2756 C CA . ARG D 2 23 ? 20.084 44.274 34.705 1.00 31.86 23 ARG D CA 1
ATOM 2757 C C . ARG D 2 23 ? 19.790 43.195 33.648 1.00 28.99 23 ARG D C 1
ATOM 2758 O O . ARG D 2 23 ? 20.201 42.051 33.812 1.00 27.84 23 ARG D O 1
ATOM 2766 N N . LYS D 2 24 ? 19.076 43.571 32.583 1.00 26.90 24 LYS D N 1
ATOM 2767 C CA . LYS D 2 24 ? 19.165 42.860 31.296 1.00 27.67 24 LYS D CA 1
ATOM 2768 C C . LYS D 2 24 ? 19.388 43.903 30.219 1.00 25.44 24 LYS D C 1
ATOM 2769 O O . LYS D 2 24 ? 18.656 44.878 30.171 1.00 24.98 24 LYS D O 1
ATOM 2775 N N . ILE D 2 25 ? 20.369 43.694 29.351 1.00 25.51 25 ILE D N 1
ATOM 2776 C CA . ILE D 2 25 ? 20.531 44.508 28.142 1.00 26.17 25 ILE D CA 1
ATOM 2777 C C . ILE D 2 25 ? 19.342 44.137 27.250 1.00 28.35 25 ILE D C 1
ATOM 2778 O O . ILE D 2 25 ? 19.147 42.955 26.938 1.00 27.57 25 ILE D O 1
ATOM 2783 N N . VAL D 2 26 ? 18.539 45.135 26.870 1.00 26.78 26 VAL D N 1
ATOM 2784 C CA . VAL D 2 26 ? 17.301 44.913 26.128 1.00 23.95 26 VAL D CA 1
ATOM 2785 C C . VAL D 2 26 ? 17.624 44.832 24.643 1.00 27.56 26 VAL D C 1
ATOM 2786 O O . VAL D 2 26 ? 17.283 43.836 23.988 1.00 24.27 26 VAL D O 1
ATOM 2790 N N . ALA D 2 27 ? 18.264 45.882 24.105 1.00 25.36 27 ALA D N 1
ATOM 2791 C CA . ALA D 2 27 ? 18.588 45.929 22.669 1.00 23.44 27 ALA D CA 1
ATOM 2792 C C . ALA D 2 27 ? 19.588 47.057 22.431 1.00 23.46 27 ALA D C 1
ATOM 2793 O O . ALA D 2 27 ? 19.706 47.955 23.259 1.00 21.60 27 ALA D O 1
ATOM 2795 N N . HIS D 2 28 ? 20.335 46.991 21.326 1.00 23.45 28 HIS D N 1
ATOM 2796 C CA . HIS D 2 28 ? 21.336 48.016 21.001 1.00 25.00 28 HIS D CA 1
ATOM 2797 C C . HIS D 2 28 ? 21.721 48.042 19.529 1.00 27.32 28 HIS D C 1
ATOM 2798 O O . HIS D 2 28 ? 21.702 47.011 18.847 1.00 26.67 28 HIS D O 1
ATOM 2805 N N . THR D 2 29 ? 21.995 49.239 19.034 1.00 26.19 29 THR D N 1
ATOM 2806 C CA . THR D 2 29 ? 22.790 49.430 17.826 1.00 24.46 29 THR D CA 1
ATOM 2807 C C . THR D 2 29 ? 24.049 50.126 18.343 1.00 26.10 29 THR D C 1
ATOM 2808 O O . THR D 2 29 ? 24.154 50.370 19.560 1.00 25.43 29 THR D O 1
ATOM 2812 N N . PRO D 2 30 ? 25.003 50.475 17.445 1.00 26.90 30 PRO D N 1
ATOM 2813 C CA . PRO D 2 30 ? 26.148 51.277 17.941 1.00 25.76 30 PRO D CA 1
ATOM 2814 C C . PRO D 2 30 ? 25.762 52.647 18.517 1.00 25.77 30 PRO D C 1
ATOM 2815 O O . PRO D 2 30 ? 26.468 53.142 19.381 1.00 23.74 30 PRO D O 1
ATOM 2819 N N . ASP D 2 31 ? 24.628 53.217 18.088 1.00 24.10 31 ASP D N 1
ATOM 2820 C CA . ASP D 2 31 ? 24.239 54.569 18.458 1.00 26.08 31 ASP D CA 1
ATOM 2821 C C . ASP D 2 31 ? 23.191 54.646 19.575 1.00 25.35 31 ASP D C 1
ATOM 2822 O O . ASP D 2 31 ? 22.815 55.742 19.992 1.00 25.28 31 ASP D O 1
ATOM 2827 N N . LEU D 2 32 ? 22.650 53.507 19.986 1.00 22.25 32 LEU D N 1
ATOM 2828 C CA . LEU D 2 32 ? 21.462 53.519 20.850 1.00 20.73 32 LEU D CA 1
ATOM 2829 C C . LEU D 2 32 ? 21.321 52.233 21.620 1.00 20.24 32 LEU D C 1
ATOM 2830 O O . LEU D 2 32 ? 21.433 51.148 21.061 1.00 20.53 32 LEU D O 1
ATOM 2835 N N . MET D 2 33 ? 21.051 52.326 22.910 1.00 20.61 33 MET D N 1
ATOM 2836 C CA . MET D 2 33 ? 20.980 51.096 23.718 1.00 21.06 33 MET D CA 1
ATOM 2837 C C . MET D 2 33 ? 19.918 51.260 24.768 1.00 22.09 33 MET D C 1
ATOM 2838 O O . MET D 2 33 ? 19.758 52.362 25.295 1.00 21.40 33 MET D O 1
ATOM 2843 N N . ALA D 2 34 ? 19.168 50.193 25.055 1.00 21.22 34 ALA D N 1
ATOM 2844 C CA . ALA D 2 34 ? 18.209 50.214 26.190 1.00 21.70 34 ALA D CA 1
ATOM 2845 C C . ALA D 2 34 ? 18.602 49.085 27.114 1.00 22.03 34 ALA D C 1
ATOM 2846 O O . ALA D 2 34 ? 18.980 47.986 26.648 1.00 21.85 34 ALA D O 1
ATOM 2848 N N . VAL D 2 35 ? 18.507 49.354 28.414 1.00 21.78 35 VAL D N 1
ATOM 2849 C CA . VAL D 2 35 ? 18.876 48.418 29.460 1.00 22.11 35 VAL D CA 1
ATOM 2850 C C . VAL D 2 35 ? 17.748 48.495 30.498 1.00 23.41 35 VAL D C 1
ATOM 2851 O O . VAL D 2 35 ? 17.290 49.600 30.836 1.00 23.70 35 VAL D O 1
ATOM 2855 N N . CYS D 2 36 ? 17.267 47.346 30.979 1.00 20.53 36 CYS D N 1
ATOM 2856 C CA . CYS D 2 36 ? 16.237 47.324 31.994 1.00 21.95 36 CYS D CA 1
ATOM 2857 C C . CYS D 2 36 ? 16.973 47.042 33.304 1.00 24.96 36 CYS D C 1
ATOM 2858 O O . CYS D 2 36 ? 17.733 46.053 33.397 1.00 22.75 36 CYS D O 1
ATOM 2861 N N . VAL D 2 37 ? 16.821 47.933 34.292 1.00 24.98 37 VAL D N 1
ATOM 2862 C CA . VAL D 2 37 ? 17.585 47.786 35.550 1.00 24.76 37 VAL D CA 1
ATOM 2863 C C . VAL D 2 37 ? 16.599 47.588 36.694 1.00 26.16 37 VAL D C 1
ATOM 2864 O O . VAL D 2 37 ? 15.642 48.350 36.826 1.00 25.07 37 VAL D O 1
ATOM 2868 N N . LYS D 2 38 ? 16.817 46.551 37.500 1.00 27.20 38 LYS D N 1
ATOM 2869 C CA . LYS D 2 38 ? 15.906 46.216 38.606 1.00 29.15 38 LYS D CA 1
ATOM 2870 C C . LYS D 2 38 ? 16.597 46.589 39.932 1.00 29.29 38 LYS D C 1
ATOM 2871 O O . LYS D 2 38 ? 17.738 46.191 40.134 1.00 27.89 38 LYS D O 1
ATOM 2877 N N . PHE D 2 39 ? 15.901 47.312 40.820 1.00 28.85 39 PHE D N 1
ATOM 2878 C CA . PHE D 2 39 ? 16.465 47.689 42.148 1.00 28.01 39 PHE D CA 1
ATOM 2879 C C . PHE D 2 39 ? 15.610 47.083 43.259 1.00 28.35 39 PHE D C 1
ATOM 2880 O O . PHE D 2 39 ? 14.372 47.151 43.216 1.00 31.32 39 PHE D O 1
ATOM 2888 N N . ASP D 2 40 ? 16.259 46.525 44.273 1.00 32.61 40 ASP D N 1
ATOM 2889 C CA . ASP D 2 40 ? 15.627 46.334 45.584 1.00 32.89 40 ASP D CA 1
ATOM 2890 C C . ASP D 2 40 ? 15.333 47.693 46.245 1.00 34.01 40 ASP D C 1
ATOM 2891 O O . ASP D 2 40 ? 15.992 48.703 45.935 1.00 30.71 40 ASP D O 1
ATOM 2896 N N . ARG D 2 41 ? 14.356 47.711 47.160 1.00 31.61 41 ARG D N 1
ATOM 2897 C CA . ARG D 2 41 ? 14.047 48.911 47.930 1.00 31.32 41 ARG D CA 1
ATOM 2898 C C . ARG D 2 41 ? 15.306 49.289 48.695 1.00 30.85 41 ARG D C 1
ATOM 2899 O O . ARG D 2 41 ? 15.984 48.419 49.231 1.00 28.48 41 ARG D O 1
ATOM 2907 N N . GLY D 2 42 ? 15.650 50.579 48.693 1.00 32.58 42 GLY D N 1
ATOM 2908 C CA . GLY D 2 42 ? 16.876 51.045 49.363 1.00 31.74 42 GLY D CA 1
ATOM 2909 C C . GLY D 2 42 ? 18.158 50.937 48.533 1.00 32.35 42 GLY D C 1
ATOM 2910 O O . GLY D 2 42 ? 19.193 51.485 48.926 1.00 30.54 42 GLY D O 1
ATOM 2911 N N . ALA D 2 43 ? 18.105 50.234 47.391 1.00 30.30 43 ALA D N 1
ATOM 2912 C CA . ALA D 2 43 ? 19.289 50.077 46.514 1.00 27.23 43 ALA D CA 1
ATOM 2913 C C . ALA D 2 43 ? 19.629 51.389 45.826 1.00 27.90 43 ALA D C 1
ATOM 2914 O O . ALA D 2 43 ? 18.746 52.222 45.517 1.00 27.62 43 ALA D O 1
ATOM 2916 N N . VAL D 2 44 ? 20.908 51.616 45.607 1.00 26.00 44 VAL D N 1
ATOM 2917 C CA . VAL D 2 44 ? 21.340 52.950 45.268 1.00 27.64 44 VAL D CA 1
ATOM 2918 C C . VAL D 2 44 ? 22.173 52.925 44.001 1.00 29.66 44 VAL D C 1
ATOM 2919 O O . VAL D 2 44 ? 23.121 52.143 43.929 1.00 27.80 44 VAL D O 1
ATOM 2923 N N . GLY D 2 45 ? 21.811 53.774 43.019 1.00 28.47 45 GLY D N 1
ATOM 2924 C CA . GLY D 2 45 ? 22.708 54.092 41.890 1.00 27.26 45 GLY D CA 1
ATOM 2925 C C . GLY D 2 45 ? 23.482 55.347 42.268 1.00 28.10 45 GLY D C 1
ATOM 2926 O O . GLY D 2 45 ? 22.942 56.447 42.198 1.00 26.09 45 GLY D O 1
ATOM 2927 N N . THR D 2 46 ? 24.739 55.193 42.686 1.00 29.26 46 THR D N 1
ATOM 2928 C CA . THR D 2 46 ? 25.489 56.312 43.295 1.00 33.46 46 THR D CA 1
ATOM 2929 C C . THR D 2 46 ? 25.731 57.388 42.250 1.00 32.30 46 THR D C 1
ATOM 2930 O O . THR D 2 46 ? 25.864 57.047 41.074 1.00 33.14 46 THR D O 1
ATOM 2934 N N . PRO D 2 47 ? 25.756 58.681 42.649 1.00 30.45 47 PRO D N 1
ATOM 2935 C CA . PRO D 2 47 ? 25.804 59.738 41.648 1.00 31.30 47 PRO D CA 1
ATOM 2936 C C . PRO D 2 47 ? 27.047 59.655 40.786 1.00 32.87 47 PRO D C 1
ATOM 2937 O O . PRO D 2 47 ? 28.118 59.275 41.283 1.00 31.16 47 PRO D O 1
ATOM 2941 N N . HIS D 2 48 ? 26.890 59.973 39.501 1.00 29.91 48 HIS D N 1
ATOM 2942 C CA . HIS D 2 48 ? 27.950 59.789 38.512 1.00 31.87 48 HIS D CA 1
ATOM 2943 C C . HIS D 2 48 ? 27.604 60.546 37.246 1.00 30.87 48 HIS D C 1
ATOM 2944 O O . HIS D 2 48 ? 26.493 61.012 37.084 1.00 29.45 48 HIS D O 1
ATOM 2951 N N . GLN D 2 49 ? 28.582 60.606 36.339 1.00 31.71 49 GLN D N 1
ATOM 2952 C CA . GLN D 2 49 ? 28.528 61.394 35.108 1.00 32.19 49 GLN D CA 1
ATOM 2953 C C . GLN D 2 49 ? 29.044 60.510 34.015 1.00 29.60 49 GLN D C 1
ATOM 2954 O O . GLN D 2 49 ? 29.869 59.599 34.275 1.00 28.05 49 GLN D O 1
ATOM 2960 N N . HIS D 2 50 ? 28.573 60.763 32.794 1.00 25.06 50 HIS D N 1
ATOM 2961 C CA . HIS D 2 50 ? 29.130 60.087 31.627 1.00 25.94 50 HIS D CA 1
ATOM 2962 C C . HIS D 2 50 ? 29.786 61.114 30.781 1.00 2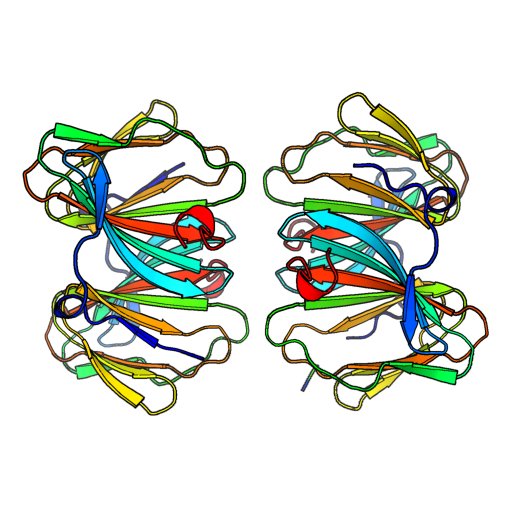6.46 50 HIS D C 1
ATOM 2963 O O . HIS D 2 50 ? 29.181 62.145 30.478 1.00 28.10 50 HIS D O 1
ATOM 2970 N N . GLU D 2 51 ? 31.043 60.862 30.430 1.00 28.44 51 GLU D N 1
ATOM 2971 C CA . GLU D 2 51 ? 31.792 61.850 29.646 1.00 27.80 51 GLU D CA 1
ATOM 2972 C C . GLU D 2 51 ? 31.265 61.870 28.212 1.00 28.56 51 GLU D C 1
ATOM 2973 O O . GLU D 2 51 ? 31.226 62.935 27.572 1.00 28.96 51 GLU D O 1
ATOM 2975 N N . ARG D 2 52 ? 30.823 60.697 27.728 1.00 27.30 52 ARG D N 1
ATOM 2976 C CA . ARG D 2 52 ? 30.543 60.503 26.294 1.00 27.66 52 ARG D CA 1
ATOM 2977 C C . ARG D 2 52 ? 29.116 60.046 25.974 1.00 28.43 52 ARG D C 1
ATOM 2978 O O . ARG D 2 52 ? 28.782 59.898 24.818 1.00 33.55 52 ARG D O 1
ATOM 2986 N N . HIS D 2 53 ? 28.290 59.784 26.983 1.00 27.75 53 HIS D N 1
ATOM 2987 C CA . HIS D 2 53 ? 26.973 59.189 26.753 1.00 25.58 53 HIS D CA 1
ATOM 2988 C C . HIS D 2 53 ? 25.880 60.099 27.285 1.00 25.67 53 HIS D C 1
ATOM 2989 O O . HIS D 2 53 ? 25.939 60.555 28.428 1.00 24.40 53 HIS D O 1
ATOM 2996 N N . ASP D 2 54 ? 24.891 60.372 26.450 1.00 23.65 54 ASP D N 1
ATOM 2997 C CA . ASP D 2 54 ? 23.605 60.894 26.934 1.00 23.77 54 ASP D CA 1
ATOM 2998 C C . ASP D 2 54 ? 22.825 59.728 27.562 1.00 23.91 54 ASP D C 1
ATOM 2999 O O . ASP D 2 54 ? 22.981 58.571 27.148 1.00 22.52 54 ASP D O 1
ATOM 3004 N N . GLN D 2 55 ? 21.961 60.035 28.533 1.00 24.23 55 GLN D N 1
ATOM 3005 C CA . GLN D 2 55 ? 21.134 59.027 29.180 1.00 23.43 55 GLN D CA 1
ATOM 3006 C C . GLN D 2 55 ? 19.773 59.596 29.514 1.00 25.77 55 GLN D C 1
ATOM 3007 O O . GLN D 2 55 ? 19.652 60.748 29.985 1.00 24.44 55 GLN D O 1
ATOM 3013 N N . ILE D 2 56 ? 18.740 58.793 29.227 1.00 25.34 56 ILE D N 1
ATOM 3014 C CA . ILE D 2 56 ? 17.390 58.991 29.754 1.00 22.43 56 ILE D CA 1
ATOM 3015 C C . ILE D 2 56 ? 17.071 57.790 30.640 1.00 24.08 56 ILE D C 1
ATOM 3016 O O . ILE D 2 56 ? 17.440 56.661 30.319 1.00 23.61 56 ILE D O 1
ATOM 3021 N N . GLY D 2 57 ? 16.412 58.023 31.768 1.00 23.45 57 GLY D N 1
ATOM 3022 C CA . GLY D 2 57 ? 15.992 56.936 32.646 1.00 23.07 57 GLY D CA 1
ATOM 3023 C C . GLY D 2 57 ? 14.486 57.067 32.712 1.00 24.92 57 GLY D C 1
ATOM 3024 O O . GLY D 2 57 ? 13.974 58.119 33.104 1.00 24.94 57 GLY D O 1
ATOM 3025 N N . TYR D 2 58 ? 13.783 56.039 32.227 1.00 22.73 58 TYR D N 1
ATOM 3026 C CA . TYR D 2 58 ? 12.330 55.999 32.217 1.00 22.62 58 TYR D CA 1
ATOM 3027 C C . TYR D 2 58 ? 11.829 54.961 33.228 1.00 21.83 58 TYR D C 1
ATOM 3028 O O . TYR D 2 58 ? 12.143 53.775 33.110 1.00 23.52 58 TYR D O 1
ATOM 3037 N N . VAL D 2 59 ? 11.043 55.405 34.209 1.00 20.89 59 VAL D N 1
ATOM 3038 C CA . VAL D 2 59 ? 10.616 54.555 35.313 1.00 19.55 59 VAL D CA 1
ATOM 3039 C C . VAL D 2 59 ? 9.401 53.707 34.869 1.00 21.35 59 VAL D C 1
ATOM 3040 O O . VAL D 2 59 ? 8.397 54.242 34.373 1.00 21.54 59 VAL D O 1
ATOM 3044 N N . VAL D 2 60 ? 9.501 52.400 35.062 1.00 22.23 60 VAL D N 1
ATOM 3045 C CA . VAL D 2 60 ? 8.433 51.457 34.613 1.00 25.59 60 VAL D CA 1
ATOM 3046 C C . VAL D 2 60 ? 7.670 50.836 35.803 1.00 27.49 60 VAL D C 1
ATOM 3047 O O . VAL D 2 60 ? 6.457 50.552 35.715 1.00 30.54 60 VAL D O 1
ATOM 3051 N N . GLN D 2 61 ? 8.353 50.672 36.936 1.00 25.72 61 GLN D N 1
ATOM 3052 C CA . GLN D 2 61 ? 7.736 50.027 38.102 1.00 28.97 61 GLN D CA 1
ATOM 3053 C C . GLN D 2 61 ? 8.374 50.549 39.384 1.00 27.91 61 GLN D C 1
ATOM 3054 O O . GLN D 2 61 ? 9.562 50.875 39.381 1.00 26.38 61 GLN D O 1
ATOM 3060 N N . GLY D 2 62 ? 7.598 50.607 40.465 1.00 25.91 62 GLY D N 1
ATOM 3061 C CA . GLY D 2 62 ? 8.121 51.057 41.759 1.00 23.76 62 GLY D CA 1
ATOM 3062 C C . GLY D 2 62 ? 8.331 52.563 41.683 1.00 26.13 62 GLY D C 1
ATOM 3063 O O . GLY D 2 62 ? 7.544 53.259 41.039 1.00 23.48 62 GLY D O 1
ATOM 3064 N N . ALA D 2 63 ? 9.396 53.076 42.319 1.00 26.61 63 ALA D N 1
ATOM 3065 C CA . ALA D 2 63 ? 9.617 54.534 42.356 1.00 25.39 63 ALA D CA 1
ATOM 3066 C C . ALA D 2 63 ? 11.056 54.823 42.755 1.00 24.97 63 ALA D C 1
ATOM 3067 O O . ALA D 2 63 ? 11.720 54.006 43.421 1.00 24.46 63 ALA D O 1
ATOM 3069 N N . PHE D 2 64 ? 11.559 55.968 42.328 1.00 24.68 64 PHE D N 1
ATOM 3070 C CA . PHE D 2 64 ? 12.961 56.313 42.605 1.00 24.88 64 PHE D CA 1
ATOM 3071 C C . PHE D 2 64 ? 13.032 57.743 43.089 1.00 24.97 64 PHE D C 1
ATOM 3072 O O . PHE D 2 64 ? 12.260 58.571 42.659 1.00 26.81 64 PHE D O 1
ATOM 3080 N N . GLU D 2 65 ? 13.965 58.041 43.980 1.00 26.81 65 GLU D N 1
ATOM 3081 C CA . GLU D 2 65 ? 14.327 59.426 44.192 1.00 26.72 65 GLU D CA 1
ATOM 3082 C C . GLU D 2 65 ? 15.517 59.693 43.269 1.00 26.53 65 GLU D C 1
ATOM 3083 O O . GLU D 2 65 ? 16.553 59.043 43.396 1.00 26.49 65 GLU D O 1
ATOM 3089 N N . VAL D 2 66 ? 15.377 60.652 42.370 1.00 26.53 66 VAL D N 1
ATOM 3090 C CA . VAL D 2 66 ? 16.401 60.904 41.363 1.00 29.73 66 VAL D CA 1
ATOM 3091 C C . VAL D 2 66 ? 17.028 62.294 41.578 1.00 33.72 66 VAL D C 1
ATOM 3092 O O . VAL D 2 66 ? 16.322 63.288 41.713 1.00 33.79 66 VAL D O 1
ATOM 3096 N N . GLU D 2 67 ? 18.356 62.339 41.621 1.00 36.53 67 GLU D N 1
ATOM 3097 C CA . GLU D 2 67 ? 19.077 63.582 41.775 1.00 39.40 67 GLU D CA 1
ATOM 3098 C C . GLU D 2 67 ? 19.823 63.885 40.486 1.00 39.12 67 GLU D C 1
ATOM 3099 O O . GLU D 2 67 ? 20.581 63.055 39.982 1.00 42.21 67 GLU D O 1
ATOM 3105 N N . LEU D 2 68 ? 19.563 65.076 39.949 1.00 37.44 68 LEU D N 1
ATOM 3106 C CA . LEU D 2 68 ? 20.167 65.580 38.727 1.00 39.21 68 LEU D CA 1
ATOM 3107 C C . LEU D 2 68 ? 20.805 66.949 39.050 1.00 39.77 68 LEU D C 1
ATOM 3108 O O . LEU D 2 68 ? 20.131 67.985 39.049 1.00 34.08 68 LEU D O 1
ATOM 3113 N N . GLU D 2 69 ? 22.094 66.932 39.368 1.00 42.80 69 GLU D N 1
ATOM 3114 C CA . GLU D 2 69 ? 22.838 68.159 39.716 1.00 45.37 69 GLU D CA 1
ATOM 3115 C C . GLU D 2 69 ? 22.072 69.184 40.561 1.00 43.01 69 GLU D C 1
ATOM 3116 O O . GLU D 2 69 ? 21.814 70.322 40.133 1.00 41.62 69 GLU D O 1
ATOM 3122 N N . GLY D 2 70 ? 21.672 68.741 41.747 1.00 49.53 70 GLY D N 1
ATOM 3123 C CA . GLY D 2 70 ? 20.986 69.593 42.715 1.00 51.93 70 GLY D CA 1
ATOM 3124 C C . GLY D 2 70 ? 19.487 69.775 42.583 1.00 53.99 70 GLY D C 1
ATOM 3125 O O . GLY D 2 70 ? 18.905 70.617 43.281 1.00 58.14 70 GLY D O 1
ATOM 3126 N N . GLU D 2 71 ? 18.852 69.034 41.679 1.00 46.56 71 GLU D N 1
ATOM 3127 C CA . GLU D 2 71 ? 17.385 68.922 41.696 1.00 41.35 71 GLU D CA 1
ATOM 3128 C C . GLU D 2 71 ? 17.063 67.465 42.090 1.00 43.64 71 GLU D C 1
ATOM 3129 O O . GLU D 2 71 ? 17.573 66.530 41.465 1.00 37.34 71 GLU D O 1
ATOM 3131 N N . LYS D 2 72 ? 16.302 67.273 43.171 1.00 41.53 72 LYS D N 1
ATOM 3132 C CA . LYS D 2 72 ? 15.827 65.944 43.547 1.00 41.63 72 LYS D CA 1
ATOM 3133 C C . LYS D 2 72 ? 14.341 65.847 43.222 1.00 41.03 72 LYS D C 1
ATOM 3134 O O . LYS D 2 72 ? 13.590 66.800 43.447 1.00 45.24 72 LYS D O 1
ATOM 3136 N N . ARG D 2 73 ? 13.917 64.728 42.644 1.00 34.39 73 ARG D N 1
ATOM 3137 C CA . ARG D 2 73 ? 12.496 64.478 42.434 1.00 32.32 73 ARG D CA 1
ATOM 3138 C C . ARG D 2 73 ? 12.197 63.026 42.652 1.00 28.71 73 ARG D C 1
ATOM 3139 O O . ARG D 2 73 ? 13.045 62.165 42.413 1.00 24.89 73 ARG D O 1
ATOM 3147 N N . ARG D 2 74 ? 10.982 62.772 43.133 1.00 27.12 74 ARG D N 1
ATOM 3148 C CA . ARG D 2 74 ? 10.460 61.433 43.245 1.00 29.01 74 ARG D CA 1
ATOM 3149 C C . ARG D 2 74 ? 9.850 61.102 41.886 1.00 28.16 74 ARG D C 1
ATOM 3150 O O . ARG D 2 74 ? 8.979 61.828 41.424 1.00 29.56 74 ARG D O 1
ATOM 3158 N N . LEU D 2 75 ? 10.301 60.027 41.245 1.00 26.03 75 LEU D N 1
ATOM 3159 C CA . LEU D 2 75 ? 9.734 59.622 39.937 1.00 25.48 75 LEU D CA 1
ATOM 3160 C C . LEU D 2 75 ? 8.949 58.303 40.073 1.00 26.26 75 LEU D C 1
ATOM 3161 O O . LEU D 2 75 ? 9.446 57.323 40.645 1.00 24.99 75 LEU D O 1
ATOM 3166 N N . SER D 2 76 ? 7.728 58.308 39.543 1.00 26.40 76 SER D N 1
ATOM 3167 C CA . SER D 2 76 ? 6.818 57.156 39.541 1.00 26.54 76 SER D CA 1
ATOM 3168 C C . SER D 2 76 ? 6.716 56.580 38.130 1.00 26.82 76 SER D C 1
ATOM 3169 O O . SER D 2 76 ? 7.226 57.219 37.212 1.00 23.73 76 SER D O 1
ATOM 3172 N N . PRO D 2 77 ? 6.046 55.392 37.950 1.00 25.20 77 PRO D N 1
ATOM 3173 C CA . PRO D 2 77 ? 5.994 54.803 36.605 1.00 24.25 77 PRO D CA 1
ATOM 3174 C C . PRO D 2 77 ? 5.443 55.825 35.598 1.00 23.49 77 PRO D C 1
ATOM 3175 O O . PRO D 2 77 ? 4.477 56.526 35.886 1.00 24.19 77 PRO D O 1
ATOM 3179 N N . GLY D 2 78 ? 6.117 55.963 34.467 1.00 24.41 78 GLY D N 1
ATOM 3180 C CA . GLY D 2 78 ? 5.711 56.922 33.444 1.00 23.44 78 GLY D CA 1
ATOM 3181 C C . GLY D 2 78 ? 6.500 58.240 33.541 1.00 23.84 78 GLY D C 1
ATOM 3182 O O . GLY D 2 78 ? 6.403 59.070 32.661 1.00 24.54 78 GLY D O 1
ATOM 3183 N N . ASP D 2 79 ? 7.239 58.454 34.627 1.00 23.52 79 ASP D N 1
ATOM 3184 C CA . ASP D 2 79 ? 8.102 59.632 34.748 1.00 23.55 79 ASP D CA 1
ATOM 3185 C C . ASP D 2 79 ? 9.503 59.294 34.261 1.00 21.96 79 ASP D C 1
ATOM 3186 O O . ASP D 2 79 ? 9.857 58.126 34.165 1.00 24.80 79 ASP D O 1
ATOM 3191 N N . ALA D 2 80 ? 10.311 60.313 34.004 1.00 21.26 80 ALA D N 1
ATOM 3192 C CA . ALA D 2 80 ? 11.648 60.102 33.481 1.00 22.11 80 ALA D CA 1
ATOM 3193 C C . ALA D 2 80 ? 12.570 61.247 33.863 1.00 23.06 80 ALA D C 1
ATOM 3194 O O . ALA D 2 80 ? 12.103 62.313 34.220 1.00 22.53 80 ALA D O 1
ATOM 3196 N N . PHE D 2 81 ? 13.875 61.027 33.710 1.00 25.09 81 PHE D N 1
ATOM 3197 C CA . PHE D 2 81 ? 14.861 62.094 33.775 1.00 24.32 81 PHE D CA 1
ATOM 3198 C C . PHE D 2 81 ? 15.735 62.003 32.518 1.00 25.05 81 PHE D C 1
ATOM 3199 O O . PHE D 2 81 ? 15.873 60.907 31.964 1.00 23.59 81 PHE D O 1
ATOM 3207 N N . VAL D 2 82 ? 16.295 63.129 32.055 1.00 24.64 82 VAL D N 1
ATOM 3208 C CA . VAL D 2 82 ? 17.325 63.127 31.006 1.00 24.92 82 VAL D CA 1
ATOM 3209 C C . VAL D 2 82 ? 18.630 63.726 31.547 1.00 27.09 82 VAL D C 1
ATOM 3210 O O . VAL D 2 82 ? 18.605 64.813 32.136 1.00 27.69 82 VAL D O 1
ATOM 3214 N N . ALA D 2 83 ? 19.745 62.988 31.373 1.00 24.85 83 ALA D N 1
ATOM 3215 C CA . ALA D 2 83 ? 21.086 63.433 31.708 1.00 24.19 83 ALA D CA 1
ATOM 3216 C C . ALA D 2 83 ? 21.968 63.479 30.457 1.00 24.73 83 ALA D C 1
ATOM 3217 O O . ALA D 2 83 ? 22.560 62.458 30.066 1.00 24.09 83 ALA D O 1
ATOM 3219 N N . PRO D 2 84 ? 22.058 64.673 29.821 1.00 25.81 84 PRO D N 1
ATOM 3220 C CA . PRO D 2 84 ? 23.060 64.821 28.743 1.00 26.22 84 PRO D CA 1
ATOM 3221 C C . PRO D 2 84 ? 24.437 64.457 29.279 1.00 24.61 84 PRO D C 1
ATOM 3222 O O . PRO D 2 84 ? 24.617 64.501 30.480 1.00 24.70 84 PRO D O 1
ATOM 3226 N N . HIS D 2 85 ? 25.401 64.108 28.424 1.00 24.33 85 HIS D N 1
ATOM 3227 C CA . HIS D 2 85 ? 26.706 63.708 28.939 1.00 25.61 85 HIS D CA 1
ATOM 3228 C C . HIS D 2 85 ? 27.307 64.886 29.734 1.00 26.93 85 HIS D C 1
ATOM 3229 O O . HIS D 2 85 ? 26.935 66.029 29.484 1.00 24.89 85 HIS D O 1
ATOM 3236 N N . HIS D 2 86 ? 28.191 64.594 30.692 1.00 27.56 86 HIS D N 1
ATOM 3237 C CA . HIS D 2 86 ? 28.667 65.596 31.686 1.00 32.60 86 HIS D CA 1
ATOM 3238 C C . HIS D 2 86 ? 27.544 66.152 32.580 1.00 34.25 86 HIS D C 1
ATOM 3239 O O . HIS D 2 86 ? 27.611 67.313 33.002 1.00 35.14 86 HIS D O 1
ATOM 3246 N N . THR D 2 87 ? 26.505 65.355 32.867 1.00 33.43 87 THR D N 1
ATOM 3247 C CA . THR D 2 87 ? 25.511 65.760 33.886 1.00 31.60 87 THR D CA 1
ATOM 3248 C C . THR D 2 87 ? 25.448 64.733 35.026 1.00 31.25 87 THR D C 1
ATOM 3249 O O . THR D 2 87 ? 25.219 63.534 34.775 1.00 28.14 87 THR D O 1
ATOM 3253 N N . MET D 2 88 ? 25.662 65.190 36.265 1.00 28.82 88 MET D N 1
ATOM 3254 C CA . MET D 2 88 ? 25.648 64.293 37.429 1.00 30.05 88 MET D CA 1
ATOM 3255 C C . MET D 2 88 ? 24.247 63.775 37.626 1.00 27.69 88 MET D C 1
ATOM 3256 O O . MET D 2 88 ? 23.295 64.544 37.557 1.00 27.44 88 MET D O 1
ATOM 3261 N N . HIS D 2 89 ? 24.122 62.479 37.901 1.00 26.90 89 HIS D N 1
ATOM 3262 C CA . HIS D 2 89 ? 22.801 61.912 38.169 1.00 27.16 89 HIS D CA 1
ATOM 3263 C C . HIS D 2 89 ? 22.928 60.688 39.053 1.00 27.48 89 HIS D C 1
ATOM 3264 O O . HIS D 2 89 ? 23.971 60.031 39.069 1.00 25.71 89 HIS D O 1
ATOM 3271 N N . GLY D 2 90 ? 21.868 60.391 39.807 1.00 27.90 90 GLY D N 1
ATOM 3272 C CA . GLY D 2 90 ? 21.899 59.232 40.702 1.00 27.03 90 GLY D CA 1
ATOM 3273 C C . GLY D 2 90 ? 20.480 58.917 41.103 1.00 27.14 90 GLY D C 1
ATOM 3274 O O . GLY D 2 90 ? 19.573 59.734 40.877 1.00 27.42 90 GLY D O 1
ATOM 3275 N N . ALA D 2 91 ? 20.279 57.752 41.707 1.00 26.91 91 ALA D N 1
ATOM 3276 C CA . ALA D 2 91 ? 18.920 57.323 42.061 1.00 28.30 91 ALA D CA 1
ATOM 3277 C C . ALA D 2 91 ? 18.919 56.437 43.306 1.00 26.47 91 ALA D C 1
ATOM 3278 O O . ALA D 2 91 ? 19.870 55.701 43.541 1.00 26.84 91 ALA D O 1
ATOM 3280 N N . VAL D 2 92 ? 17.858 56.536 44.096 1.00 24.75 92 VAL D N 1
ATOM 3281 C CA . VAL D 2 92 ? 17.655 55.637 45.215 1.00 23.97 92 VAL D CA 1
ATOM 3282 C C . VAL D 2 92 ? 16.295 55.019 44.974 1.00 24.18 92 VAL D C 1
ATOM 3283 O O . VAL D 2 92 ? 15.336 55.759 44.793 1.00 24.46 92 VAL D O 1
ATOM 3287 N N . ALA D 2 93 ? 16.212 53.683 44.938 1.00 25.86 93 ALA D N 1
ATOM 3288 C CA . ALA D 2 93 ? 14.929 52.979 44.746 1.00 28.42 93 ALA D CA 1
ATOM 3289 C C . ALA D 2 93 ? 14.073 53.055 46.028 1.00 28.78 93 ALA D C 1
ATOM 3290 O O . ALA D 2 93 ? 14.551 52.727 47.129 1.00 30.07 93 ALA D O 1
ATOM 3292 N N . LEU D 2 94 ? 12.822 53.469 45.883 1.00 27.48 94 LEU D N 1
ATOM 3293 C CA . LEU D 2 94 ? 11.939 53.647 47.024 1.00 29.28 94 LEU D CA 1
ATOM 3294 C C . LEU D 2 94 ? 10.988 52.451 47.226 1.00 30.83 94 LEU D C 1
ATOM 3295 O O . LEU D 2 94 ? 10.326 52.384 48.257 1.00 30.35 94 LEU D O 1
ATOM 3300 N N . GLU D 2 95 ? 10.899 51.537 46.251 1.00 30.26 95 GLU D N 1
ATOM 3301 C CA . GLU D 2 95 ? 9.986 50.355 46.343 1.00 31.90 95 GLU D CA 1
ATOM 3302 C C . GLU D 2 95 ? 10.701 49.060 45.965 1.00 28.88 95 GLU D C 1
ATOM 3303 O O . GLU D 2 95 ? 11.687 49.115 45.234 1.00 29.48 95 GLU D O 1
ATOM 3309 N N . PRO D 2 96 ? 10.178 47.888 46.413 1.00 29.68 96 PRO D N 1
ATOM 3310 C CA . PRO D 2 96 ? 10.796 46.643 45.958 1.00 31.63 96 PRO D CA 1
ATOM 3311 C C . PRO D 2 96 ? 10.568 46.425 44.455 1.00 30.50 96 PRO D C 1
ATOM 3312 O O . PRO D 2 96 ? 9.574 46.922 43.902 1.00 30.74 96 PRO D O 1
ATOM 3316 N N . ASP D 2 97 ? 11.502 45.727 43.811 1.00 30.11 97 ASP D N 1
ATOM 3317 C CA . ASP D 2 97 ? 11.471 45.510 42.353 1.00 33.10 97 ASP D CA 1
ATOM 3318 C C . ASP D 2 97 ? 11.138 46.777 41.575 1.00 31.25 97 ASP D C 1
ATOM 3319 O O . ASP D 2 97 ? 10.249 46.758 40.718 1.00 29.55 97 ASP D O 1
ATOM 3324 N N . SER D 2 98 ? 11.817 47.883 41.901 1.00 27.57 98 SER D N 1
ATOM 3325 C CA . SER D 2 98 ? 11.614 49.114 41.165 1.00 27.69 98 SER D CA 1
ATOM 3326 C C . SER D 2 98 ? 12.391 48.869 39.869 1.00 26.58 98 SER D C 1
ATOM 3327 O O . SER D 2 98 ? 13.487 48.282 39.927 1.00 27.67 98 SER D O 1
ATOM 3330 N N . LEU D 2 99 ? 11.809 49.254 38.724 1.00 24.81 99 LEU D N 1
ATOM 3331 C CA . LEU D 2 99 ? 12.412 48.991 37.391 1.00 23.53 99 LEU D CA 1
ATOM 3332 C C . LEU D 2 99 ? 12.540 50.279 36.652 1.00 21.52 99 LEU D C 1
ATOM 3333 O O . LEU D 2 99 ? 11.595 51.047 36.597 1.00 20.57 99 LEU D O 1
ATOM 3338 N N . VAL D 2 100 ? 13.684 50.492 36.018 1.00 21.11 100 VAL D N 1
ATOM 3339 C CA . VAL D 2 100 ? 13.821 51.685 35.197 1.00 21.79 100 VAL D CA 1
ATOM 3340 C C . VAL D 2 100 ? 14.479 51.212 33.934 1.00 23.65 100 VAL D C 1
ATOM 3341 O O . VAL D 2 100 ? 15.318 50.293 33.970 1.00 21.76 100 VAL D O 1
ATOM 3345 N N . ILE D 2 101 ? 14.116 51.836 32.818 1.00 22.51 101 ILE D N 1
ATOM 3346 C CA . ILE D 2 101 ? 14.806 51.594 31.568 1.00 24.05 101 ILE D CA 1
ATOM 3347 C C . ILE D 2 101 ? 15.811 52.709 31.324 1.00 23.60 101 ILE D C 1
ATOM 3348 O O . ILE D 2 101 ? 15.423 53.878 31.121 1.00 22.77 101 ILE D O 1
ATOM 3353 N N . ASP D 2 102 ? 17.103 52.353 31.353 1.00 24.23 102 ASP D N 1
ATOM 3354 C CA . ASP D 2 102 ? 18.154 53.296 30.999 1.00 23.67 102 ASP D CA 1
ATOM 3355 C C . ASP D 2 102 ? 18.418 53.240 29.503 1.00 24.73 102 ASP D C 1
ATOM 3356 O O . ASP D 2 102 ? 18.624 52.161 28.934 1.00 23.41 102 ASP D O 1
ATOM 3361 N N . LEU D 2 103 ? 18.361 54.412 28.876 1.00 22.50 103 LEU D N 1
ATOM 3362 C CA . LEU D 2 103 ? 18.504 54.549 27.435 1.00 22.72 103 LEU D CA 1
ATOM 3363 C C . LEU D 2 103 ? 19.739 55.398 27.193 1.00 22.88 103 LEU D C 1
ATOM 3364 O O . LEU D 2 103 ? 19.882 56.441 27.839 1.00 23.00 103 LEU D O 1
ATOM 3369 N N . PHE D 2 104 ? 20.588 54.961 26.257 1.00 22.49 104 PHE D N 1
ATOM 3370 C CA . PHE D 2 104 ? 21.885 55.596 26.004 1.00 23.28 104 PHE D CA 1
ATOM 3371 C C . PHE D 2 104 ? 22.132 55.864 24.548 1.00 23.45 104 PHE D C 1
ATOM 3372 O O . PHE D 2 104 ? 21.704 55.098 23.691 1.00 22.10 104 PHE D O 1
ATOM 3380 N N . SER D 2 105 ? 22.824 56.966 24.280 1.00 23.31 105 SER D N 1
ATOM 3381 C CA . SER D 2 105 ? 23.444 57.206 23.004 1.00 24.98 105 SER D CA 1
ATOM 3382 C C . SER D 2 105 ? 24.828 57.815 23.269 1.00 27.76 105 SER D C 1
ATOM 3383 O O . SER D 2 105 ? 24.938 58.747 24.089 1.00 26.89 105 SER D O 1
ATOM 3386 N N . PRO D 2 106 ? 25.884 57.260 22.663 1.00 27.32 106 PRO D N 1
ATOM 3387 C CA . PRO D 2 106 ? 25.837 56.008 21.884 1.00 27.96 106 PRO D CA 1
ATOM 3388 C C . PRO D 2 106 ? 25.637 54.799 22.786 1.00 28.20 106 PRO D C 1
ATOM 3389 O O . PRO D 2 106 ? 25.321 54.961 23.972 1.00 29.82 106 PRO D O 1
ATOM 3393 N N . ARG D 2 107 ? 25.797 53.585 22.271 1.00 26.21 107 ARG D N 1
ATOM 3394 C CA . ARG D 2 107 ? 25.569 52.461 23.177 1.00 28.42 107 ARG D CA 1
ATOM 3395 C C . ARG D 2 107 ? 26.693 52.437 24.212 1.00 30.04 107 ARG D C 1
ATOM 3396 O O . ARG D 2 107 ? 27.755 53.050 23.995 1.00 29.22 107 ARG D O 1
ATOM 3404 N N . ARG D 2 108 ? 26.463 51.731 25.315 1.00 27.21 108 ARG D N 1
ATOM 3405 C CA . ARG D 2 108 ? 27.469 51.564 26.361 1.00 27.78 108 ARG D CA 1
ATOM 3406 C C . ARG D 2 108 ? 28.245 50.267 26.101 1.00 29.73 108 ARG D C 1
ATOM 3407 O O . ARG D 2 108 ? 27.824 49.190 26.540 1.00 28.49 108 ARG D O 1
ATOM 3415 N N . ASP D 2 109 ? 29.367 50.365 25.380 1.00 30.97 109 ASP D N 1
ATOM 3416 C CA . ASP D 2 109 ? 30.151 49.170 25.055 1.00 31.85 109 ASP D CA 1
ATOM 3417 C C . ASP D 2 109 ? 30.695 48.472 26.289 1.00 33.47 109 ASP D C 1
ATOM 3418 O O . ASP D 2 109 ? 30.789 47.246 26.300 1.00 34.41 109 ASP D O 1
ATOM 3423 N N . ASP D 2 110 ? 30.979 49.239 27.347 1.00 34.20 110 ASP D N 1
ATOM 3424 C CA . ASP D 2 110 ? 31.471 48.672 28.618 1.00 37.97 110 ASP D CA 1
ATOM 3425 C C . ASP D 2 110 ? 30.514 47.659 29.209 1.00 38.17 110 ASP D C 1
ATOM 3426 O O . ASP D 2 110 ? 30.928 46.831 30.007 1.00 39.16 110 ASP D O 1
ATOM 3431 N N . MET D 2 111 ? 29.240 47.727 28.836 1.00 38.47 111 MET D N 1
ATOM 3432 C CA . MET D 2 111 ? 28.265 46.740 29.327 1.00 41.21 111 MET D CA 1
ATOM 3433 C C . MET D 2 111 ? 28.111 45.483 28.457 1.00 42.96 111 MET D C 1
ATOM 3434 O O . MET D 2 111 ? 27.214 44.679 28.699 1.00 46.70 111 MET D O 1
ATOM 3439 N N . LEU D 2 112 ? 28.962 45.295 27.455 1.00 44.37 112 LEU D N 1
ATOM 3440 C CA . LEU D 2 112 ? 28.753 44.183 26.527 1.00 46.15 112 LEU D CA 1
ATOM 3441 C C . LEU D 2 112 ? 29.686 42.972 26.733 1.00 49.53 112 LEU D C 1
ATOM 3442 O O . LEU D 2 112 ? 30.882 43.024 26.445 1.00 55.25 112 LEU D O 1
ATOM 3447 N N . HIS E 3 1 ? 17.402 42.869 4.925 1.00 38.95 1 HIS H N 1
ATOM 3448 C CA . HIS E 3 1 ? 17.202 41.903 6.020 1.00 43.92 1 HIS H CA 1
ATOM 3449 C C . HIS E 3 1 ? 17.915 42.017 7.363 1.00 40.51 1 HIS H C 1
ATOM 3450 O O . HIS E 3 1 ? 19.125 42.173 7.454 1.00 37.33 1 HIS H O 1
ATOM 3457 N N . HIS E 3 2 ? 17.087 41.829 8.395 1.00 38.01 2 HIS H N 1
ATOM 3458 C CA . HIS E 3 2 ? 17.256 42.434 9.701 1.00 36.44 2 HIS H CA 1
ATOM 3459 C C . HIS E 3 2 ? 18.162 41.643 10.595 1.00 38.76 2 HIS H C 1
ATOM 3460 O O . HIS E 3 2 ? 18.801 42.241 11.449 1.00 40.94 2 HIS H O 1
ATOM 3467 N N . HIS E 3 3 ? 18.203 40.320 10.363 1.00 40.09 3 HIS H N 1
ATOM 3468 C CA . HIS E 3 3 ? 18.870 39.268 11.191 1.00 43.04 3 HIS H CA 1
ATOM 3469 C C . HIS E 3 3 ? 18.008 38.561 12.281 1.00 42.72 3 HIS H C 1
ATOM 3470 O O . HIS E 3 3 ? 17.741 39.095 13.381 1.00 37.14 3 HIS H O 1
#

InterPro domains:
  IPR011051 RmlC-like cupin domain superfamily [SSF51182] (10-111)
  IPR013096 Cupin 2, conserved barrel [PF07883] (37-96)
  IPR014710 RmlC-like jelly roll fold [G3DSA:2.60.120.10] (1-114)
  IPR025499 Pectin degradation protein KdgF [PIRSF029883] (10-113)
  IPR052535 Bacilysin biosynthesis H2HPP isomerase [PTHR40112] (9-113)

Organism: Halomonas sp. (NCBI:txid1486246)